Protein AF-A0A2A8CTQ7-F1 (afdb_monomer)

Solvent-accessible surface area (backbone atoms only — not comparable to full-atom values): 23193 Å² total; per-residue (Å²): 138,88,80,88,81,84,82,82,76,75,85,72,83,75,81,57,77,70,62,53,60,63,53,69,76,74,73,81,88,88,86,88,84,72,89,61,47,59,67,51,48,51,42,50,49,33,51,52,49,29,51,49,22,48,54,48,26,76,66,33,97,44,71,65,62,14,48,51,36,38,50,54,24,54,51,50,35,46,41,59,40,32,77,64,39,48,27,34,33,56,65,23,80,72,42,46,76,33,50,53,65,56,52,98,87,21,51,45,51,66,58,31,27,32,38,42,33,47,94,79,46,29,34,13,27,13,35,36,38,29,54,48,94,59,97,72,58,29,34,40,35,44,35,43,34,30,38,24,36,49,11,53,46,51,42,51,50,52,49,56,49,54,74,47,86,61,72,48,77,55,101,46,35,40,35,32,63,40,77,54,83,92,27,71,23,38,40,36,40,38,53,43,100,88,77,46,35,40,31,38,41,39,35,52,46,64,58,36,35,37,40,36,38,41,26,32,55,49,59,67,70,58,53,50,54,50,58,58,52,42,44,58,67,64,48,49,74,48,58,70,53,42,59,68,43,79,86,59,58,54,57,51,52,54,46,50,54,48,51,54,45,48,51,48,45,52,48,47,57,51,34,77,84,39,73,68,81,71,64,51,71,62,54,34,65,62,56,36,67,44,61,61,69,59,50,73,90,18,40,54,76,48,74,48,59,43,75,43,80,76,56,100,78,20,35,41,26,33,15,38,38,34,26,41,53,94,81,30,37,38,40,40,38,44,34,43,45,24,81,57,64,51,98,84,74,46,50,89,91,44,68,61,77,69,38,49,39,40,33,41,44,87,45,34,40,36,32,54,51,68,56,96,88,24,55,28,36,44,39,40,40,50,54,104,87,48,31,40,29,35,38,41,33,42,44,89,90,40,31,43,36,40,36,43,30,30,59,45,55,67,66,49,54,50,48,34,50,57,72,46,24,68,68,56,56,51,48,50,66,57,73,51,95

Radius of gyration: 26.2 Å; Cα contacts (8 Å, |Δi|>4): 814; chains: 1; bounding box: 66×73×67 Å

Mean predicted aligned error: 13.37 Å

Nearest PDB structures (foldseek):
  4esq-assembly1_A  TM=5.068E-01  e=3.727E-03  Mycobacterium tuberculosis H37Rv
  5o68-assembly3_I  TM=1.708E-01  e=9.742E-04  Pseudomonas sp. UK4
  5o68-assembly1_C  TM=1.647E-01  e=1.222E-02  Pseudomonas sp. UK4
  4umi-assembly1_A  TM=3.203E-01  e=7.205E-01  Snake adenovirus 1
  7yyh-assembly1_P  TM=2.433E-01  e=8.411E-01  Homo sapiens

Structure (mmCIF, N/CA/C/O backbone):
data_AF-A0A2A8CTQ7-F1
#
_entry.id   AF-A0A2A8CTQ7-F1
#
loop_
_atom_site.group_PDB
_atom_site.id
_atom_site.type_symbol
_atom_site.label_atom_id
_atom_site.label_alt_id
_atom_site.label_comp_id
_atom_site.label_asym_id
_atom_site.label_entity_id
_atom_site.label_seq_id
_atom_site.pdbx_PDB_ins_code
_atom_site.Cartn_x
_atom_site.Cartn_y
_atom_site.Cartn_z
_atom_site.occupancy
_atom_site.B_iso_or_equiv
_atom_site.auth_seq_id
_atom_site.auth_comp_id
_atom_site.auth_asym_id
_atom_site.auth_atom_id
_atom_site.pdbx_PDB_model_num
ATOM 1 N N . MET A 1 1 ? 5.975 54.576 31.955 1.00 38.78 1 MET A N 1
ATOM 2 C CA . MET A 1 1 ? 6.709 54.564 30.672 1.00 38.78 1 MET A CA 1
ATOM 3 C C . MET A 1 1 ? 6.311 53.311 29.920 1.00 38.78 1 MET A C 1
ATOM 5 O O . MET A 1 1 ? 6.665 52.214 30.320 1.00 38.78 1 MET A O 1
ATOM 9 N N . SER A 1 2 ? 5.471 53.515 28.910 1.00 38.94 2 SER A N 1
ATOM 10 C CA . SER A 1 2 ? 4.969 52.512 27.976 1.00 38.94 2 SER A CA 1
ATOM 11 C C . SER A 1 2 ? 6.065 52.127 26.983 1.00 38.94 2 SER A C 1
ATOM 13 O O . SER A 1 2 ? 6.722 53.022 26.452 1.00 38.94 2 SER A O 1
ATOM 15 N N . ARG A 1 3 ? 6.232 50.829 26.710 1.00 31.28 3 ARG A N 1
ATOM 16 C CA . ARG A 1 3 ? 6.741 50.327 25.426 1.00 31.28 3 ARG A CA 1
ATOM 17 C C . ARG A 1 3 ? 6.023 49.029 25.069 1.00 31.28 3 ARG A C 1
ATOM 19 O O . ARG A 1 3 ? 6.433 47.938 25.441 1.00 31.28 3 ARG A O 1
ATOM 26 N N . SER A 1 4 ? 4.925 49.203 24.349 1.00 37.47 4 SER A N 1
ATOM 27 C CA . SER A 1 4 ? 4.338 48.233 23.431 1.00 37.47 4 SER A CA 1
ATOM 28 C C . SER A 1 4 ? 5.336 47.854 22.332 1.00 37.47 4 SER A C 1
ATOM 30 O O . SER A 1 4 ? 5.948 48.746 21.744 1.00 37.47 4 SER A O 1
ATOM 32 N N . ASN A 1 5 ? 5.446 46.566 22.007 1.00 30.77 5 ASN A N 1
ATOM 33 C CA . ASN A 1 5 ? 6.030 46.103 20.748 1.00 30.77 5 ASN A CA 1
ATOM 34 C C . ASN A 1 5 ? 5.153 44.960 20.195 1.00 30.77 5 ASN A C 1
ATOM 36 O O . ASN A 1 5 ? 5.039 43.932 20.866 1.00 30.77 5 ASN A O 1
ATOM 40 N N . PRO A 1 6 ? 4.485 45.128 19.038 1.00 36.91 6 PRO A N 1
ATOM 41 C CA . PRO A 1 6 ? 3.628 44.105 18.458 1.00 36.91 6 PRO A CA 1
ATOM 42 C C . PRO A 1 6 ? 4.447 43.189 17.541 1.00 36.91 6 PRO A C 1
ATOM 44 O O . PRO A 1 6 ? 5.081 43.641 16.588 1.00 36.91 6 PRO A O 1
ATOM 47 N N . LEU A 1 7 ? 4.411 41.885 17.809 1.00 29.70 7 LEU A N 1
ATOM 48 C CA . LEU A 1 7 ? 4.819 40.875 16.838 1.00 29.70 7 LEU A CA 1
ATOM 49 C C . LEU A 1 7 ? 3.716 40.764 15.780 1.00 29.70 7 LEU A C 1
ATOM 51 O O . LEU A 1 7 ? 2.702 40.104 15.988 1.00 29.70 7 LEU A O 1
ATOM 55 N N . PHE A 1 8 ? 3.927 41.415 14.637 1.00 31.95 8 PHE A N 1
ATOM 56 C CA . PHE A 1 8 ? 3.279 41.032 13.388 1.00 31.95 8 PHE A CA 1
ATOM 57 C C . PHE A 1 8 ? 3.758 39.619 13.026 1.00 31.95 8 PHE A C 1
ATOM 59 O O . PHE A 1 8 ? 4.829 39.449 12.448 1.00 31.95 8 PHE A O 1
ATOM 66 N N . GLN A 1 9 ? 2.980 38.596 13.380 1.00 30.36 9 GLN A N 1
ATOM 67 C CA . GLN A 1 9 ? 3.040 37.326 12.665 1.00 30.36 9 GLN A CA 1
ATOM 68 C C . GLN A 1 9 ? 2.192 37.467 11.405 1.00 30.36 9 GLN A C 1
ATOM 70 O O . GLN A 1 9 ? 0.963 37.465 11.446 1.00 30.36 9 GLN A O 1
ATOM 75 N N . THR A 1 10 ? 2.859 37.623 10.270 1.00 31.03 10 THR A N 1
ATOM 76 C CA . THR A 1 10 ? 2.257 37.386 8.965 1.00 31.03 10 THR A CA 1
ATOM 77 C C . THR A 1 10 ? 1.855 35.912 8.883 1.00 31.03 10 THR A C 1
ATOM 79 O O . THR A 1 10 ? 2.679 35.017 9.072 1.00 31.03 10 THR A O 1
ATOM 82 N N . LYS A 1 11 ? 0.570 35.648 8.613 1.00 32.78 11 LYS A N 1
ATOM 83 C CA . LYS A 1 11 ? 0.087 34.334 8.175 1.00 32.78 11 LYS A CA 1
ATOM 84 C C . LYS A 1 11 ? 0.825 33.966 6.883 1.00 32.78 11 LYS A C 1
ATOM 86 O O . LYS A 1 11 ? 0.445 34.416 5.808 1.00 32.78 11 LYS A O 1
ATOM 91 N N . ALA A 1 12 ? 1.878 33.162 6.979 1.00 28.34 12 ALA A N 1
ATOM 92 C CA . ALA A 1 12 ? 2.352 32.389 5.844 1.00 28.34 12 ALA A CA 1
ATOM 93 C C . ALA A 1 12 ? 1.432 31.168 5.728 1.00 28.34 12 ALA A C 1
ATOM 95 O O . ALA A 1 12 ? 1.469 30.282 6.584 1.00 28.34 12 ALA A O 1
ATOM 96 N N . ALA A 1 13 ? 0.574 31.154 4.707 1.00 34.28 13 ALA A N 1
ATOM 97 C CA . ALA A 1 13 ? -0.158 29.963 4.302 1.00 34.28 13 ALA A CA 1
ATOM 98 C C . ALA A 1 13 ? 0.868 28.857 4.012 1.00 34.28 13 ALA A C 1
ATOM 100 O O . ALA A 1 13 ? 1.656 28.947 3.070 1.00 34.28 13 ALA A O 1
ATOM 101 N N . ARG A 1 14 ? 0.928 27.846 4.881 1.00 30.55 14 ARG A N 1
ATOM 102 C CA . ARG A 1 14 ? 1.716 26.643 4.627 1.00 30.55 14 ARG A CA 1
ATOM 103 C C . ARG A 1 14 ? 0.921 25.794 3.642 1.00 30.55 14 ARG A C 1
ATOM 105 O O . ARG A 1 14 ? -0.032 25.134 4.048 1.00 30.55 14 ARG A O 1
ATOM 112 N N . LEU A 1 15 ? 1.322 25.807 2.370 1.00 31.14 15 LEU A N 1
ATOM 113 C CA . LEU A 1 15 ? 0.948 24.746 1.435 1.00 31.14 15 LEU A CA 1
ATOM 114 C C . LEU A 1 15 ? 1.306 23.397 2.079 1.00 31.14 15 LEU A C 1
ATOM 116 O O . LEU A 1 15 ? 2.454 23.173 2.474 1.00 31.14 15 LEU A O 1
ATOM 120 N N . HIS A 1 16 ? 0.316 22.519 2.220 1.00 36.28 16 HIS A N 1
ATOM 121 C CA . HIS A 1 16 ? 0.525 21.154 2.690 1.00 36.28 16 HIS A CA 1
ATOM 122 C C . HIS A 1 16 ? 1.277 20.337 1.618 1.00 36.28 16 HIS A C 1
ATOM 124 O O . HIS A 1 16 ? 0.969 20.464 0.432 1.00 36.28 16 HIS A O 1
ATOM 130 N N . PRO A 1 17 ? 2.212 19.445 1.999 1.00 30.73 17 PRO A N 1
ATOM 131 C CA . PRO A 1 17 ? 3.078 18.717 1.059 1.00 30.73 17 PRO A CA 1
ATOM 132 C C . PRO A 1 17 ? 2.341 17.723 0.140 1.00 30.73 17 PRO A C 1
ATOM 134 O O . PRO A 1 17 ? 2.927 17.235 -0.822 1.00 30.73 17 PRO A O 1
ATOM 137 N N . VAL A 1 18 ? 1.062 17.435 0.405 1.00 31.28 18 VAL A N 1
ATOM 138 C CA . VAL A 1 18 ? 0.228 16.518 -0.391 1.00 31.28 18 VAL A CA 1
ATOM 139 C C . VAL A 1 18 ? -0.329 17.201 -1.650 1.00 31.28 18 VAL A C 1
ATOM 141 O O . VAL A 1 18 ? -0.407 16.573 -2.702 1.00 31.28 18 VAL A O 1
ATOM 144 N N . LEU A 1 19 ? -0.624 18.506 -1.588 1.00 26.48 19 LEU A N 1
ATOM 145 C CA . LEU A 1 19 ? -1.112 19.283 -2.737 1.00 26.48 19 LEU A CA 1
ATOM 146 C C . LEU A 1 19 ? 0.029 19.625 -3.711 1.00 26.48 19 LEU A C 1
ATOM 148 O O . LEU A 1 19 ? -0.157 19.650 -4.927 1.00 26.48 19 LEU A O 1
ATOM 152 N N . THR A 1 20 ? 1.249 19.788 -3.188 1.00 28.98 20 THR A N 1
ATOM 153 C CA . THR A 1 20 ? 2.454 20.010 -3.995 1.00 28.98 20 THR A CA 1
ATOM 154 C C . THR A 1 20 ? 2.798 18.798 -4.864 1.00 28.98 20 THR A C 1
ATOM 156 O O . THR A 1 20 ? 3.342 18.987 -5.947 1.00 28.98 20 THR A O 1
ATOM 159 N N . LEU A 1 21 ? 2.460 17.569 -4.451 1.00 27.62 21 LEU A N 1
ATOM 160 C CA . LEU A 1 21 ? 2.755 16.343 -5.209 1.00 27.62 21 LEU A CA 1
ATOM 161 C C . LEU A 1 21 ? 1.829 16.156 -6.429 1.00 27.62 21 LEU A C 1
ATOM 163 O O . LEU A 1 21 ? 2.268 15.633 -7.448 1.00 27.62 21 LEU A O 1
ATOM 167 N N . LEU A 1 22 ? 0.582 16.638 -6.358 1.00 27.83 22 LEU A N 1
ATOM 168 C CA . LEU A 1 22 ? -0.370 16.607 -7.479 1.00 27.83 22 LEU A CA 1
ATOM 169 C C . LEU A 1 22 ? -0.117 17.737 -8.492 1.00 27.83 22 LEU A C 1
ATOM 171 O O . LEU A 1 22 ? -0.205 17.504 -9.696 1.00 27.83 22 LEU A O 1
ATOM 175 N N . LEU A 1 23 ? 0.266 18.939 -8.036 1.00 28.23 23 LEU A N 1
ATOM 176 C CA . LEU A 1 23 ? 0.587 20.058 -8.938 1.00 28.23 23 LEU A CA 1
ATOM 177 C C . LEU A 1 23 ? 1.971 19.946 -9.601 1.00 28.23 23 LEU A C 1
ATOM 179 O O . LEU A 1 23 ? 2.153 20.441 -10.713 1.00 28.23 23 LEU A O 1
ATOM 183 N N . SER A 1 24 ? 2.953 19.300 -8.961 1.00 29.39 24 SER A N 1
ATOM 184 C CA . SER A 1 24 ? 4.321 19.217 -9.509 1.00 29.39 24 SER A CA 1
ATOM 185 C C . SER A 1 24 ? 4.479 18.238 -10.678 1.00 29.39 24 SER A C 1
ATOM 187 O O . SER A 1 24 ? 5.477 18.321 -11.388 1.00 29.39 24 SER A O 1
ATOM 189 N N . PHE A 1 25 ? 3.484 17.387 -10.950 1.00 31.75 25 PHE A N 1
ATOM 190 C CA . PHE A 1 25 ? 3.468 16.532 -12.145 1.00 31.75 25 PHE A CA 1
ATOM 191 C C . PHE A 1 25 ? 2.725 17.159 -13.341 1.00 31.75 25 PHE A C 1
ATOM 193 O O . PHE A 1 25 ? 2.866 16.684 -14.465 1.00 31.75 25 PHE A O 1
ATOM 200 N N . ALA A 1 26 ? 1.957 18.237 -13.128 1.00 29.03 26 ALA A N 1
ATOM 201 C CA . ALA A 1 26 ? 1.048 18.798 -14.134 1.00 29.03 26 ALA A CA 1
ATOM 202 C C . ALA A 1 26 ? 1.548 20.081 -14.833 1.00 29.03 26 ALA A C 1
ATOM 204 O O . ALA A 1 26 ? 0.881 20.559 -15.748 1.00 29.03 26 ALA A O 1
ATOM 205 N N . LEU A 1 27 ? 2.690 20.659 -14.433 1.00 30.48 27 LEU A N 1
ATOM 206 C CA . LEU A 1 27 ? 3.046 22.037 -14.825 1.00 30.48 27 LEU A CA 1
ATOM 207 C C . LEU A 1 27 ? 4.403 22.239 -15.514 1.00 30.48 27 LEU A C 1
ATOM 209 O O . LEU A 1 27 ? 4.864 23.377 -15.598 1.00 30.48 27 LEU A O 1
ATOM 213 N N . LEU A 1 28 ? 5.028 21.199 -16.074 1.00 31.23 28 LEU A N 1
ATOM 214 C CA . LEU A 1 28 ? 6.246 21.383 -16.872 1.00 31.23 28 LEU A CA 1
ATOM 215 C C . LEU A 1 28 ? 6.030 21.130 -18.375 1.00 31.23 28 LEU A C 1
ATOM 217 O O . LEU A 1 28 ? 5.775 20.011 -18.803 1.00 31.23 28 LEU A O 1
ATOM 221 N N . PHE A 1 29 ? 6.238 22.219 -19.127 1.00 38.00 29 PHE A N 1
ATOM 222 C CA . PHE A 1 29 ? 6.481 22.357 -20.571 1.00 38.00 29 PHE A CA 1
ATOM 223 C C . PHE A 1 29 ? 5.302 22.229 -21.548 1.00 38.00 29 PHE A C 1
ATOM 225 O O . PHE A 1 29 ? 4.935 21.147 -21.990 1.00 38.00 29 PHE A O 1
ATOM 232 N N . VAL A 1 30 ? 4.814 23.391 -22.014 1.00 36.03 30 VAL A N 1
ATOM 233 C CA . VAL A 1 30 ? 4.161 23.530 -23.329 1.00 36.03 30 VAL A CA 1
ATOM 234 C C . VAL A 1 30 ? 4.599 24.838 -23.998 1.00 36.03 30 VAL A C 1
ATOM 236 O O . VAL A 1 30 ? 4.172 25.917 -23.584 1.00 36.03 30 VAL A O 1
ATOM 239 N N . ALA A 1 31 ? 5.387 24.743 -25.071 1.00 36.56 31 ALA A N 1
ATOM 240 C CA . ALA A 1 31 ? 5.478 25.773 -26.107 1.00 36.56 31 ALA A CA 1
ATOM 241 C C . ALA A 1 31 ? 5.814 25.144 -27.476 1.00 36.56 31 ALA A C 1
ATOM 243 O O . ALA A 1 31 ? 6.827 24.468 -27.602 1.00 36.56 31 ALA A O 1
ATOM 244 N N . GLY A 1 32 ? 4.994 25.427 -28.501 1.00 31.86 32 GLY A N 1
ATOM 245 C CA . GLY A 1 32 ? 5.295 25.187 -29.928 1.00 31.86 32 GLY A CA 1
ATOM 246 C C . GLY A 1 32 ? 4.299 24.272 -30.658 1.00 31.86 32 GLY A C 1
ATOM 247 O O . GLY A 1 32 ? 3.992 23.192 -30.182 1.00 31.86 32 GLY A O 1
ATOM 248 N N . ALA A 1 33 ? 3.751 24.721 -31.794 1.00 37.56 33 ALA A N 1
ATOM 249 C CA . ALA A 1 33 ? 2.447 24.314 -32.339 1.00 37.56 33 ALA A CA 1
ATOM 250 C C . ALA A 1 33 ? 2.476 23.472 -33.637 1.00 37.56 33 ALA A C 1
ATOM 252 O O . ALA A 1 33 ? 3.418 23.549 -34.418 1.00 37.56 33 ALA A O 1
ATOM 253 N N . GLY A 1 34 ? 1.349 22.792 -33.920 1.00 34.19 34 GLY A N 1
ATOM 254 C CA . GLY A 1 34 ? 0.959 22.320 -35.262 1.00 34.19 34 GLY A CA 1
ATOM 255 C C . GLY A 1 34 ? -0.038 21.150 -35.262 1.00 34.19 34 GLY A C 1
ATOM 256 O O . GLY A 1 34 ? 0.351 20.005 -35.079 1.00 34.19 34 GLY A O 1
ATOM 257 N N . SER A 1 35 ? -1.333 21.434 -35.455 1.00 36.34 35 SER A N 1
ATOM 258 C CA . SER A 1 35 ? -2.474 20.497 -35.654 1.00 36.34 35 SER A CA 1
ATOM 259 C C . SER A 1 35 ? -2.845 19.518 -34.519 1.00 36.34 35 SER A C 1
ATOM 261 O O . SER A 1 35 ? -4.023 19.220 -34.351 1.00 36.34 35 SER A O 1
ATOM 263 N N . GLY A 1 36 ? -1.909 19.126 -33.647 1.00 40.00 36 GLY A N 1
ATOM 264 C CA . GLY A 1 36 ? -2.194 18.601 -32.295 1.00 40.00 36 GLY A CA 1
ATOM 265 C C . GLY A 1 36 ? -2.599 19.696 -31.292 1.00 40.00 36 GLY A C 1
ATOM 266 O O . GLY A 1 36 ? -2.997 19.415 -30.165 1.00 40.00 36 GLY A O 1
ATOM 267 N N . CYS A 1 37 ? -2.532 20.957 -31.730 1.00 42.62 37 CYS A N 1
ATOM 268 C CA . CYS A 1 37 ? -2.683 22.163 -30.921 1.00 42.62 37 CYS A CA 1
ATOM 269 C C . CYS A 1 37 ? -4.073 22.324 -30.287 1.00 42.62 37 CYS A C 1
ATOM 271 O O . CYS A 1 37 ? -4.172 22.967 -29.250 1.00 42.62 37 CYS A O 1
ATOM 273 N N . GLN A 1 38 ? -5.123 21.744 -30.881 1.00 45.09 38 GLN A N 1
ATOM 274 C CA . GLN A 1 38 ? -6.499 21.916 -30.404 1.00 45.09 38 GLN A CA 1
ATOM 275 C C . GLN A 1 38 ? -6.821 20.980 -29.230 1.00 45.09 38 GLN A C 1
ATOM 277 O O . GLN A 1 38 ? -7.255 21.435 -28.182 1.00 45.09 38 GLN A O 1
ATOM 282 N N . LYS A 1 39 ? -6.455 19.692 -29.325 1.00 49.00 39 LYS A N 1
ATOM 283 C CA . LYS A 1 39 ? -6.546 18.768 -28.179 1.00 49.00 39 LYS A CA 1
ATOM 284 C C . LYS A 1 39 ? -5.636 19.199 -27.026 1.00 49.00 39 LYS A C 1
ATOM 286 O O . LYS A 1 39 ? -6.029 19.096 -25.872 1.00 49.00 39 LYS A O 1
ATOM 291 N N . VAL A 1 40 ? -4.447 19.728 -27.329 1.00 47.84 40 VAL A N 1
ATOM 292 C CA . VAL A 1 40 ? -3.528 20.284 -26.319 1.00 47.84 40 VAL A CA 1
ATOM 293 C C . VAL A 1 40 ? -4.087 21.568 -25.696 1.00 47.84 40 VAL A C 1
ATOM 295 O O . VAL A 1 40 ? -3.973 21.740 -24.485 1.00 47.84 40 VAL A O 1
ATOM 298 N N . SER A 1 41 ? -4.727 22.455 -26.469 1.00 56.09 41 SER A N 1
ATOM 299 C CA . SER A 1 41 ? -5.376 23.650 -25.914 1.00 56.09 41 SER A CA 1
ATOM 300 C C . SER A 1 41 ? -6.585 23.307 -25.055 1.00 56.09 41 SER A C 1
ATOM 302 O O . SER A 1 41 ? -6.762 23.914 -24.003 1.00 56.09 41 SER A O 1
ATOM 304 N N . ASP A 1 42 ? -7.380 22.321 -25.468 1.00 61.97 42 ASP A N 1
ATOM 305 C CA . ASP A 1 42 ? -8.556 21.867 -24.727 1.00 61.97 42 ASP A CA 1
ATOM 306 C C . ASP A 1 42 ? -8.135 21.194 -23.416 1.00 61.97 42 ASP A C 1
ATOM 308 O O . ASP A 1 42 ? -8.690 21.497 -22.364 1.00 61.97 42 ASP A O 1
ATOM 312 N N . MET A 1 43 ? -7.074 20.381 -23.448 1.00 54.81 43 MET A N 1
ATOM 313 C CA . MET A 1 43 ? -6.484 19.755 -22.262 1.00 54.81 43 MET A CA 1
ATOM 314 C C . MET A 1 43 ? -5.844 20.776 -21.316 1.00 54.81 43 MET A C 1
ATOM 316 O O . MET A 1 43 ? -6.054 20.711 -20.109 1.00 54.81 43 MET A O 1
ATOM 320 N N . LYS A 1 44 ? -5.098 21.754 -21.851 1.00 57.50 44 LYS A N 1
ATOM 321 C CA . LYS A 1 44 ? -4.528 22.856 -21.063 1.00 57.50 44 LYS A CA 1
ATOM 322 C C . LYS A 1 44 ? -5.634 23.655 -20.382 1.00 57.50 44 LYS A C 1
ATOM 324 O O . LYS A 1 44 ? -5.535 23.952 -19.199 1.00 57.50 44 LYS A O 1
ATOM 329 N N . LYS A 1 45 ? -6.703 23.955 -21.115 1.00 66.00 45 LYS A N 1
ATOM 330 C CA . LYS A 1 45 ? -7.867 24.659 -20.585 1.00 66.00 45 LYS A CA 1
ATOM 331 C C . LYS A 1 45 ? -8.601 23.826 -19.533 1.00 66.00 45 LYS A C 1
ATOM 333 O O . LYS A 1 45 ? -8.961 24.371 -18.502 1.00 66.00 45 LYS A O 1
ATOM 338 N N . ALA A 1 46 ? -8.763 22.519 -19.738 1.00 61.75 46 ALA A N 1
ATOM 339 C CA . ALA A 1 46 ? -9.353 21.623 -18.745 1.00 61.75 46 ALA A CA 1
ATOM 340 C C . ALA A 1 46 ? -8.497 21.514 -17.473 1.00 61.75 46 ALA A C 1
ATOM 342 O O . ALA A 1 46 ? -9.045 21.531 -16.377 1.00 61.75 46 ALA A O 1
ATOM 343 N N . ALA A 1 47 ? -7.167 21.473 -17.597 1.00 56.91 47 ALA A N 1
ATOM 344 C CA . ALA A 1 47 ? -6.249 21.497 -16.460 1.00 56.91 47 ALA A CA 1
ATOM 345 C C . ALA A 1 47 ? -6.270 22.850 -15.721 1.00 56.91 47 ALA A C 1
ATOM 347 O O . ALA A 1 47 ? -6.298 22.878 -14.494 1.00 56.91 47 ALA A O 1
ATOM 348 N N . GLU A 1 48 ? -6.312 23.972 -16.447 1.00 63.03 48 GLU A N 1
ATOM 349 C CA . GLU A 1 48 ? -6.474 25.314 -15.868 1.00 63.03 48 GLU A CA 1
ATOM 350 C C . GLU A 1 48 ? -7.831 25.476 -15.170 1.00 63.03 48 GLU A C 1
ATOM 352 O O . GLU A 1 48 ? -7.901 26.054 -14.086 1.00 63.03 48 GLU A O 1
ATOM 357 N N . ASP A 1 49 ? -8.903 24.954 -15.763 1.00 66.12 49 ASP A N 1
ATOM 358 C CA . ASP A 1 49 ? -10.247 24.980 -15.190 1.00 66.12 49 ASP A CA 1
ATOM 359 C C . ASP A 1 49 ? -10.331 24.080 -13.948 1.00 66.12 49 ASP A C 1
ATOM 361 O O . ASP A 1 49 ? -10.896 24.495 -12.939 1.00 66.12 49 ASP A O 1
ATOM 365 N N . ALA A 1 50 ? -9.702 22.899 -13.969 1.00 57.94 50 ALA A N 1
ATOM 366 C CA . ALA A 1 50 ? -9.621 22.013 -12.811 1.00 57.94 50 ALA A CA 1
ATOM 367 C C . ALA A 1 50 ? -8.773 22.609 -11.679 1.00 57.94 50 ALA A C 1
ATOM 369 O O . ALA A 1 50 ? -9.163 22.541 -10.516 1.00 57.94 50 ALA A O 1
ATOM 370 N N . SER A 1 51 ? -7.654 23.259 -12.009 1.00 52.78 51 SER A N 1
ATOM 371 C CA . SER A 1 51 ? -6.830 23.981 -11.036 1.00 52.78 51 SER A CA 1
ATOM 372 C C . SER A 1 51 ? -7.597 25.139 -10.398 1.00 52.78 51 SER A C 1
ATOM 374 O O . SER A 1 51 ? -7.544 25.305 -9.182 1.00 52.78 51 SER A O 1
ATOM 376 N N . LYS A 1 52 ? -8.334 25.925 -11.191 1.00 63.78 52 LYS A N 1
ATOM 377 C CA . LYS A 1 52 ? -9.182 27.008 -10.671 1.00 63.78 52 LYS A CA 1
ATOM 378 C C . LYS A 1 52 ? -10.315 26.473 -9.813 1.00 63.78 52 LYS A C 1
ATOM 380 O O . LYS A 1 52 ? -10.632 27.078 -8.801 1.00 63.78 52 LYS A O 1
ATOM 385 N N . ALA A 1 53 ? -10.923 25.356 -10.193 1.00 60.28 53 ALA A N 1
ATOM 386 C CA . ALA A 1 53 ? -11.974 24.737 -9.403 1.00 60.28 53 ALA A CA 1
ATOM 387 C C . ALA A 1 53 ? -11.452 24.169 -8.079 1.00 60.28 53 ALA A C 1
ATOM 389 O O . ALA A 1 53 ? -12.131 24.311 -7.071 1.00 60.28 53 ALA A O 1
ATOM 390 N N . LEU A 1 54 ? -10.240 23.602 -8.052 1.00 50.56 54 LEU A N 1
ATOM 391 C CA . LEU A 1 54 ? -9.547 23.207 -6.820 1.00 50.56 54 LEU A CA 1
ATOM 392 C C . LEU A 1 54 ? -9.279 24.416 -5.915 1.00 50.56 54 LEU A C 1
ATOM 394 O O . LEU A 1 54 ? -9.617 24.379 -4.737 1.00 50.56 54 LEU A O 1
ATOM 398 N N . GLU A 1 55 ? -8.760 25.512 -6.471 1.00 54.25 55 GLU A N 1
ATOM 399 C CA . GLU A 1 55 ? -8.519 26.763 -5.735 1.00 54.25 55 GLU A CA 1
ATOM 400 C C . GLU A 1 55 ? -9.829 27.401 -5.232 1.00 54.25 55 GLU A C 1
ATOM 402 O O . GLU A 1 55 ? -9.909 27.923 -4.120 1.00 54.25 55 GLU A O 1
ATOM 407 N N . GLN A 1 56 ? -10.897 27.341 -6.026 1.00 60.09 56 GLN A N 1
ATOM 408 C CA . GLN A 1 56 ? -12.225 27.831 -5.651 1.00 60.09 56 GLN A CA 1
ATOM 409 C C . GLN A 1 56 ? -12.961 26.897 -4.688 1.00 60.09 56 GLN A C 1
ATOM 411 O O . GLN A 1 56 ? -13.859 27.361 -3.988 1.00 60.09 56 GLN A O 1
ATOM 416 N N . ALA A 1 57 ? -12.622 25.608 -4.668 1.00 53.34 57 ALA A N 1
ATOM 417 C CA . ALA A 1 57 ? -13.110 24.649 -3.689 1.00 53.34 57 ALA A CA 1
ATOM 418 C C . ALA A 1 57 ? -12.402 24.839 -2.344 1.00 53.34 57 ALA A C 1
ATOM 420 O O . ALA A 1 57 ? -13.055 24.830 -1.306 1.00 53.34 57 ALA A O 1
ATOM 421 N N . GLU A 1 58 ? -11.095 25.105 -2.366 1.00 43.00 58 GLU A N 1
ATOM 422 C CA . GLU A 1 58 ? -10.304 25.454 -1.181 1.00 43.00 58 GLU A CA 1
ATOM 423 C C . GLU A 1 58 ? -10.795 26.759 -0.529 1.00 43.00 58 GLU A C 1
ATOM 425 O O . GLU A 1 58 ? -10.820 26.877 0.692 1.00 43.00 58 GLU A O 1
ATOM 430 N N . ASN A 1 59 ? -11.257 27.716 -1.340 1.00 51.66 59 ASN A N 1
ATOM 431 C CA . ASN A 1 59 ? -11.785 29.004 -0.881 1.00 51.66 59 ASN A CA 1
ATOM 432 C C . ASN A 1 59 ? -13.323 29.074 -0.815 1.00 51.66 59 ASN A C 1
ATOM 434 O O . ASN A 1 59 ? -13.879 30.166 -0.661 1.00 51.66 59 ASN A O 1
ATOM 438 N N . ALA A 1 60 ? -14.030 27.954 -0.982 1.00 57.09 60 ALA A N 1
ATOM 439 C CA . ALA A 1 60 ? -15.489 27.962 -0.999 1.00 57.09 60 ALA A CA 1
ATOM 440 C C . ALA A 1 60 ? -16.056 28.353 0.373 1.00 57.09 60 ALA A C 1
ATOM 442 O O . ALA A 1 60 ? -15.542 27.952 1.417 1.00 57.09 60 ALA A O 1
ATOM 443 N N . ALA A 1 61 ? -17.158 29.110 0.377 1.00 44.69 61 ALA A N 1
ATOM 444 C CA . ALA A 1 61 ? -17.790 29.566 1.617 1.00 44.69 61 ALA A CA 1
ATOM 445 C C . ALA A 1 61 ? -18.405 28.406 2.417 1.00 44.69 61 ALA A C 1
ATOM 447 O O . ALA A 1 61 ? -18.637 28.522 3.621 1.00 44.69 61 ALA A O 1
ATOM 448 N N . ASN A 1 62 ? -18.687 27.292 1.743 1.00 46.00 62 ASN A N 1
ATOM 449 C CA . ASN A 1 62 ? -19.113 26.048 2.352 1.00 46.00 62 ASN A CA 1
ATOM 450 C C . ASN A 1 62 ? -18.651 24.842 1.521 1.00 46.00 62 ASN A C 1
ATOM 452 O O . ASN A 1 62 ? -18.291 24.936 0.348 1.00 46.00 62 ASN A O 1
ATOM 456 N N . SER A 1 63 ? -18.704 23.680 2.154 1.00 41.31 63 SER A N 1
ATOM 457 C CA . SER A 1 63 ? -18.256 22.408 1.598 1.00 41.31 63 SER A CA 1
ATOM 458 C C . SER A 1 63 ? -19.114 21.858 0.455 1.00 41.31 63 SER A C 1
ATOM 460 O O . SER A 1 63 ? -18.630 21.009 -0.290 1.00 41.31 63 SER A O 1
ATOM 462 N N . GLN A 1 64 ? -20.358 22.322 0.291 1.00 43.44 64 GLN A N 1
ATOM 463 C CA . GLN A 1 64 ? -21.212 21.937 -0.837 1.00 43.44 64 GLN A CA 1
ATOM 464 C C . GLN A 1 64 ? -20.738 22.622 -2.121 1.00 43.44 64 GLN A C 1
ATOM 466 O O . GLN A 1 64 ? -20.531 21.957 -3.127 1.00 43.44 64 GLN A O 1
ATOM 471 N N . GLU A 1 65 ? -20.482 23.927 -2.056 1.00 51.53 65 GLU A N 1
ATOM 472 C CA . GLU A 1 65 ? -19.912 24.695 -3.165 1.00 51.53 65 GLU A CA 1
ATOM 473 C C . GLU A 1 65 ? -18.508 24.179 -3.532 1.00 51.53 65 GLU A C 1
ATOM 475 O O . GLU A 1 65 ? -18.168 24.097 -4.711 1.00 51.53 65 GLU A O 1
ATOM 480 N N . ALA A 1 66 ? -17.712 23.754 -2.541 1.00 47.75 66 ALA A N 1
ATOM 481 C CA . ALA A 1 66 ? -16.431 23.089 -2.787 1.00 47.75 66 ALA A CA 1
ATOM 482 C C . ALA A 1 66 ? -16.586 21.748 -3.519 1.00 47.75 66 ALA A C 1
ATOM 484 O O . ALA A 1 66 ? -15.872 21.488 -4.486 1.00 47.75 66 ALA A O 1
ATOM 485 N N . GLY A 1 67 ? -17.516 20.904 -3.062 1.00 48.22 67 GLY A N 1
ATOM 486 C CA . GLY A 1 67 ? -17.773 19.584 -3.636 1.00 48.22 67 GLY A CA 1
ATOM 487 C C . GLY A 1 67 ? -18.347 19.645 -5.051 1.00 48.22 67 GLY A C 1
ATOM 488 O O . GLY A 1 67 ? -17.886 18.908 -5.914 1.00 48.22 67 GLY A O 1
ATOM 489 N N . GLU A 1 68 ? -19.290 20.554 -5.312 1.00 56.22 68 GLU A N 1
ATOM 490 C CA . GLU A 1 68 ? -19.868 20.781 -6.645 1.00 56.22 68 GLU A CA 1
ATOM 491 C C . GLU A 1 68 ? -18.796 21.263 -7.631 1.00 56.22 68 GLU A C 1
ATOM 493 O O . GLU A 1 68 ? -18.628 20.674 -8.697 1.00 56.22 68 GLU A O 1
ATOM 498 N N . ARG A 1 69 ? -17.982 22.253 -7.238 1.00 63.22 69 ARG A N 1
ATOM 499 C CA . ARG A 1 69 ? -16.868 22.747 -8.066 1.00 63.22 69 ARG A CA 1
ATOM 500 C C . ARG A 1 69 ? -15.840 21.668 -8.363 1.00 63.22 69 ARG A C 1
ATOM 502 O O . ARG A 1 69 ? -15.364 21.556 -9.490 1.00 63.22 69 ARG A O 1
ATOM 509 N N . MET A 1 70 ? -15.492 20.881 -7.350 1.00 54.31 70 MET A N 1
ATOM 510 C CA . MET A 1 70 ? -14.564 19.774 -7.505 1.00 54.31 70 MET A CA 1
ATOM 511 C C . MET A 1 70 ? -15.157 18.711 -8.440 1.00 54.31 70 MET A C 1
ATOM 513 O O . MET A 1 70 ? -14.506 18.338 -9.410 1.00 54.31 70 MET A O 1
ATOM 517 N N . GLY A 1 71 ? -16.406 18.290 -8.225 1.00 58.31 71 GLY A N 1
ATOM 518 C CA . GLY A 1 71 ? -17.107 17.317 -9.066 1.00 58.31 71 GLY A CA 1
ATOM 519 C C . GLY A 1 71 ? -17.194 17.738 -10.535 1.00 58.31 71 GLY A C 1
ATOM 520 O O . GLY A 1 71 ? -16.811 16.963 -11.411 1.00 58.31 71 GLY A O 1
ATOM 521 N N . GLU A 1 72 ? -17.597 18.981 -10.812 1.00 64.88 72 GLU A N 1
ATOM 522 C CA . GLU A 1 72 ? -17.650 19.536 -12.172 1.00 64.88 72 GLU A CA 1
ATOM 523 C C . GLU A 1 72 ? -16.266 19.570 -12.836 1.00 64.88 72 GLU A C 1
ATOM 525 O O . GLU A 1 72 ? -16.117 19.228 -14.011 1.00 64.88 72 GLU A O 1
ATOM 530 N N . ALA A 1 73 ? -15.224 19.933 -12.085 1.00 61.78 73 ALA A N 1
ATOM 531 C CA . ALA A 1 73 ? -13.854 19.929 -12.583 1.00 61.78 73 ALA A CA 1
ATOM 532 C C . ALA A 1 73 ? -13.323 18.530 -12.888 1.00 61.78 73 ALA A C 1
ATOM 534 O O . ALA A 1 73 ? -12.707 18.327 -13.935 1.00 61.78 73 ALA A O 1
ATOM 535 N N . PHE A 1 74 ? -13.579 17.561 -12.008 1.00 59.75 74 PHE A N 1
ATOM 536 C CA . PHE A 1 74 ? -13.214 16.164 -12.231 1.00 59.75 74 PHE A CA 1
ATOM 537 C C . PHE A 1 74 ? -13.960 15.583 -13.438 1.00 59.75 74 PHE A C 1
ATOM 539 O O . PHE A 1 74 ? -13.343 14.925 -14.278 1.00 59.75 74 PHE A O 1
ATOM 546 N N . GLN A 1 75 ? -15.254 15.881 -13.586 1.00 62.66 75 GLN A N 1
ATOM 547 C CA . GLN A 1 75 ? -16.052 15.459 -14.736 1.00 62.66 75 GLN A CA 1
ATOM 548 C C . GLN A 1 75 ? -15.511 16.048 -16.044 1.00 62.66 75 GLN A C 1
ATOM 550 O O . GLN A 1 75 ? -15.271 15.318 -17.006 1.00 62.66 75 GLN A O 1
ATOM 555 N N . LYS A 1 76 ? -15.214 17.349 -16.063 1.00 64.38 76 LYS A N 1
ATOM 556 C CA . LYS A 1 76 ? -14.649 18.029 -17.234 1.00 64.38 76 LYS A CA 1
ATOM 557 C C . LYS A 1 76 ? -13.253 17.516 -17.597 1.00 64.38 76 LYS A C 1
ATOM 559 O O . LYS A 1 76 ? -12.929 17.360 -18.778 1.00 64.38 76 LYS A O 1
ATOM 564 N N . LEU A 1 77 ? -12.425 17.216 -16.594 1.00 59.59 77 LEU A N 1
ATOM 565 C CA . LEU A 1 77 ? -11.116 16.600 -16.795 1.00 59.59 77 LEU A CA 1
ATOM 566 C C . LEU A 1 77 ? -11.258 15.195 -17.397 1.00 59.59 77 LEU A C 1
ATOM 568 O O . LEU A 1 77 ? -10.536 14.872 -18.336 1.00 59.59 77 LEU A O 1
ATOM 572 N N . ARG A 1 78 ? -12.220 14.390 -16.928 1.00 59.00 78 ARG A N 1
ATOM 573 C CA . ARG A 1 78 ? -12.530 13.046 -17.454 1.00 59.00 78 ARG A CA 1
ATOM 574 C C . ARG A 1 78 ? -12.981 13.092 -18.914 1.00 59.00 78 ARG A C 1
ATOM 576 O O . ARG A 1 78 ? -12.463 12.344 -19.743 1.00 59.00 78 ARG A O 1
ATOM 583 N N . GLU A 1 79 ? -13.900 13.999 -19.240 1.00 62.97 79 GLU A N 1
ATOM 584 C CA . GLU A 1 79 ? -14.381 14.219 -20.609 1.00 62.97 79 GLU A CA 1
ATOM 585 C C . GLU A 1 79 ? -13.232 14.582 -21.559 1.00 62.97 79 GLU A C 1
ATOM 587 O O . GLU A 1 79 ? -13.157 14.067 -22.677 1.00 62.97 79 GLU A O 1
ATOM 592 N N . THR A 1 80 ? -12.294 15.405 -21.086 1.00 61.44 80 THR A N 1
ATOM 593 C CA . THR A 1 80 ? -11.184 15.912 -21.902 1.00 61.44 80 THR A CA 1
ATOM 594 C C . THR A 1 80 ? -10.008 14.927 -21.999 1.00 61.44 80 THR A C 1
ATOM 596 O O . THR A 1 80 ? -9.442 14.762 -23.079 1.00 61.44 80 THR A O 1
ATOM 599 N N . ALA A 1 81 ? -9.654 14.230 -20.912 1.00 53.47 81 ALA A N 1
ATOM 600 C CA . ALA A 1 81 ? -8.508 13.314 -20.846 1.00 53.47 81 ALA A CA 1
ATOM 601 C C . ALA A 1 81 ? -8.776 11.942 -21.494 1.00 53.47 81 ALA A C 1
ATOM 603 O O . ALA A 1 81 ? -7.870 11.367 -22.095 1.00 53.47 81 ALA A O 1
ATOM 604 N N . GLY A 1 82 ? -10.015 11.438 -21.418 1.00 53.66 82 GLY A N 1
ATOM 605 C CA . GLY A 1 82 ? -10.423 10.143 -21.984 1.00 53.66 82 GLY A CA 1
ATOM 606 C C . GLY A 1 82 ? -11.203 10.231 -23.302 1.00 53.66 82 GLY A C 1
ATOM 607 O O . GLY A 1 82 ? -11.754 9.229 -23.757 1.00 53.66 82 GLY A O 1
ATOM 608 N N . GLY A 1 83 ? -11.344 11.425 -23.895 1.00 54.03 83 GLY A N 1
ATOM 609 C CA . GLY A 1 83 ? -12.233 11.639 -25.047 1.00 54.03 83 GLY A CA 1
ATOM 610 C C . GLY A 1 83 ? -13.687 11.230 -24.765 1.00 54.03 83 GLY A C 1
ATOM 611 O O . GLY A 1 83 ? -14.371 10.728 -25.657 1.00 54.03 83 GLY A O 1
ATOM 612 N N . GLY A 1 84 ? -14.124 11.369 -23.509 1.00 53.59 84 GLY A N 1
ATOM 613 C CA . GLY A 1 84 ? -15.434 10.936 -23.015 1.00 53.59 84 GLY A CA 1
ATOM 614 C C . GLY A 1 84 ? -15.555 9.452 -22.638 1.00 53.59 84 GLY A C 1
ATOM 615 O O . GLY A 1 84 ? -16.621 9.048 -22.182 1.00 53.59 84 GLY A O 1
ATOM 616 N N . LYS A 1 85 ? -14.508 8.626 -22.797 1.00 57.50 85 LYS A N 1
ATOM 617 C CA . LYS A 1 85 ? -14.519 7.213 -22.378 1.00 57.50 85 LYS A CA 1
ATOM 618 C C . LYS A 1 85 ? -13.705 7.007 -21.105 1.00 57.50 85 LYS A C 1
ATOM 620 O O . LYS A 1 85 ? -12.526 7.338 -21.038 1.00 57.50 85 LYS A O 1
ATOM 625 N N . VAL A 1 86 ? -14.347 6.406 -20.111 1.00 65.31 86 VAL A N 1
ATOM 626 C CA . VAL A 1 86 ? -13.715 5.914 -18.882 1.00 65.31 86 VAL A CA 1
ATOM 627 C C . VAL A 1 86 ? -12.815 4.749 -19.253 1.00 65.31 86 VAL A C 1
ATOM 629 O O . VAL A 1 86 ? -13.281 3.801 -19.877 1.00 65.31 86 VAL A O 1
ATOM 632 N N . VAL A 1 87 ? -11.543 4.800 -18.887 1.00 72.69 87 VAL A N 1
ATOM 633 C CA . VAL A 1 87 ? -10.651 3.643 -18.972 1.00 72.69 87 VAL A CA 1
ATOM 634 C C . VAL A 1 87 ? -10.282 3.244 -17.554 1.00 72.69 87 VAL A C 1
ATOM 636 O O . VAL A 1 87 ? -9.663 4.019 -16.822 1.00 72.69 87 VAL A O 1
ATOM 639 N N . GLN A 1 88 ? -10.701 2.050 -17.153 1.00 81.81 88 GLN A N 1
ATOM 640 C CA . GLN A 1 88 ? -10.291 1.453 -15.889 1.00 81.81 88 GLN A CA 1
ATOM 641 C C . GLN A 1 88 ? -8.923 0.808 -16.047 1.00 81.81 88 GLN A C 1
ATOM 643 O O . GLN A 1 88 ? -8.687 0.092 -17.021 1.00 81.81 88 GLN A O 1
ATOM 648 N N . ALA A 1 89 ? -8.042 1.035 -15.073 1.00 87.00 89 ALA A N 1
ATOM 649 C CA . ALA A 1 89 ? -6.770 0.341 -15.035 1.00 87.00 89 ALA A CA 1
ATOM 650 C C . ALA A 1 89 ? -7.001 -1.175 -14.926 1.00 87.00 89 ALA A C 1
ATOM 652 O O . ALA A 1 89 ? -7.830 -1.634 -14.129 1.00 87.00 89 ALA A O 1
ATOM 653 N N . ILE A 1 90 ? -6.268 -1.950 -15.723 1.00 92.38 90 ILE A N 1
ATOM 654 C CA . ILE A 1 90 ? -6.354 -3.409 -15.718 1.00 92.38 90 ILE A CA 1
ATOM 655 C C . ILE A 1 90 ? -5.859 -3.985 -14.393 1.00 92.38 90 ILE A C 1
ATOM 657 O O . ILE A 1 90 ? -5.094 -3.359 -13.661 1.00 92.38 90 ILE A O 1
ATOM 661 N N . ASP A 1 91 ? -6.264 -5.208 -14.068 1.00 92.06 91 ASP A N 1
ATOM 662 C CA . ASP A 1 91 ? -5.780 -5.876 -12.860 1.00 92.06 91 ASP A CA 1
ATOM 663 C C . ASP A 1 91 ? -4.257 -6.106 -12.934 1.00 92.06 91 ASP A C 1
ATOM 665 O O . ASP A 1 91 ? -3.752 -6.643 -13.922 1.00 92.06 91 ASP A O 1
ATOM 669 N N . PHE A 1 92 ? -3.509 -5.722 -11.892 1.00 94.62 92 PHE A N 1
ATOM 670 C CA . PHE A 1 92 ? -2.044 -5.844 -11.884 1.00 94.62 92 PHE A CA 1
ATOM 671 C C . PHE A 1 92 ? -1.575 -7.294 -12.027 1.00 94.62 92 PHE A C 1
ATOM 673 O O . PHE A 1 92 ? -0.445 -7.529 -12.449 1.00 94.62 92 PHE A O 1
ATOM 680 N N . ARG A 1 93 ? -2.417 -8.287 -11.711 1.00 95.62 93 ARG A N 1
ATOM 681 C CA . ARG A 1 93 ? -2.083 -9.706 -11.898 1.00 95.62 93 ARG A CA 1
ATOM 682 C C . ARG A 1 93 ? -1.957 -10.080 -13.372 1.00 95.62 93 ARG A C 1
ATOM 684 O O . ARG A 1 93 ? -1.284 -11.057 -13.671 1.00 95.62 93 ARG A O 1
ATOM 691 N N . LYS A 1 94 ? -2.531 -9.287 -14.286 1.00 95.81 94 LYS A N 1
ATOM 692 C CA . LYS A 1 94 ? -2.274 -9.379 -15.732 1.00 95.81 94 LYS A CA 1
ATOM 693 C C . LYS A 1 94 ? -0.984 -8.675 -16.158 1.00 95.81 94 LYS A C 1
ATOM 695 O O . LYS A 1 94 ? -0.406 -9.039 -17.173 1.00 95.81 94 LYS A O 1
ATOM 700 N N . LEU A 1 95 ? -0.515 -7.700 -15.375 1.00 96.81 95 LEU A N 1
ATOM 701 C CA . LEU A 1 95 ? 0.749 -6.998 -15.610 1.00 96.81 95 LEU A CA 1
ATOM 702 C C . LEU A 1 95 ? 1.962 -7.764 -15.064 1.00 96.81 95 LEU A C 1
ATOM 704 O O . LEU A 1 95 ? 3.035 -7.679 -15.646 1.00 96.81 95 LEU A O 1
ATOM 708 N N . LYS A 1 96 ? 1.828 -8.532 -13.974 1.00 96.19 96 LYS A N 1
ATOM 709 C CA . LYS A 1 96 ? 2.959 -9.306 -13.423 1.00 96.19 96 LYS A CA 1
ATOM 710 C C . LYS A 1 96 ? 3.630 -10.224 -14.465 1.00 96.19 96 LYS A C 1
ATOM 712 O O . LYS A 1 96 ? 4.854 -10.186 -14.538 1.00 96.19 96 LYS A O 1
ATOM 717 N N . PRO A 1 97 ? 2.890 -10.990 -15.295 1.00 96.50 97 PRO A N 1
ATOM 718 C CA . PRO A 1 97 ? 3.489 -11.883 -16.286 1.00 96.50 97 PRO A CA 1
ATOM 719 C C . PRO A 1 97 ? 4.229 -11.175 -17.425 1.00 96.50 97 PRO A C 1
ATOM 721 O O . PRO A 1 97 ? 4.997 -11.834 -18.115 1.00 96.50 97 PRO A O 1
ATOM 724 N N . VAL A 1 98 ? 4.015 -9.867 -17.637 1.00 97.44 98 VAL A N 1
ATOM 725 C CA . VAL A 1 98 ? 4.728 -9.121 -18.691 1.00 97.44 98 VAL A CA 1
ATOM 726 C C . VAL A 1 98 ? 6.152 -8.745 -18.284 1.00 97.44 98 VAL A C 1
ATOM 728 O O . VAL A 1 98 ? 6.949 -8.318 -19.120 1.00 97.44 98 VAL A O 1
ATOM 731 N N . LEU A 1 99 ? 6.466 -8.851 -16.989 1.00 97.44 99 LEU A N 1
ATOM 732 C CA . LEU A 1 99 ? 7.793 -8.586 -16.457 1.00 97.44 99 LEU A CA 1
ATOM 733 C C . LEU A 1 99 ? 8.688 -9.816 -16.667 1.00 97.44 99 LEU A C 1
ATOM 735 O O . LEU A 1 99 ? 8.240 -10.946 -16.463 1.00 97.44 99 LEU A O 1
ATOM 739 N N . PRO A 1 100 ? 9.961 -9.619 -17.041 1.00 95.19 100 PRO A N 1
ATOM 740 C CA . PRO A 1 100 ? 10.881 -10.723 -17.278 1.00 95.19 100 PRO A CA 1
ATOM 741 C C . PRO A 1 100 ? 11.173 -11.491 -15.983 1.00 95.19 100 PRO A C 1
ATOM 743 O O . PRO A 1 100 ? 11.350 -10.896 -14.921 1.00 95.19 100 PRO A O 1
ATOM 746 N N . ALA A 1 101 ? 11.299 -12.816 -16.083 1.00 93.25 101 ALA A N 1
ATOM 747 C CA . ALA A 1 101 ? 11.700 -13.657 -14.953 1.00 93.25 101 ALA A CA 1
ATOM 748 C C . ALA A 1 101 ? 13.187 -13.490 -14.588 1.00 93.25 101 ALA A C 1
ATOM 750 O O . ALA A 1 101 ? 13.558 -13.642 -13.430 1.00 93.25 101 ALA A O 1
ATOM 751 N N . SER A 1 102 ? 14.039 -13.145 -15.558 1.00 91.69 102 SER A N 1
ATOM 752 C CA . SER A 1 102 ? 15.462 -12.880 -15.338 1.00 91.69 102 SER A CA 1
ATOM 753 C C . SER A 1 102 ? 16.030 -11.911 -16.374 1.00 91.69 102 SER A C 1
ATOM 755 O O . SER A 1 102 ? 15.515 -11.781 -17.485 1.00 91.69 102 SER A O 1
ATOM 757 N N . ILE A 1 103 ? 17.100 -11.208 -16.000 1.00 89.88 103 ILE A N 1
ATOM 758 C CA . ILE A 1 103 ? 17.802 -10.231 -16.842 1.00 89.88 103 ILE A CA 1
ATOM 759 C C . ILE A 1 103 ? 19.301 -10.422 -16.645 1.00 89.88 103 ILE A C 1
ATOM 761 O O . ILE A 1 103 ? 19.799 -10.255 -15.535 1.00 89.88 103 ILE A O 1
ATOM 765 N N . ASP A 1 104 ? 20.037 -10.742 -17.712 1.00 84.25 104 ASP A N 1
ATOM 766 C CA . ASP A 1 104 ? 21.497 -10.936 -17.667 1.00 84.25 104 ASP A CA 1
ATOM 767 C C . ASP A 1 104 ? 21.960 -11.899 -16.546 1.00 84.25 104 ASP A C 1
ATOM 769 O O . ASP A 1 104 ? 23.008 -11.700 -15.930 1.00 84.25 104 ASP 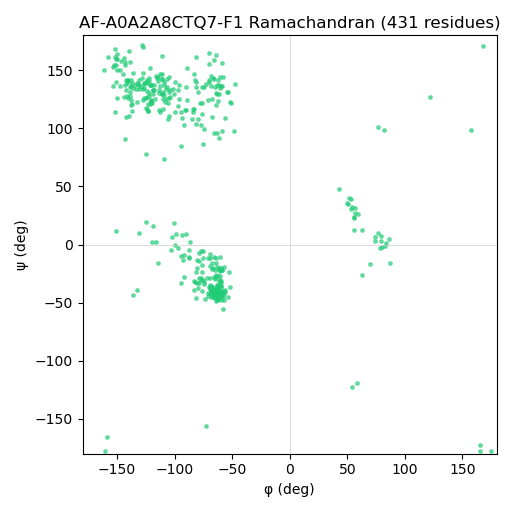A O 1
ATOM 773 N N . GLY A 1 105 ? 21.170 -12.939 -16.252 1.00 82.88 105 GLY A N 1
ATOM 774 C CA . GLY A 1 105 ? 21.447 -13.902 -15.177 1.00 82.88 105 GLY A CA 1
ATOM 775 C C . GLY A 1 105 ? 21.096 -13.423 -13.761 1.00 82.88 105 GLY A C 1
ATOM 776 O O . GLY A 1 105 ? 21.339 -14.154 -12.806 1.00 82.88 105 GLY A O 1
ATOM 777 N N . MET A 1 106 ? 20.523 -12.224 -13.605 1.00 86.19 106 MET A N 1
ATOM 778 C CA . MET A 1 106 ? 19.851 -11.807 -12.373 1.00 86.19 106 MET A CA 1
ATOM 779 C C . MET A 1 106 ? 18.418 -12.331 -12.402 1.00 86.19 106 MET A C 1
ATOM 781 O O . MET A 1 106 ? 17.634 -11.917 -13.254 1.00 86.19 106 MET A O 1
ATOM 785 N N . GLU A 1 107 ? 18.070 -13.210 -11.471 1.00 90.94 107 GLU A N 1
ATOM 786 C CA . GLU A 1 107 ? 16.682 -13.627 -11.273 1.00 90.94 107 GLU A CA 1
ATOM 787 C C . GLU A 1 107 ? 15.852 -12.461 -10.722 1.00 90.94 107 GLU A C 1
ATOM 789 O O . GLU A 1 107 ? 16.341 -11.628 -9.943 1.00 90.94 107 GLU A O 1
ATOM 794 N N . ALA A 1 108 ? 14.588 -12.392 -11.131 1.00 90.50 108 ALA A N 1
ATOM 795 C CA . ALA A 1 108 ? 13.619 -11.527 -10.489 1.00 90.50 108 ALA A CA 1
ATOM 796 C C . ALA A 1 108 ? 13.466 -11.963 -9.027 1.00 90.50 108 ALA A C 1
ATOM 798 O O . ALA A 1 108 ? 13.253 -13.136 -8.722 1.00 90.50 108 ALA A O 1
ATOM 799 N N . GLY A 1 109 ? 13.571 -11.005 -8.112 1.00 87.94 109 GLY A N 1
ATOM 800 C CA . GLY A 1 109 ? 13.050 -11.179 -6.766 1.00 87.94 109 GLY A CA 1
ATOM 801 C C . GLY A 1 109 ? 11.520 -11.131 -6.764 1.00 87.94 109 GLY A C 1
ATOM 802 O O . GLY A 1 109 ? 10.865 -11.330 -7.782 1.00 87.94 109 GLY A O 1
ATOM 803 N N . ASP A 1 110 ? 10.963 -10.783 -5.609 1.00 86.56 110 ASP A N 1
ATOM 804 C CA . ASP A 1 110 ? 9.523 -10.591 -5.422 1.00 86.56 110 ASP A CA 1
ATOM 805 C C . ASP A 1 110 ? 8.914 -9.650 -6.480 1.00 86.56 110 ASP A C 1
ATOM 807 O O . ASP A 1 110 ? 9.330 -8.488 -6.612 1.00 86.56 110 ASP A O 1
ATOM 811 N N . VAL A 1 111 ? 7.927 -10.167 -7.223 1.00 93.19 111 VAL A N 1
ATOM 812 C CA . VAL A 1 111 ? 7.167 -9.412 -8.224 1.00 93.19 111 VAL A CA 1
ATOM 813 C C . VAL A 1 111 ? 5.936 -8.816 -7.558 1.00 93.19 111 VAL A C 1
ATOM 815 O O . VAL A 1 111 ? 4.906 -9.465 -7.333 1.00 93.19 111 VAL A O 1
ATOM 818 N N . LYS A 1 112 ? 6.022 -7.521 -7.286 1.00 94.62 112 LYS A N 1
ATOM 819 C CA . LYS A 1 112 ? 4.976 -6.766 -6.611 1.00 94.62 112 LYS A CA 1
ATOM 820 C C . LYS A 1 112 ? 3.915 -6.321 -7.590 1.00 94.62 112 LYS A C 1
ATOM 822 O O . LYS A 1 112 ? 4.182 -6.000 -8.745 1.00 94.62 112 LYS A O 1
ATOM 827 N N . GLY A 1 113 ? 2.690 -6.277 -7.100 1.00 95.50 113 GLY A N 1
ATOM 828 C CA . GLY A 1 113 ? 1.553 -5.727 -7.808 1.00 95.50 113 GLY A CA 1
ATOM 829 C C . GLY A 1 113 ? 0.806 -4.761 -6.911 1.00 95.50 113 GLY A C 1
ATOM 830 O O . GLY A 1 113 ? 0.689 -4.988 -5.709 1.00 95.50 113 GLY A O 1
ATOM 831 N N . SER A 1 114 ? 0.315 -3.670 -7.475 1.00 92.00 114 SER A N 1
ATOM 832 C CA . SER A 1 114 ? -0.519 -2.732 -6.742 1.00 92.00 114 SER A CA 1
ATOM 833 C C . SER A 1 114 ? -1.546 -2.084 -7.645 1.00 92.00 114 SER A C 1
ATOM 835 O O . SER A 1 114 ? -1.205 -1.605 -8.722 1.00 92.00 114 SER A O 1
ATOM 837 N N . ARG A 1 115 ? -2.776 -1.986 -7.161 1.00 91.25 115 ARG A N 1
ATOM 838 C CA . ARG A 1 115 ? -3.805 -1.095 -7.665 1.00 91.25 115 ARG A CA 1
ATOM 839 C C . ARG A 1 115 ? -4.094 -0.040 -6.607 1.00 91.25 115 ARG A C 1
ATOM 841 O O . ARG A 1 115 ? -4.208 -0.348 -5.420 1.00 91.25 115 ARG A O 1
ATOM 848 N N . SER A 1 116 ? -4.212 1.197 -7.055 1.00 81.69 116 SER A N 1
ATOM 849 C CA . SER A 1 116 ? -4.710 2.301 -6.248 1.00 81.69 116 SER A CA 1
ATOM 850 C C . SER A 1 116 ? -5.803 3.024 -7.013 1.00 81.69 116 SER A C 1
ATOM 852 O O . SER A 1 116 ? -5.628 3.294 -8.202 1.00 81.69 116 SER A O 1
ATOM 854 N N . SER A 1 117 ? -6.906 3.350 -6.348 1.00 78.25 117 SER A N 1
ATOM 855 C CA . SER A 1 117 ? -7.930 4.241 -6.895 1.00 78.25 117 SER A CA 1
ATOM 856 C C . SER A 1 117 ? -8.064 5.475 -6.019 1.00 78.25 117 SER A C 1
ATOM 858 O O . SER A 1 117 ? -8.139 5.362 -4.794 1.00 78.25 117 SER A O 1
ATOM 860 N N . GLN A 1 118 ? -8.088 6.645 -6.648 1.00 67.56 118 GLN A N 1
ATOM 861 C CA . GLN A 1 118 ? -8.315 7.923 -5.990 1.00 67.56 118 GLN A CA 1
ATOM 862 C C . GLN A 1 118 ? -9.198 8.793 -6.882 1.00 67.56 118 GLN A C 1
ATOM 864 O O . GLN A 1 118 ? -8.861 9.035 -8.039 1.00 67.56 118 GLN A O 1
ATOM 869 N N . MET A 1 119 ? -10.308 9.301 -6.337 1.00 61.19 119 MET A N 1
ATOM 870 C CA . MET A 1 119 ? -11.169 10.285 -7.015 1.00 61.19 119 MET A CA 1
ATOM 871 C C . MET A 1 119 ? -11.583 9.864 -8.443 1.00 61.19 119 MET A C 1
ATOM 873 O O . MET A 1 119 ? -11.573 10.672 -9.368 1.00 61.19 119 MET A O 1
ATOM 877 N N . GLY A 1 120 ? -11.892 8.577 -8.640 1.00 63.19 120 GLY A N 1
ATOM 878 C CA . GLY A 1 120 ? -12.290 8.021 -9.941 1.00 63.19 120 GLY A CA 1
ATOM 879 C C . GLY A 1 120 ? -11.152 7.715 -10.915 1.00 63.19 120 GLY A C 1
ATOM 880 O O . GLY A 1 120 ? -11.398 7.164 -11.986 1.00 63.19 120 GLY A O 1
ATOM 881 N N . PHE A 1 121 ? -9.906 8.008 -10.547 1.00 71.19 121 PHE A N 1
ATOM 882 C CA . PHE A 1 121 ? -8.733 7.575 -11.290 1.00 71.19 121 PHE A CA 1
ATOM 883 C C . PHE A 1 121 ? -8.160 6.316 -10.659 1.00 71.19 121 PHE A C 1
ATOM 885 O O . PHE A 1 121 ? -7.732 6.323 -9.505 1.00 71.19 121 PHE A O 1
ATOM 892 N N . SER A 1 122 ? -8.125 5.235 -11.434 1.00 77.81 122 SER A N 1
ATOM 893 C CA . SER A 1 122 ? -7.439 4.011 -11.051 1.00 77.81 122 SER A CA 1
ATOM 894 C C . SER A 1 122 ? -6.076 3.928 -11.732 1.00 77.81 122 SER A C 1
ATOM 896 O O . SER A 1 122 ? -5.902 4.289 -12.894 1.00 77.81 122 SER A O 1
ATOM 898 N N . THR A 1 123 ? -5.083 3.467 -10.983 1.00 87.31 123 THR A N 1
ATOM 899 C CA . THR A 1 123 ? -3.750 3.132 -11.478 1.00 87.31 123 THR A CA 1
ATOM 900 C C . THR A 1 123 ? -3.430 1.716 -11.044 1.00 87.31 123 THR A C 1
ATOM 902 O O . THR A 1 123 ? -3.716 1.322 -9.912 1.00 87.31 123 THR A O 1
ATOM 905 N N . SER A 1 124 ? -2.841 0.946 -11.946 1.00 93.69 124 SER A N 1
ATOM 906 C CA . SER A 1 124 ? -2.410 -0.423 -11.708 1.00 93.69 124 SER A CA 1
ATOM 907 C C . SER A 1 124 ? -0.950 -0.559 -12.093 1.00 93.69 124 SER A C 1
ATOM 909 O O . SER A 1 124 ? -0.530 -0.055 -13.129 1.00 93.69 124 SER A O 1
ATOM 911 N N . LYS A 1 125 ? -0.154 -1.200 -11.247 1.00 95.81 125 LYS A N 1
ATOM 912 C CA . LYS A 1 125 ? 1.294 -1.295 -11.395 1.00 95.81 125 LYS A CA 1
ATOM 913 C C . LYS A 1 125 ? 1.757 -2.707 -11.078 1.00 95.81 125 LYS A C 1
ATOM 915 O O . LYS A 1 125 ? 1.349 -3.269 -10.064 1.00 95.81 125 LYS A O 1
ATOM 920 N N . ALA A 1 126 ? 2.651 -3.240 -11.901 1.00 97.56 126 ALA A N 1
ATOM 921 C CA . ALA A 1 126 ? 3.493 -4.379 -11.557 1.00 97.56 126 ALA A CA 1
ATOM 922 C C . ALA A 1 126 ? 4.958 -3.936 -11.518 1.00 97.56 126 ALA A C 1
ATOM 924 O O . ALA A 1 126 ? 5.369 -3.083 -12.304 1.00 97.56 126 ALA A O 1
ATOM 925 N N . GLU A 1 127 ? 5.741 -4.494 -10.599 1.00 97.19 127 GLU A N 1
ATOM 926 C CA . GLU A 1 127 ? 7.147 -4.149 -10.395 1.00 97.19 127 GLU A CA 1
ATOM 927 C C . GLU A 1 127 ? 7.972 -5.390 -10.048 1.00 97.19 127 GLU A C 1
ATOM 929 O O . GLU A 1 127 ? 7.593 -6.157 -9.167 1.00 97.19 127 GLU A O 1
ATOM 934 N N . ALA A 1 128 ? 9.115 -5.561 -10.709 1.00 96.06 128 ALA A N 1
ATOM 935 C CA . ALA A 1 128 ? 10.085 -6.612 -10.425 1.00 96.06 128 ALA A CA 1
ATOM 936 C C . ALA A 1 128 ? 11.445 -5.993 -10.087 1.00 96.06 128 ALA A C 1
ATOM 938 O O . ALA A 1 128 ? 11.902 -5.053 -10.747 1.00 96.06 128 ALA A O 1
ATOM 939 N N . HIS A 1 129 ? 12.101 -6.538 -9.062 1.00 94.38 129 HIS A N 1
ATOM 940 C CA . HIS A 1 129 ? 13.432 -6.114 -8.639 1.00 94.38 129 HIS A CA 1
ATOM 941 C C . HIS A 1 129 ? 14.466 -7.191 -8.954 1.00 94.38 129 HIS A C 1
ATOM 943 O O . HIS A 1 129 ? 14.315 -8.336 -8.548 1.00 94.38 129 HIS A O 1
ATOM 949 N N . PHE A 1 130 ? 15.566 -6.791 -9.576 1.00 93.81 130 PHE A N 1
ATOM 950 C CA . PHE A 1 130 ? 16.682 -7.648 -9.955 1.00 93.81 130 PHE A CA 1
ATOM 951 C C . PHE A 1 130 ? 17.920 -7.171 -9.209 1.00 93.81 130 PHE A C 1
ATOM 953 O O . PHE A 1 130 ? 18.205 -5.969 -9.157 1.00 93.81 130 PHE A O 1
ATOM 960 N N . LYS A 1 131 ? 18.660 -8.095 -8.603 1.00 90.81 131 LYS A N 1
ATOM 961 C CA . LYS A 1 131 ? 19.902 -7.786 -7.890 1.00 90.81 131 LYS A CA 1
ATOM 962 C C . LYS A 1 131 ? 20.984 -8.743 -8.352 1.00 90.81 131 LYS A C 1
ATOM 964 O O . LYS A 1 131 ? 20.747 -9.942 -8.424 1.00 90.81 131 LYS A O 1
ATOM 969 N N . ALA A 1 132 ? 22.162 -8.203 -8.642 1.00 85.69 132 ALA A N 1
ATOM 970 C CA . ALA A 1 132 ? 23.336 -9.015 -8.909 1.00 85.69 132 ALA A CA 1
ATOM 971 C C . ALA A 1 132 ? 24.099 -9.281 -7.611 1.00 85.69 132 ALA A C 1
ATOM 973 O O . ALA A 1 132 ? 24.377 -8.352 -6.841 1.00 85.69 132 ALA A O 1
ATOM 974 N N . ASP A 1 133 ? 24.515 -10.529 -7.427 1.00 71.44 133 ASP A N 1
ATOM 975 C CA . ASP A 1 133 ? 25.481 -10.895 -6.401 1.00 71.44 133 ASP A CA 1
ATOM 976 C C . ASP A 1 133 ? 26.884 -10.477 -6.864 1.00 71.44 133 ASP A C 1
ATOM 978 O O . ASP A 1 133 ? 27.422 -10.987 -7.847 1.00 71.44 133 ASP A O 1
ATOM 982 N N . GLY A 1 134 ? 27.480 -9.486 -6.193 1.00 71.19 134 GLY A N 1
ATOM 983 C CA . GLY A 1 134 ? 28.818 -8.998 -6.533 1.00 71.19 134 GLY A CA 1
ATOM 984 C C . GLY A 1 134 ? 29.205 -7.682 -5.855 1.00 71.19 134 GLY A C 1
ATOM 985 O O . GLY A 1 134 ? 28.381 -6.993 -5.251 1.00 71.19 134 GLY A O 1
ATOM 986 N N . GLU A 1 135 ? 30.481 -7.305 -5.981 1.00 68.19 135 GLU A N 1
ATOM 987 C CA . GLU A 1 135 ? 31.063 -6.126 -5.313 1.00 68.19 135 GLU A CA 1
ATOM 988 C C . GLU A 1 135 ? 30.402 -4.800 -5.724 1.00 68.19 135 GLU A C 1
ATOM 990 O O . GLU A 1 135 ? 30.277 -3.883 -4.914 1.00 68.19 135 GLU A O 1
ATOM 995 N N . GLN A 1 136 ? 29.918 -4.714 -6.967 1.00 71.12 136 GLN A N 1
ATOM 996 C CA . GLN A 1 136 ? 29.313 -3.503 -7.531 1.00 71.12 136 GLN A CA 1
ATOM 997 C C . GLN A 1 136 ? 27.859 -3.274 -7.079 1.00 71.12 136 GLN A C 1
ATOM 999 O O . GLN A 1 136 ? 27.297 -2.214 -7.366 1.00 71.12 136 GLN A O 1
ATOM 1004 N N . ARG A 1 137 ? 27.247 -4.239 -6.364 1.00 83.31 137 ARG A N 1
ATOM 1005 C CA . ARG A 1 137 ? 25.861 -4.188 -5.851 1.00 83.31 137 ARG A CA 1
ATOM 1006 C C . ARG A 1 137 ? 24.871 -3.629 -6.877 1.00 83.31 137 ARG A C 1
ATOM 1008 O O . ARG A 1 137 ? 24.108 -2.707 -6.577 1.00 83.31 137 ARG A O 1
ATOM 1015 N N . GLN A 1 138 ? 24.943 -4.147 -8.102 1.00 91.00 138 GLN A N 1
ATOM 1016 C CA . GLN A 1 138 ? 24.058 -3.717 -9.174 1.00 91.00 138 GLN A CA 1
ATOM 1017 C C . GLN A 1 138 ? 22.624 -4.100 -8.821 1.00 91.00 13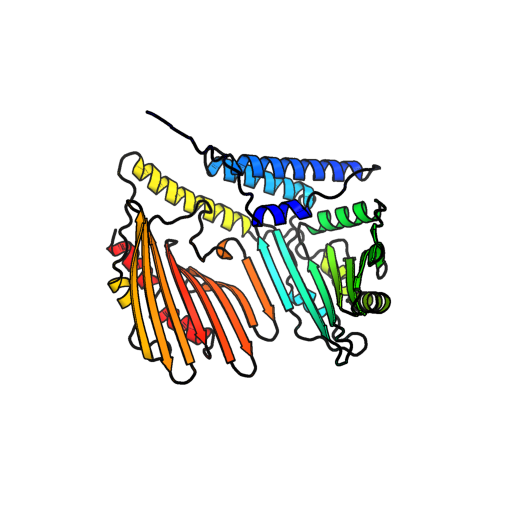8 GLN A C 1
ATOM 1019 O O . GLN A 1 138 ? 22.360 -5.215 -8.366 1.00 91.00 138 GLN A O 1
ATOM 1024 N N . SER A 1 139 ? 21.701 -3.173 -9.034 1.00 93.12 139 SER A N 1
ATOM 1025 C CA . SER A 1 139 ? 20.280 -3.453 -8.885 1.00 93.12 139 SER A CA 1
ATOM 1026 C C . SER A 1 139 ? 19.492 -2.761 -9.974 1.00 93.12 139 SER A C 1
ATOM 1028 O O . SER A 1 139 ? 19.773 -1.605 -10.298 1.00 93.12 139 SER A O 1
ATOM 1030 N N . LEU A 1 140 ? 18.481 -3.447 -10.479 1.00 94.94 140 LEU A N 1
ATOM 1031 C CA . LEU A 1 140 ? 17.576 -2.948 -11.495 1.00 94.94 140 LEU A CA 1
ATOM 1032 C C . LEU A 1 140 ? 16.138 -3.149 -11.020 1.00 94.94 140 LEU A C 1
ATOM 1034 O O . LEU A 1 140 ? 15.829 -4.116 -10.331 1.00 94.94 140 LEU A O 1
ATOM 1038 N N . THR A 1 141 ? 15.261 -2.208 -11.327 1.00 96.62 141 THR A N 1
ATOM 1039 C CA . THR A 1 141 ? 13.822 -2.321 -11.081 1.00 96.62 141 THR A CA 1
ATOM 1040 C C . THR A 1 141 ? 13.106 -2.043 -12.386 1.00 96.62 141 THR A C 1
ATOM 1042 O O . THR A 1 141 ? 13.365 -1.013 -13.001 1.00 96.62 141 THR A O 1
ATOM 1045 N N . ILE A 1 142 ? 12.237 -2.959 -12.814 1.00 97.75 142 ILE A N 1
ATOM 1046 C CA . ILE A 1 142 ? 11.333 -2.738 -13.946 1.00 97.75 142 ILE A CA 1
ATOM 1047 C C . ILE A 1 142 ? 9.927 -2.602 -13.397 1.00 97.75 142 ILE A C 1
ATOM 1049 O O . ILE A 1 142 ? 9.472 -3.469 -12.653 1.00 97.75 142 ILE A O 1
ATOM 1053 N N . ALA A 1 143 ? 9.238 -1.541 -13.793 1.00 97.75 143 ALA A N 1
ATOM 1054 C CA . ALA A 1 143 ? 7.836 -1.341 -13.490 1.00 97.75 143 ALA A CA 1
ATOM 1055 C C . ALA A 1 143 ? 7.022 -1.105 -14.762 1.00 97.75 143 ALA A C 1
ATOM 1057 O O . ALA A 1 143 ? 7.436 -0.355 -15.645 1.00 97.75 143 ALA A O 1
ATOM 1058 N N . VAL A 1 144 ? 5.829 -1.692 -14.805 1.00 97.88 144 VAL A N 1
ATOM 1059 C CA . VAL A 1 144 ? 4.804 -1.402 -15.810 1.00 97.88 144 VAL A CA 1
ATOM 1060 C C . VAL A 1 144 ? 3.591 -0.833 -15.096 1.00 97.88 144 VAL A C 1
ATOM 1062 O O . VAL A 1 144 ? 3.089 -1.440 -14.152 1.00 97.88 144 VAL A O 1
ATOM 1065 N N . THR A 1 145 ? 3.143 0.345 -15.525 1.00 95.06 145 THR A N 1
ATOM 1066 C CA . THR A 1 145 ? 2.021 1.070 -14.922 1.00 95.06 145 THR A CA 1
ATOM 1067 C C . THR A 1 145 ? 0.942 1.346 -15.966 1.00 95.06 145 THR A C 1
ATOM 1069 O O . THR A 1 145 ? 1.197 2.025 -16.958 1.00 95.06 145 THR A O 1
ATOM 1072 N N . ASP A 1 146 ? -0.268 0.846 -15.727 1.00 93.94 146 ASP A N 1
ATOM 1073 C CA . ASP A 1 146 ? -1.490 1.254 -16.416 1.00 93.94 146 ASP A CA 1
ATOM 1074 C C . ASP A 1 146 ? -2.142 2.399 -15.638 1.00 93.94 146 ASP A C 1
ATOM 1076 O O . ASP A 1 146 ? -2.553 2.233 -14.488 1.00 93.94 146 ASP A O 1
ATOM 1080 N N . MET A 1 147 ? -2.221 3.570 -16.263 1.00 81.38 147 MET A N 1
ATOM 1081 C CA . MET A 1 147 ? -2.788 4.775 -15.657 1.00 81.38 147 MET A CA 1
ATOM 1082 C C . MET A 1 147 ? -4.281 4.948 -15.987 1.00 81.38 147 MET A C 1
ATOM 1084 O O . MET A 1 147 ? -4.857 6.000 -15.697 1.00 81.38 147 MET A O 1
ATOM 1088 N N . GLY A 1 148 ? -4.909 3.947 -16.618 1.00 83.44 148 GLY A N 1
ATOM 1089 C CA . GLY A 1 148 ? -6.327 3.958 -16.961 1.00 83.44 148 GLY A CA 1
ATOM 1090 C C . GLY A 1 148 ? -6.702 5.208 -17.757 1.00 83.44 148 GLY A C 1
ATOM 1091 O O . GLY A 1 148 ? -6.125 5.512 -18.798 1.00 83.44 148 GLY A O 1
ATOM 1092 N N . SER A 1 149 ? -7.659 5.984 -17.250 1.00 73.81 149 SER A N 1
ATOM 1093 C CA . SER A 1 149 ? -8.170 7.189 -17.922 1.00 73.81 149 SER A CA 1
ATOM 1094 C C . SER A 1 149 ? -7.118 8.298 -18.085 1.00 73.81 149 SER A C 1
ATOM 1096 O O . SER A 1 149 ? -7.307 9.205 -18.892 1.00 73.81 149 SER A O 1
ATOM 1098 N N . MET A 1 150 ? -5.998 8.233 -17.357 1.00 72.19 150 MET A N 1
ATOM 1099 C CA . MET A 1 150 ? -4.888 9.184 -17.494 1.00 72.19 150 MET A CA 1
ATOM 1100 C C . MET A 1 150 ? -3.880 8.783 -18.578 1.00 72.19 150 MET A C 1
ATOM 1102 O O . MET A 1 150 ? -3.022 9.588 -18.944 1.00 72.19 150 MET A O 1
ATOM 1106 N N . SER A 1 151 ? -3.971 7.569 -19.118 1.00 71.38 151 SER A N 1
ATOM 1107 C CA . SER A 1 151 ? -3.026 7.049 -20.104 1.00 71.38 151 SER A CA 1
ATOM 1108 C C . SER A 1 151 ? -2.959 7.889 -21.383 1.00 71.38 151 SER A C 1
ATOM 1110 O O . SER A 1 151 ? -1.864 8.196 -21.851 1.00 71.38 151 SER A O 1
ATOM 1112 N N . GLY A 1 152 ? -4.102 8.367 -21.891 1.00 67.62 152 GLY A N 1
ATOM 1113 C CA . GLY A 1 152 ? -4.139 9.248 -23.066 1.00 67.62 152 GLY A CA 1
ATOM 1114 C C . GLY A 1 152 ? -3.441 10.595 -22.833 1.00 67.62 152 GLY A C 1
ATOM 1115 O O . GLY A 1 152 ? -2.755 11.106 -23.720 1.00 67.62 152 GLY A O 1
ATOM 1116 N N . LEU A 1 153 ? -3.548 11.147 -21.619 1.00 65.50 153 LEU A N 1
ATOM 1117 C CA . LEU A 1 153 ? -2.846 12.370 -21.224 1.00 65.50 153 LEU A CA 1
ATOM 1118 C C . LEU A 1 153 ? -1.341 12.130 -21.063 1.00 65.50 153 LEU A C 1
ATOM 1120 O O . LEU A 1 153 ? -0.539 12.927 -21.549 1.00 65.50 153 LEU A O 1
ATOM 1124 N N . SER A 1 154 ? -0.958 11.030 -20.413 1.00 65.69 154 SER A N 1
ATOM 1125 C CA . SER A 1 154 ? 0.447 10.655 -20.226 1.00 65.69 154 SER A CA 1
ATOM 1126 C C . SER A 1 154 ? 1.147 10.426 -21.571 1.00 65.69 154 SER A C 1
ATOM 1128 O O . SER A 1 154 ? 2.212 10.992 -21.812 1.00 65.69 154 SER A O 1
ATOM 1130 N N . SER A 1 155 ? 0.498 9.709 -22.497 1.00 65.19 155 SER A N 1
ATOM 1131 C CA . SER A 1 155 ? 0.991 9.478 -23.863 1.00 65.19 155 SER A CA 1
ATOM 1132 C C . SER A 1 155 ? 1.133 10.770 -24.673 1.00 65.19 155 SER A C 1
ATOM 1134 O O . SER A 1 155 ? 2.138 10.997 -25.350 1.00 65.19 155 SER A O 1
ATOM 1136 N N . LEU A 1 156 ? 0.169 11.687 -24.564 1.00 62.91 156 LEU A N 1
ATOM 1137 C CA . LEU A 1 156 ? 0.276 12.988 -25.220 1.00 62.91 156 LEU A CA 1
ATOM 1138 C C . LEU A 1 156 ? 1.404 13.847 -24.625 1.00 62.91 156 LEU A C 1
ATOM 1140 O O . LEU A 1 156 ? 2.126 14.504 -25.375 1.00 62.91 156 LEU A O 1
ATOM 1144 N N . SER A 1 157 ? 1.563 13.835 -23.300 1.00 62.50 157 SER A N 1
ATOM 1145 C CA . SER A 1 157 ? 2.619 14.564 -22.589 1.00 62.50 157 SER A CA 1
ATOM 1146 C C . SER A 1 157 ? 4.014 14.032 -22.924 1.00 62.50 157 SER A C 1
ATOM 1148 O O . SER A 1 157 ? 4.927 14.821 -23.189 1.00 62.50 157 SER A O 1
ATOM 1150 N N . SER A 1 158 ? 4.183 12.706 -22.978 1.00 63.12 158 SER A N 1
ATOM 1151 C CA . SER A 1 158 ? 5.454 12.077 -23.344 1.00 63.12 158 SER A CA 1
ATOM 1152 C C . SER A 1 158 ? 5.842 12.417 -24.781 1.00 63.12 158 SER A C 1
ATOM 1154 O O . SER A 1 158 ? 6.965 12.865 -25.004 1.00 63.12 158 SER A O 1
ATOM 1156 N N . ARG A 1 159 ? 4.897 12.336 -25.731 1.00 62.47 159 ARG A N 1
ATOM 1157 C CA . ARG A 1 159 ? 5.098 12.811 -27.105 1.00 62.47 159 ARG A CA 1
ATOM 1158 C C . ARG A 1 159 ? 5.468 14.285 -27.113 1.00 62.47 159 ARG A C 1
ATOM 1160 O O . ARG A 1 159 ? 6.512 14.644 -27.619 1.00 62.47 159 ARG A O 1
ATOM 1167 N N . MET A 1 160 ? 4.674 15.166 -26.520 1.00 62.22 160 MET A N 1
ATOM 1168 C CA . MET A 1 160 ? 4.961 16.603 -26.573 1.00 62.22 160 MET A CA 1
ATOM 1169 C C . MET A 1 160 ? 6.327 16.962 -25.964 1.00 62.22 160 MET A C 1
ATOM 1171 O O . MET A 1 160 ? 7.039 17.813 -26.494 1.00 62.22 160 MET A O 1
ATOM 1175 N N . SER A 1 161 ? 6.723 16.259 -24.904 1.00 58.47 161 SER A N 1
ATOM 1176 C CA . SER A 1 161 ? 8.059 16.372 -24.330 1.00 58.47 161 SER A CA 1
ATOM 1177 C C . SER A 1 161 ? 9.155 15.868 -25.267 1.00 58.47 161 SER A C 1
ATOM 1179 O O . SER A 1 161 ? 10.169 16.535 -25.410 1.00 58.47 161 SER A O 1
ATOM 1181 N N . ALA A 1 162 ? 8.964 14.718 -25.922 1.00 58.84 162 ALA A N 1
ATOM 1182 C CA . ALA A 1 162 ? 9.935 14.173 -26.869 1.00 58.84 162 ALA A CA 1
ATOM 1183 C C . ALA A 1 162 ? 10.199 15.133 -28.042 1.00 58.84 162 ALA A C 1
ATOM 1185 O O . ALA A 1 162 ? 11.325 15.229 -28.517 1.00 58.84 162 ALA A O 1
ATOM 1186 N N . TRP A 1 163 ? 9.175 15.884 -28.459 1.00 55.03 163 TRP A N 1
ATOM 1187 C CA . TRP A 1 163 ? 9.253 16.876 -29.537 1.00 55.03 163 TRP A CA 1
ATOM 1188 C C . TRP A 1 163 ? 9.850 18.215 -29.085 1.00 55.03 163 TRP A C 1
ATOM 1190 O O . TRP A 1 163 ? 10.310 18.998 -29.914 1.00 55.03 163 TRP A O 1
ATOM 1200 N N . THR A 1 164 ? 9.835 18.492 -27.782 1.00 55.38 164 THR A N 1
ATOM 1201 C CA . THR A 1 164 ? 10.461 19.676 -27.194 1.00 55.38 164 THR A CA 1
ATOM 1202 C C . THR A 1 164 ? 11.861 19.275 -26.742 1.00 55.38 164 THR A C 1
ATOM 1204 O O . THR A 1 164 ? 12.039 18.898 -25.589 1.00 55.38 164 THR A O 1
ATOM 1207 N N . GLU A 1 165 ? 12.846 19.306 -27.649 1.00 54.47 165 GLU A N 1
ATOM 1208 C CA . GLU A 1 165 ? 14.258 18.998 -27.357 1.00 54.47 165 GLU A CA 1
ATOM 1209 C C . GLU A 1 165 ? 14.729 19.754 -26.102 1.00 54.47 165 GLU A C 1
ATOM 1211 O O . GLU A 1 165 ? 15.039 20.943 -26.134 1.00 54.47 165 GLU A O 1
ATOM 1216 N N . SER A 1 166 ? 14.721 19.068 -24.963 1.00 54.56 166 SER A N 1
ATOM 1217 C CA . SER A 1 166 ? 15.208 19.574 -23.684 1.00 54.56 166 SER A CA 1
ATOM 1218 C C . SER A 1 166 ? 16.247 18.585 -23.192 1.00 54.56 166 SER A C 1
ATOM 1220 O O . SER A 1 166 ? 15.966 17.719 -22.367 1.00 54.56 166 SER A O 1
ATOM 1222 N N . GLU A 1 167 ? 17.443 18.679 -23.764 1.00 65.88 167 GLU A N 1
ATOM 1223 C CA . GLU A 1 167 ? 18.613 17.965 -23.269 1.00 65.88 167 GLU A CA 1
ATOM 1224 C C . GLU A 1 167 ? 19.211 18.779 -22.126 1.00 65.88 167 GLU A C 1
ATOM 1226 O O . GLU A 1 167 ? 19.630 19.925 -22.298 1.00 65.88 167 GLU A O 1
ATOM 1231 N N . THR A 1 168 ? 19.207 18.205 -20.927 1.00 71.69 168 THR A N 1
ATOM 1232 C CA . THR A 1 168 ? 19.932 18.784 -19.798 1.00 71.69 168 THR A CA 1
ATOM 1233 C C . THR A 1 168 ? 21.180 17.956 -19.579 1.00 71.69 168 THR A C 1
ATOM 1235 O O . THR A 1 168 ? 21.095 16.816 -19.129 1.00 71.69 168 THR A O 1
ATOM 1238 N N . GLU A 1 169 ? 22.337 18.537 -19.876 1.00 79.56 169 GLU A N 1
ATOM 1239 C CA . GLU A 1 169 ? 23.639 17.951 -19.573 1.00 79.56 169 GLU A CA 1
ATOM 1240 C C . GLU A 1 169 ? 24.287 18.692 -18.403 1.00 79.56 169 GLU A C 1
ATOM 1242 O O . GLU A 1 169 ? 24.297 19.923 -18.327 1.00 79.56 169 GLU A O 1
ATOM 1247 N N . SER A 1 170 ? 24.846 17.926 -17.476 1.00 78.19 170 SER A N 1
ATOM 1248 C CA . SER A 1 170 ? 25.696 18.415 -16.399 1.00 78.19 170 SER A CA 1
ATOM 1249 C C . SER A 1 170 ? 27.010 17.637 -16.400 1.00 78.19 170 SER A C 1
ATOM 1251 O O . SER A 1 170 ? 27.169 16.623 -17.074 1.00 78.19 170 SER A O 1
ATOM 1253 N N . THR A 1 171 ? 27.987 18.090 -15.616 1.00 78.31 171 THR A N 1
ATOM 1254 C CA . THR A 1 171 ? 29.288 17.406 -15.500 1.00 78.31 171 THR A CA 1
ATOM 1255 C C . THR A 1 171 ? 29.184 15.976 -14.959 1.00 78.31 171 THR A C 1
ATOM 1257 O O . THR A 1 171 ? 30.113 15.189 -15.109 1.00 78.31 171 THR A O 1
ATOM 1260 N N . ASP A 1 172 ? 28.082 15.656 -14.285 1.00 86.00 172 ASP A N 1
ATOM 1261 C CA . ASP A 1 172 ? 27.837 14.410 -13.566 1.00 86.00 172 ASP A CA 1
ATOM 1262 C C . ASP A 1 172 ? 26.680 13.586 -14.157 1.00 86.00 172 ASP A C 1
ATOM 1264 O O . ASP A 1 172 ? 26.364 12.522 -13.627 1.00 86.00 172 ASP A O 1
ATOM 1268 N N . GLY A 1 173 ? 26.044 14.021 -15.249 1.00 89.38 173 GLY A N 1
ATOM 1269 C CA . GLY A 1 173 ? 24.916 13.288 -15.813 1.00 89.38 173 GLY A CA 1
ATOM 1270 C C . GLY A 1 173 ? 24.210 13.968 -16.979 1.00 89.38 173 GLY A C 1
ATOM 1271 O O . GLY A 1 173 ? 24.596 15.041 -17.430 1.00 89.38 173 GLY A O 1
ATOM 1272 N N . TYR A 1 174 ? 23.151 13.317 -17.451 1.00 90.75 174 TYR A N 1
ATOM 1273 C CA . TYR A 1 174 ? 22.290 13.828 -18.510 1.00 90.75 174 TYR A CA 1
ATOM 1274 C C . TYR A 1 174 ? 20.834 13.400 -18.312 1.00 90.75 174 TYR A C 1
ATOM 1276 O O . TYR A 1 174 ? 20.539 12.399 -17.652 1.00 90.75 174 TYR A O 1
ATOM 1284 N N . GLU A 1 175 ? 19.929 14.154 -18.922 1.00 89.06 175 GLU A N 1
ATOM 1285 C CA . GLU A 1 175 ? 18.528 13.805 -19.137 1.00 89.06 175 GLU A CA 1
ATOM 1286 C C . GLU A 1 175 ? 18.148 14.227 -20.556 1.00 89.06 175 GLU A C 1
ATOM 1288 O O . GLU A 1 175 ? 18.347 15.386 -20.924 1.00 89.06 175 GLU A O 1
ATOM 1293 N N . ARG A 1 176 ? 17.652 13.284 -21.362 1.00 87.00 176 ARG A N 1
ATOM 1294 C CA . ARG A 1 176 ? 17.302 13.535 -22.764 1.00 87.00 176 ARG A CA 1
ATOM 1295 C C . ARG A 1 176 ? 16.170 12.644 -23.252 1.00 87.00 176 ARG A C 1
ATOM 1297 O O . ARG A 1 176 ? 15.908 11.575 -22.695 1.00 87.00 176 ARG A O 1
ATOM 1304 N N . SER A 1 177 ? 15.537 13.082 -24.330 1.00 85.50 177 SER A N 1
ATOM 1305 C CA . SER A 1 177 ? 14.650 12.246 -25.134 1.00 85.50 177 SER A CA 1
ATOM 1306 C C . SER A 1 177 ? 15.473 11.193 -25.880 1.00 85.50 177 SER A C 1
ATOM 1308 O O . SER A 1 177 ? 16.564 11.484 -26.369 1.00 85.50 177 SER A O 1
ATOM 1310 N N . ALA A 1 178 ? 14.976 9.964 -25.958 1.00 86.81 178 ALA A N 1
ATOM 1311 C CA . ALA A 1 178 ? 15.638 8.881 -26.674 1.00 86.81 178 ALA A CA 1
ATOM 1312 C C . ALA A 1 178 ? 14.629 7.841 -27.156 1.00 86.81 178 ALA A C 1
ATOM 1314 O O . ALA A 1 178 ? 13.599 7.617 -26.521 1.00 86.81 178 ALA A O 1
ATOM 1315 N N . GLU A 1 179 ? 14.974 7.150 -28.240 1.00 89.88 179 GLU A N 1
ATOM 1316 C CA . GLU A 1 179 ? 14.277 5.928 -28.629 1.00 89.88 179 GLU A CA 1
ATOM 1317 C C . GLU A 1 179 ? 14.733 4.772 -27.723 1.00 89.88 179 GLU A C 1
ATOM 1319 O O . GLU A 1 179 ? 15.924 4.439 -27.635 1.00 89.88 179 GLU A O 1
ATOM 1324 N N . ILE A 1 180 ? 13.781 4.156 -27.026 1.00 90.94 180 ILE A N 1
ATOM 1325 C CA . ILE A 1 180 ? 13.998 3.057 -26.087 1.00 90.94 180 ILE A CA 1
ATOM 1326 C C . ILE A 1 180 ? 13.140 1.887 -26.549 1.00 90.94 180 ILE A C 1
ATOM 1328 O O . ILE A 1 180 ? 11.917 1.957 -26.545 1.00 90.94 180 ILE A O 1
ATOM 1332 N N . ALA A 1 181 ? 13.793 0.798 -26.959 1.00 90.12 181 ALA A N 1
ATOM 1333 C CA . ALA A 1 181 ? 13.116 -0.414 -27.427 1.00 90.12 181 ALA A CA 1
ATOM 1334 C C . ALA A 1 181 ? 12.087 -0.179 -28.563 1.00 90.12 181 ALA A C 1
ATOM 1336 O O . ALA A 1 181 ? 11.104 -0.905 -28.650 1.00 90.12 181 ALA A O 1
ATOM 1337 N N . GLY A 1 182 ? 12.331 0.806 -29.438 1.00 89.44 182 GLY A N 1
ATOM 1338 C CA . GLY A 1 182 ? 11.431 1.168 -30.542 1.00 89.44 182 GLY A CA 1
ATOM 1339 C C . GLY A 1 182 ? 10.319 2.155 -30.167 1.00 89.44 182 GLY A C 1
ATOM 1340 O O . GLY A 1 182 ? 9.475 2.453 -31.007 1.00 89.44 182 GLY A O 1
ATOM 1341 N N . TYR A 1 183 ? 10.317 2.669 -28.933 1.00 90.25 183 TYR A N 1
ATOM 1342 C CA . TYR A 1 183 ? 9.357 3.657 -28.444 1.00 90.25 183 TYR A CA 1
ATOM 1343 C C . TYR A 1 183 ? 10.048 4.979 -28.118 1.00 90.25 183 TYR A C 1
ATOM 1345 O O . TYR A 1 183 ? 11.147 4.994 -27.558 1.00 90.25 183 TYR A O 1
ATOM 1353 N N . ASP A 1 184 ? 9.373 6.091 -28.400 1.00 86.56 184 ASP A N 1
ATOM 1354 C CA . ASP A 1 184 ? 9.799 7.402 -27.919 1.00 86.56 184 ASP A CA 1
ATOM 1355 C C . ASP A 1 184 ? 9.722 7.444 -26.388 1.00 86.56 184 ASP A C 1
ATOM 1357 O O . ASP A 1 184 ? 8.703 7.101 -25.776 1.00 86.56 184 ASP A O 1
ATOM 1361 N N . GLY A 1 185 ? 10.800 7.890 -25.753 1.00 88.06 185 GLY A N 1
ATOM 1362 C CA . GLY A 1 185 ? 10.875 7.972 -24.306 1.00 88.06 185 GLY A CA 1
ATOM 1363 C C . GLY A 1 185 ? 11.936 8.940 -23.813 1.00 88.06 185 GLY A C 1
ATOM 1364 O O . GLY A 1 185 ? 12.455 9.779 -24.550 1.00 88.06 185 GLY A O 1
ATOM 1365 N N . ARG A 1 186 ? 12.244 8.826 -22.524 1.00 87.94 186 ARG A N 1
ATOM 1366 C CA . ARG A 1 186 ? 13.284 9.591 -21.845 1.00 87.94 186 ARG A CA 1
ATOM 1367 C C . ARG A 1 186 ? 14.276 8.670 -21.173 1.00 87.94 186 ARG A C 1
ATOM 1369 O O . ARG A 1 186 ? 13.908 7.664 -20.567 1.00 87.94 186 ARG A O 1
ATOM 1376 N N . GLU A 1 187 ? 15.534 9.071 -21.239 1.00 92.06 187 GLU A N 1
ATOM 1377 C CA . GLU A 1 187 ? 16.607 8.463 -20.477 1.00 92.06 187 GLU A CA 1
ATOM 1378 C C . GLU A 1 187 ? 17.305 9.503 -19.610 1.00 92.06 187 GLU A C 1
ATOM 1380 O O . GLU A 1 187 ? 17.543 10.644 -20.013 1.00 92.06 187 GLU A O 1
ATOM 1385 N N . LYS A 1 188 ? 17.642 9.083 -18.398 1.00 93.56 188 LYS A N 1
ATOM 1386 C CA . LYS A 1 188 ? 18.360 9.879 -17.417 1.00 93.56 188 LYS A CA 1
ATOM 1387 C C . LYS A 1 188 ? 19.496 9.056 -16.854 1.00 93.56 188 LYS A C 1
ATOM 1389 O O . LYS A 1 188 ? 19.316 7.883 -16.535 1.00 93.56 188 LYS A O 1
ATOM 1394 N N . PHE A 1 189 ? 20.656 9.670 -16.689 1.00 94.50 189 PHE A N 1
ATOM 1395 C CA . PHE A 1 189 ? 21.808 9.024 -16.081 1.00 94.50 189 PHE A CA 1
ATOM 1396 C C . PHE A 1 189 ? 22.565 10.003 -15.199 1.00 94.50 189 PHE A C 1
ATOM 1398 O O . PHE A 1 189 ? 22.734 11.169 -15.549 1.00 94.50 189 PHE A O 1
ATOM 1405 N N . ARG A 1 190 ? 23.047 9.521 -14.057 1.00 93.12 190 ARG A N 1
ATOM 1406 C CA . ARG A 1 190 ? 23.906 10.278 -13.153 1.00 93.12 190 ARG A CA 1
ATOM 1407 C C . ARG A 1 190 ? 25.018 9.393 -12.618 1.00 93.12 190 ARG A C 1
ATOM 1409 O O . ARG A 1 190 ? 24.769 8.300 -12.117 1.00 93.12 190 ARG A O 1
ATOM 1416 N N . SER A 1 191 ? 26.240 9.896 -12.686 1.00 90.44 191 SER A N 1
ATOM 1417 C CA . SER A 1 191 ? 27.420 9.315 -12.059 1.00 90.44 191 SER A CA 1
ATOM 1418 C C . SER A 1 191 ? 27.801 10.134 -10.831 1.00 90.44 191 SER A C 1
ATOM 1420 O O . SER A 1 191 ? 27.660 11.353 -10.811 1.00 90.44 191 SER A O 1
ATOM 1422 N N . TYR A 1 192 ? 28.288 9.472 -9.792 1.00 87.94 192 TYR A N 1
ATOM 1423 C CA . TYR A 1 192 ? 28.709 10.110 -8.553 1.00 87.94 192 TYR A CA 1
ATOM 1424 C C . TYR A 1 192 ? 30.224 9.979 -8.395 1.00 87.94 192 TYR A C 1
ATOM 1426 O O . TYR A 1 192 ? 30.820 8.964 -8.752 1.00 87.94 192 TYR A O 1
ATOM 1434 N N . GLY A 1 193 ? 30.863 10.981 -7.784 1.00 81.94 193 GLY A N 1
ATOM 1435 C CA . GLY A 1 193 ? 32.323 11.006 -7.599 1.00 81.94 193 GLY A CA 1
ATOM 1436 C C . GLY A 1 193 ? 32.901 9.849 -6.766 1.00 81.94 193 GLY A C 1
ATOM 1437 O O . GLY A 1 193 ? 34.111 9.659 -6.748 1.00 81.94 193 GLY A O 1
ATOM 1438 N N . ASN A 1 194 ? 32.058 9.057 -6.097 1.00 83.50 194 ASN A N 1
ATOM 1439 C CA . ASN A 1 194 ? 32.446 7.844 -5.371 1.00 83.50 194 ASN A CA 1
ATOM 1440 C C . ASN A 1 194 ? 32.399 6.562 -6.230 1.00 83.50 194 ASN A C 1
ATOM 1442 O O . ASN A 1 194 ? 32.494 5.467 -5.679 1.00 83.50 194 ASN A O 1
ATOM 1446 N N . GLY A 1 195 ? 32.213 6.685 -7.548 1.00 81.50 195 GLY A N 1
ATOM 1447 C CA . GLY A 1 195 ? 32.145 5.561 -8.486 1.00 81.50 195 GLY A CA 1
ATOM 1448 C C . GLY A 1 195 ? 30.769 4.899 -8.602 1.00 81.50 195 GLY A C 1
ATOM 1449 O O . GLY A 1 195 ? 30.629 3.941 -9.356 1.00 81.50 195 GLY A O 1
ATOM 1450 N N . GLY A 1 196 ? 29.751 5.384 -7.884 1.00 89.31 196 GLY A N 1
ATOM 1451 C CA . GLY A 1 196 ? 28.375 4.917 -8.053 1.00 89.31 196 GLY A CA 1
ATOM 1452 C C . GLY A 1 196 ? 27.674 5.573 -9.243 1.00 89.31 196 GLY A C 1
ATOM 1453 O O . GLY A 1 196 ? 28.051 6.661 -9.672 1.00 89.31 196 GLY A O 1
ATOM 1454 N N . SER A 1 197 ? 26.592 4.965 -9.723 1.00 93.81 197 SER A N 1
ATOM 1455 C CA . SER A 1 197 ? 25.713 5.580 -10.721 1.00 93.81 197 SER A CA 1
ATOM 1456 C C . SER A 1 197 ? 24.240 5.248 -10.501 1.00 93.81 197 SER A C 1
ATOM 1458 O O . SER A 1 197 ? 23.888 4.247 -9.870 1.00 93.81 197 SER A O 1
ATOM 1460 N N . THR A 1 198 ? 23.368 6.103 -11.026 1.00 95.50 198 THR A N 1
ATOM 1461 C CA . THR A 1 198 ? 21.941 5.835 -11.198 1.00 95.50 198 THR A CA 1
ATOM 1462 C C . THR A 1 198 ? 21.537 6.105 -12.638 1.00 95.50 198 THR A C 1
ATOM 1464 O O . THR A 1 198 ? 22.091 6.979 -13.303 1.00 95.50 198 THR A O 1
ATOM 1467 N N . GLY A 1 199 ? 20.571 5.343 -13.127 1.00 96.19 199 GLY A N 1
ATOM 1468 C CA . GLY A 1 199 ? 19.955 5.559 -14.424 1.00 96.19 199 GLY A CA 1
ATOM 1469 C C . GLY A 1 199 ? 18.454 5.341 -14.343 1.00 96.19 199 GLY A C 1
ATOM 1470 O O . GLY A 1 199 ? 17.978 4.628 -13.458 1.00 96.19 199 GLY A O 1
ATOM 1471 N N . GLN A 1 200 ? 17.729 5.934 -15.281 1.00 96.56 200 GLN A N 1
ATOM 1472 C CA . GLN A 1 200 ? 16.301 5.736 -15.470 1.00 96.56 200 GLN A CA 1
ATOM 1473 C C . GLN A 1 200 ? 15.976 5.738 -16.965 1.00 96.56 200 GLN A C 1
ATOM 1475 O O . GLN A 1 200 ? 16.486 6.571 -17.713 1.00 96.56 200 GLN A O 1
ATOM 1480 N N . LEU A 1 201 ? 15.115 4.817 -17.382 1.00 95.94 201 LEU A N 1
ATOM 1481 C CA . LEU A 1 201 ? 14.446 4.802 -18.679 1.00 95.94 201 LEU A CA 1
ATOM 1482 C C . LEU A 1 201 ? 12.942 4.897 -18.440 1.00 95.94 201 LEU A C 1
ATOM 1484 O O . LEU A 1 201 ? 12.429 4.213 -17.556 1.00 95.94 201 LEU A O 1
ATOM 1488 N N . GLN A 1 202 ? 12.240 5.698 -19.232 1.00 93.38 202 GLN A N 1
ATOM 1489 C CA . GLN A 1 202 ? 10.784 5.802 -19.188 1.00 93.38 202 GLN A CA 1
ATOM 1490 C C . GLN A 1 202 ? 10.229 5.941 -20.605 1.00 93.38 202 GLN A C 1
ATOM 1492 O O . GLN A 1 202 ? 10.659 6.816 -21.352 1.00 93.38 202 GLN A O 1
ATOM 1497 N N . PHE A 1 203 ? 9.266 5.102 -20.974 1.00 92.25 203 PHE A N 1
ATOM 1498 C CA . PHE A 1 203 ? 8.592 5.141 -22.276 1.00 92.25 203 PHE A CA 1
ATOM 1499 C C . PHE A 1 203 ? 7.170 4.583 -22.155 1.00 92.25 203 PHE A C 1
ATOM 1501 O O . PHE A 1 203 ? 6.805 4.021 -21.120 1.00 92.25 203 PHE A O 1
ATOM 1508 N N . ILE A 1 204 ? 6.346 4.776 -23.185 1.00 90.25 204 ILE A N 1
ATOM 1509 C CA . ILE A 1 204 ? 4.946 4.332 -23.191 1.00 90.25 204 ILE A CA 1
ATOM 1510 C C . ILE A 1 204 ? 4.728 3.331 -24.322 1.00 90.25 204 ILE A C 1
ATOM 1512 O O . ILE A 1 204 ? 5.065 3.602 -25.471 1.00 90.25 204 ILE A O 1
ATOM 1516 N N . VAL A 1 205 ? 4.126 2.194 -23.978 1.00 93.06 205 VAL A N 1
ATOM 1517 C CA . VAL A 1 205 ? 3.758 1.099 -24.882 1.00 93.06 205 VAL A CA 1
ATOM 1518 C C . VAL A 1 205 ? 2.244 1.100 -25.084 1.00 93.06 205 VAL A C 1
ATOM 1520 O O . VAL A 1 205 ? 1.488 1.381 -24.148 1.00 93.06 205 VAL A O 1
ATOM 1523 N N . ALA A 1 206 ? 1.798 0.805 -26.307 1.00 91.06 206 ALA A N 1
ATOM 1524 C CA . ALA A 1 206 ? 0.383 0.746 -26.683 1.00 91.06 206 ALA A CA 1
ATOM 1525 C C . ALA A 1 206 ? -0.423 2.016 -26.331 1.00 91.06 206 ALA A C 1
ATOM 1527 O O . ALA A 1 206 ? -1.597 1.939 -25.976 1.00 91.06 206 ALA A O 1
ATOM 1528 N N . GLU A 1 207 ? 0.239 3.183 -26.338 1.00 85.06 207 GLU A N 1
ATOM 1529 C CA . GLU A 1 207 ? -0.305 4.486 -25.911 1.00 85.06 207 GLU A CA 1
ATOM 1530 C C . GLU A 1 207 ? -0.868 4.514 -24.476 1.00 85.06 207 GLU A C 1
ATOM 1532 O O . GLU A 1 207 ? -1.528 5.483 -24.088 1.00 85.06 207 GLU A O 1
ATOM 1537 N N . ARG A 1 208 ? -0.599 3.473 -23.674 1.00 89.19 208 ARG A N 1
ATOM 1538 C CA . ARG A 1 208 ? -1.307 3.243 -22.415 1.00 89.19 208 ARG A CA 1
ATOM 1539 C C . ARG A 1 208 ? -0.438 2.857 -21.238 1.00 89.19 208 ARG A C 1
ATOM 1541 O O . ARG A 1 208 ? -0.663 3.364 -20.136 1.00 89.19 208 ARG A O 1
ATOM 1548 N N . PHE A 1 209 ? 0.514 1.967 -21.462 1.00 93.44 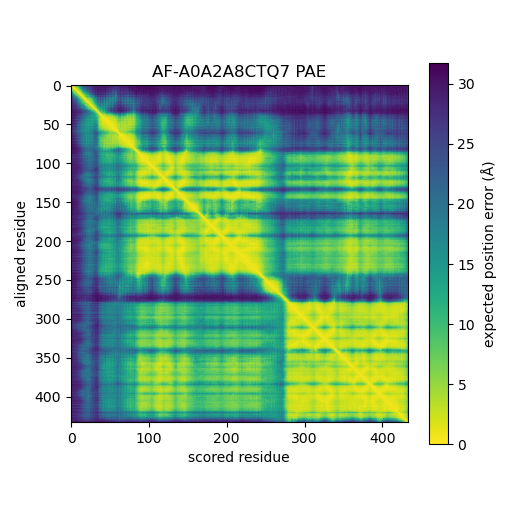209 PHE A N 1
ATOM 1549 C CA . PHE A 1 209 ? 1.296 1.353 -20.403 1.00 93.44 209 PHE A CA 1
ATOM 1550 C C . PHE A 1 209 ? 2.638 2.058 -20.300 1.00 93.44 209 PHE A C 1
ATOM 1552 O O . PHE A 1 209 ? 3.459 1.991 -21.212 1.00 93.44 209 PHE A O 1
ATOM 1559 N N . GLN A 1 210 ? 2.872 2.744 -19.186 1.00 94.00 210 GLN A N 1
ATOM 1560 C CA . GLN A 1 210 ? 4.172 3.334 -18.911 1.00 94.00 210 GLN A CA 1
ATOM 1561 C C . GLN A 1 210 ? 5.123 2.242 -18.428 1.00 94.00 210 GLN A C 1
ATOM 1563 O O . GLN A 1 210 ? 4.876 1.610 -17.400 1.00 94.00 210 GLN A O 1
ATOM 1568 N N . VAL A 1 211 ? 6.231 2.065 -19.139 1.00 96.50 211 VAL A N 1
ATOM 1569 C CA . VAL A 1 211 ? 7.338 1.205 -18.730 1.00 96.50 211 VAL A CA 1
ATOM 1570 C C . VAL A 1 211 ? 8.434 2.085 -18.146 1.00 96.50 211 VAL A C 1
ATOM 1572 O O . VAL A 1 211 ? 8.838 3.079 -18.752 1.00 96.50 211 VAL A O 1
ATOM 1575 N N . GLN A 1 212 ? 8.912 1.724 -16.959 1.00 97.00 212 GLN A N 1
ATOM 1576 C CA . GLN A 1 212 ? 10.016 2.394 -16.287 1.00 97.00 212 GLN A CA 1
ATOM 1577 C C . GLN A 1 212 ? 11.080 1.376 -15.887 1.00 97.00 212 GLN A C 1
ATOM 1579 O O . GLN A 1 212 ? 10.761 0.330 -15.324 1.00 97.00 212 GLN A O 1
ATOM 1584 N N . VAL A 1 213 ? 12.344 1.694 -16.161 1.00 97.88 213 VAL A N 1
ATOM 1585 C CA . VAL A 1 213 ? 13.499 0.905 -15.724 1.00 97.88 213 VAL A CA 1
ATOM 1586 C C . VAL A 1 213 ? 14.422 1.800 -14.917 1.00 97.88 213 VAL A C 1
ATOM 1588 O O . VAL A 1 213 ? 15.008 2.725 -15.470 1.00 97.88 213 VAL A O 1
ATOM 1591 N N . ASP A 1 214 ? 14.583 1.511 -13.631 1.00 97.19 214 ASP A N 1
ATOM 1592 C CA . ASP A 1 214 ? 15.526 2.197 -12.750 1.00 97.19 214 ASP A CA 1
ATOM 1593 C C . ASP A 1 214 ? 16.738 1.304 -12.490 1.00 97.19 214 ASP A C 1
ATOM 1595 O O . ASP A 1 214 ? 16.604 0.131 -12.142 1.00 97.19 214 ASP A O 1
ATOM 1599 N N . GLY A 1 215 ? 17.936 1.859 -12.643 1.00 95.75 215 GLY A N 1
ATOM 1600 C CA . GLY A 1 215 ? 19.193 1.147 -12.455 1.00 95.75 215 GLY A CA 1
ATOM 1601 C C . GLY A 1 215 ? 20.074 1.835 -11.425 1.00 95.75 215 GLY A C 1
ATOM 1602 O O . GLY A 1 215 ? 20.215 3.056 -11.424 1.00 95.75 215 GLY A O 1
ATOM 1603 N N . ARG A 1 216 ? 20.724 1.048 -10.568 1.00 95.00 216 ARG A N 1
ATOM 1604 C CA . ARG A 1 216 ? 21.798 1.505 -9.681 1.00 95.00 216 ARG A CA 1
ATOM 1605 C C . ARG A 1 216 ? 23.064 0.727 -9.984 1.00 95.00 216 ARG A C 1
ATOM 1607 O O . ARG A 1 216 ? 23.065 -0.499 -9.905 1.00 95.00 216 ARG A O 1
ATOM 1614 N N . ASN A 1 217 ? 24.134 1.448 -10.306 1.00 93.81 217 ASN A N 1
ATOM 1615 C CA . ASN A 1 217 ? 25.407 0.896 -10.767 1.00 93.81 217 ASN A CA 1
ATOM 1616 C C . ASN A 1 217 ? 25.257 0.000 -12.015 1.00 93.81 217 ASN A C 1
ATOM 1618 O O . ASN A 1 217 ? 26.089 -0.871 -12.259 1.00 93.81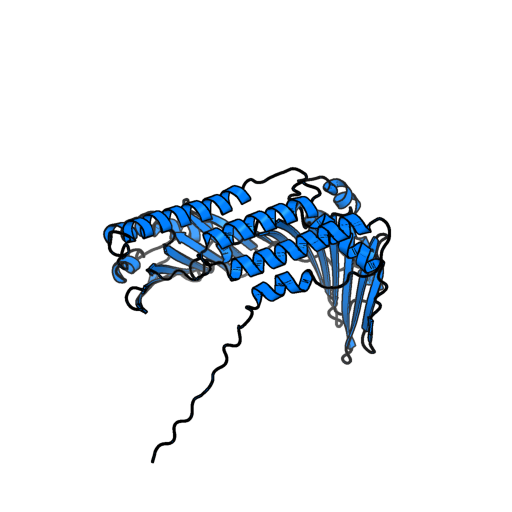 217 ASN A O 1
ATOM 1622 N N . VAL A 1 218 ? 24.195 0.197 -12.806 1.00 92.50 218 VAL A N 1
ATOM 1623 C CA . VAL A 1 218 ? 23.925 -0.547 -14.045 1.00 92.50 218 VAL A CA 1
ATOM 1624 C C . VAL A 1 218 ? 24.256 0.351 -15.243 1.00 92.50 218 VAL A C 1
ATOM 1626 O O . VAL A 1 218 ? 23.753 1.474 -15.305 1.00 92.50 218 VAL A O 1
ATOM 1629 N N . PRO A 1 219 ? 25.092 -0.100 -16.198 1.00 91.88 219 PRO A N 1
ATOM 1630 C CA . PRO A 1 219 ? 25.331 0.631 -17.441 1.00 91.88 219 PRO A CA 1
ATOM 1631 C C . PRO A 1 219 ? 24.048 0.813 -18.261 1.00 91.88 219 PRO A C 1
ATOM 1633 O O . PRO A 1 219 ? 23.226 -0.101 -18.337 1.00 91.88 219 PRO A O 1
ATOM 1636 N N . MET A 1 220 ? 23.911 1.957 -18.936 1.00 94.00 220 MET A N 1
ATOM 1637 C CA . MET A 1 220 ? 22.703 2.301 -19.698 1.00 94.00 220 MET A CA 1
ATOM 1638 C C . MET A 1 220 ? 22.339 1.252 -20.762 1.00 94.00 220 MET A C 1
ATOM 1640 O O . MET A 1 220 ? 21.172 0.898 -20.902 1.00 94.00 220 MET A O 1
ATOM 1644 N N . ASP A 1 221 ? 23.322 0.680 -21.459 1.00 93.56 221 ASP A N 1
ATOM 1645 C CA . ASP A 1 221 ? 23.066 -0.350 -22.477 1.00 93.56 221 ASP A CA 1
ATOM 1646 C C . ASP A 1 221 ? 22.412 -1.607 -21.890 1.00 93.56 221 ASP A C 1
ATOM 1648 O O . ASP A 1 221 ? 21.508 -2.181 -22.499 1.00 93.56 221 ASP A O 1
ATOM 1652 N N . LYS A 1 222 ? 22.800 -1.993 -20.667 1.00 92.94 222 LYS A N 1
ATOM 1653 C CA . LYS A 1 222 ? 22.155 -3.095 -19.944 1.00 92.94 222 LYS A CA 1
ATOM 1654 C C . LYS A 1 222 ? 20.740 -2.734 -19.514 1.00 92.94 222 LYS A C 1
ATOM 1656 O O . LYS A 1 222 ? 19.852 -3.572 -19.594 1.00 92.94 222 LYS A O 1
ATOM 1661 N N . MET A 1 223 ? 20.502 -1.485 -19.112 1.00 95.62 223 MET A N 1
ATOM 1662 C CA . MET A 1 223 ? 19.145 -1.017 -18.816 1.00 95.62 223 MET A CA 1
ATOM 1663 C C . MET A 1 223 ? 18.250 -1.036 -20.062 1.00 95.62 223 MET A C 1
ATOM 1665 O O . MET A 1 223 ? 17.091 -1.427 -19.975 1.00 95.62 223 MET A O 1
ATOM 1669 N N . LYS A 1 224 ? 18.779 -0.671 -21.236 1.00 95.62 224 LYS A N 1
ATOM 1670 C CA . LYS A 1 224 ? 18.045 -0.755 -22.510 1.00 95.62 224 LYS A CA 1
ATOM 1671 C C . LYS A 1 224 ? 17.785 -2.200 -22.930 1.00 95.62 224 LYS A C 1
ATOM 1673 O O . LYS A 1 224 ? 16.714 -2.493 -23.455 1.00 95.62 224 LYS A O 1
ATOM 1678 N N . ALA A 1 225 ? 18.731 -3.107 -22.689 1.00 93.88 225 ALA A N 1
ATOM 1679 C CA . ALA A 1 225 ? 18.521 -4.539 -22.894 1.00 93.88 225 ALA A CA 1
ATOM 1680 C C . ALA A 1 225 ? 17.431 -5.087 -21.956 1.00 93.88 225 ALA A C 1
ATOM 1682 O O . ALA A 1 225 ? 16.519 -5.766 -22.416 1.00 93.88 225 ALA A O 1
ATOM 1683 N N . ALA A 1 226 ? 17.468 -4.704 -20.677 1.00 94.62 226 ALA A N 1
ATOM 1684 C CA . ALA A 1 226 ? 16.438 -5.016 -19.692 1.00 94.62 226 ALA A CA 1
ATOM 1685 C C . ALA A 1 226 ? 15.055 -4.497 -20.119 1.00 94.62 226 ALA A C 1
ATOM 1687 O O . ALA A 1 226 ? 14.083 -5.245 -20.087 1.00 94.62 226 ALA A O 1
ATOM 1688 N N . ALA A 1 227 ? 14.961 -3.256 -20.606 1.00 96.31 227 ALA A N 1
ATOM 1689 C CA . ALA A 1 227 ? 13.709 -2.701 -21.119 1.00 96.31 227 ALA A CA 1
ATOM 1690 C C . ALA A 1 227 ? 13.101 -3.568 -22.237 1.00 96.31 227 ALA A C 1
ATOM 1692 O O . ALA A 1 227 ? 11.900 -3.805 -22.228 1.00 96.31 227 ALA A O 1
ATOM 1693 N N . ARG A 1 228 ? 13.925 -4.097 -23.153 1.00 96.00 228 ARG A N 1
ATOM 1694 C CA . ARG A 1 228 ? 13.487 -4.971 -24.262 1.00 96.00 228 ARG A CA 1
ATOM 1695 C C . ARG A 1 228 ? 13.008 -6.359 -23.830 1.00 96.00 228 ARG A C 1
ATOM 1697 O O . ARG A 1 228 ? 12.483 -7.082 -24.665 1.00 96.00 228 ARG A O 1
ATOM 1704 N N . SER A 1 229 ? 13.234 -6.752 -22.577 1.00 95.94 229 SER A N 1
ATOM 1705 C CA . SER A 1 229 ? 12.791 -8.053 -22.055 1.00 95.94 229 SER A CA 1
ATOM 1706 C C . SER A 1 229 ? 11.365 -8.040 -21.493 1.00 95.94 229 SER A C 1
ATOM 1708 O O . SER A 1 229 ? 10.853 -9.089 -21.118 1.00 95.94 229 SER A O 1
ATOM 1710 N N . VAL A 1 230 ? 10.720 -6.870 -21.449 1.00 97.62 230 VAL A N 1
ATOM 1711 C CA . VAL A 1 230 ? 9.290 -6.741 -21.138 1.00 97.62 230 VAL A CA 1
ATOM 1712 C C . VAL A 1 230 ? 8.458 -7.246 -22.321 1.00 97.62 230 VAL A C 1
ATOM 1714 O O . VAL A 1 230 ? 8.772 -6.946 -23.473 1.00 97.62 230 VAL A O 1
ATOM 1717 N N . ASP A 1 231 ? 7.383 -7.984 -22.042 1.00 97.75 231 ASP A N 1
ATOM 1718 C CA . ASP A 1 231 ? 6.470 -8.512 -23.063 1.00 97.75 231 ASP A CA 1
ATOM 1719 C C . ASP A 1 231 ? 5.550 -7.407 -23.612 1.00 97.75 231 ASP A C 1
ATOM 1721 O O . ASP A 1 231 ? 4.446 -7.160 -23.119 1.00 97.75 231 ASP A O 1
ATOM 1725 N N . PHE A 1 232 ? 6.037 -6.689 -24.626 1.00 97.44 232 PHE A N 1
ATOM 1726 C CA . PHE A 1 232 ? 5.282 -5.611 -25.266 1.00 97.44 232 PHE A CA 1
ATOM 1727 C C . PHE A 1 232 ? 4.079 -6.112 -26.065 1.00 97.44 232 PHE A C 1
ATOM 1729 O O . PHE A 1 232 ? 3.090 -5.388 -26.158 1.00 97.44 232 PHE A O 1
ATOM 1736 N N . ASP A 1 233 ? 4.132 -7.333 -26.601 1.00 97.31 233 ASP A N 1
ATOM 1737 C CA . ASP A 1 233 ? 3.030 -7.910 -27.372 1.00 97.31 233 ASP A CA 1
ATOM 1738 C C . ASP A 1 233 ? 1.832 -8.199 -26.457 1.00 97.31 233 ASP A C 1
ATOM 1740 O O . ASP A 1 233 ? 0.686 -7.902 -26.807 1.00 97.31 233 ASP A O 1
ATOM 1744 N N . ALA A 1 234 ? 2.088 -8.696 -25.242 1.00 97.38 234 ALA A N 1
ATOM 1745 C CA . ALA A 1 234 ? 1.059 -8.845 -24.220 1.00 97.38 234 ALA A CA 1
ATOM 1746 C C . ALA A 1 234 ? 0.446 -7.493 -23.820 1.00 97.38 234 ALA A C 1
ATOM 1748 O O . ALA A 1 234 ? -0.776 -7.390 -23.688 1.00 97.38 234 ALA A O 1
ATOM 1749 N N . LEU A 1 235 ? 1.264 -6.444 -23.658 1.00 96.44 235 LEU A N 1
ATOM 1750 C CA . LEU A 1 235 ? 0.767 -5.093 -23.368 1.00 96.44 235 LEU A CA 1
ATOM 1751 C C . LEU A 1 235 ? -0.100 -4.550 -24.508 1.00 96.44 235 LEU A C 1
ATOM 1753 O O . LEU A 1 235 ? -1.198 -4.055 -24.259 1.00 96.44 235 LEU A O 1
ATOM 1757 N N . GLU A 1 236 ? 0.338 -4.699 -25.756 1.00 94.94 236 GLU A N 1
ATOM 1758 C CA . GLU A 1 236 ? -0.433 -4.297 -26.936 1.00 94.94 236 GLU A CA 1
ATOM 1759 C C . GLU A 1 236 ? -1.783 -5.030 -27.003 1.00 94.94 236 GLU A C 1
ATOM 1761 O O . GLU A 1 236 ? -2.814 -4.413 -27.280 1.00 94.94 236 GLU A O 1
ATOM 1766 N N . GLY A 1 237 ? -1.809 -6.322 -26.662 1.00 95.88 237 GLY A N 1
ATOM 1767 C CA . GLY A 1 237 ? -3.032 -7.123 -26.587 1.00 95.88 237 GLY A CA 1
ATOM 1768 C C . GLY A 1 237 ? -4.027 -6.679 -25.505 1.00 95.88 237 GLY A C 1
ATOM 1769 O O . GLY A 1 237 ? -5.217 -6.966 -25.626 1.00 95.88 237 GLY A O 1
ATOM 1770 N N . MET A 1 238 ? -3.575 -5.958 -24.473 1.00 95.19 238 MET A N 1
ATOM 1771 C CA . MET A 1 238 ? -4.409 -5.496 -23.352 1.00 95.19 238 MET A CA 1
ATOM 1772 C C . MET A 1 238 ? -4.860 -4.032 -23.469 1.00 95.19 238 MET A C 1
ATOM 1774 O O . MET A 1 238 ? -5.581 -3.538 -22.598 1.00 95.19 238 MET A O 1
ATOM 1778 N N . LYS A 1 239 ? -4.473 -3.310 -24.527 1.00 89.31 239 LYS A N 1
ATOM 1779 C CA . LYS A 1 239 ? -4.681 -1.853 -24.633 1.00 89.31 239 LYS A CA 1
ATOM 1780 C C . LYS A 1 239 ? -6.140 -1.395 -24.587 1.00 89.31 239 LYS A C 1
ATOM 1782 O O . LYS A 1 239 ? -6.404 -0.290 -24.117 1.00 89.31 239 LYS A O 1
ATOM 1787 N N . ASP A 1 240 ? -7.075 -2.245 -25.005 1.00 87.38 240 ASP A N 1
ATOM 1788 C CA . ASP A 1 240 ? -8.511 -1.942 -25.039 1.00 87.38 240 ASP A CA 1
ATOM 1789 C C . ASP A 1 240 ? -9.272 -2.465 -23.803 1.00 87.38 240 ASP A C 1
ATOM 1791 O O . ASP A 1 240 ? -10.470 -2.222 -23.646 1.00 87.38 240 ASP A O 1
ATOM 1795 N N . GLU A 1 241 ? -8.604 -3.171 -22.886 1.00 87.88 241 GLU A N 1
ATOM 1796 C CA . GLU A 1 241 ? -9.259 -3.718 -21.697 1.00 87.88 241 GLU A CA 1
ATOM 1797 C C . GLU A 1 241 ? -9.705 -2.622 -20.718 1.00 87.88 241 GLU A C 1
ATOM 1799 O O . GLU A 1 241 ? -8.965 -1.691 -20.417 1.00 87.88 241 GLU A O 1
ATOM 1804 N N . GLY A 1 242 ? -10.912 -2.726 -20.163 1.00 78.25 242 GLY A N 1
ATOM 1805 C CA . GLY A 1 242 ? -11.419 -1.725 -19.214 1.00 78.25 242 GLY A CA 1
ATOM 1806 C C . GLY A 1 242 ? -11.839 -0.396 -19.857 1.00 78.25 242 GLY A C 1
ATOM 1807 O O . GLY A 1 242 ? -12.264 0.509 -19.140 1.00 78.25 242 GLY A O 1
ATOM 1808 N N . VAL A 1 243 ? -11.774 -0.269 -21.189 1.00 79.25 243 VAL A N 1
ATOM 1809 C CA . VAL A 1 243 ? -12.321 0.878 -21.926 1.00 79.25 243 VAL A CA 1
ATOM 1810 C C . VAL A 1 243 ? -13.851 0.820 -21.901 1.00 79.25 243 VAL A C 1
ATOM 1812 O O . VAL A 1 243 ? -14.460 -0.162 -22.316 1.00 79.25 243 VAL A O 1
ATOM 1815 N N . GLY A 1 244 ? -14.485 1.893 -21.432 1.00 67.00 244 GLY A N 1
ATOM 1816 C CA . GLY A 1 244 ? -15.937 2.008 -21.283 1.00 67.00 244 GLY A CA 1
ATOM 1817 C C . GLY A 1 244 ? -16.510 1.325 -20.038 1.00 67.00 244 GLY A C 1
ATOM 1818 O O . GLY A 1 244 ? -17.729 1.261 -19.909 1.00 67.00 244 GLY A O 1
ATOM 1819 N N . VAL A 1 245 ? -15.666 0.820 -19.133 1.00 65.75 245 VAL A N 1
ATOM 1820 C CA . VAL A 1 245 ? -16.106 0.237 -17.860 1.00 65.75 245 VAL A CA 1
ATOM 1821 C C . VAL A 1 245 ? -16.157 1.345 -16.810 1.00 65.75 245 VAL A C 1
ATOM 1823 O O . VAL A 1 245 ? -15.124 1.913 -16.464 1.00 65.75 245 VAL A O 1
ATOM 1826 N N . ASP A 1 246 ? -17.347 1.655 -16.299 1.00 61.44 246 ASP A N 1
ATOM 1827 C CA . ASP A 1 246 ? -17.500 2.433 -15.067 1.00 61.44 246 ASP A CA 1
ATOM 1828 C C . ASP A 1 246 ? -17.690 1.455 -13.905 1.00 61.44 246 ASP A C 1
ATOM 1830 O O . ASP A 1 246 ? -18.538 0.567 -13.983 1.00 61.44 246 ASP A O 1
ATOM 1834 N N . ASP A 1 247 ? -16.867 1.554 -12.862 1.00 59.44 247 ASP A N 1
ATOM 1835 C CA . ASP A 1 247 ? -16.939 0.652 -11.710 1.00 59.44 247 ASP A CA 1
ATOM 1836 C C . ASP A 1 247 ? -17.943 1.123 -10.652 1.00 59.44 247 ASP A C 1
ATOM 1838 O O . ASP A 1 247 ? -18.072 0.469 -9.621 1.00 59.44 247 ASP A O 1
ATOM 1842 N N . GLY A 1 248 ? -18.651 2.237 -10.885 1.00 55.72 248 GLY A N 1
ATOM 1843 C CA . GLY A 1 248 ? -19.724 2.751 -10.019 1.00 55.72 248 GLY A CA 1
ATOM 1844 C C . GLY A 1 248 ? -19.245 3.299 -8.670 1.00 55.72 248 GLY A C 1
ATOM 1845 O O . GLY A 1 248 ? -19.928 4.107 -8.050 1.00 55.72 248 GLY A O 1
ATOM 1846 N N . LYS A 1 249 ? -18.019 2.962 -8.254 1.00 53.94 249 LYS A N 1
ATOM 1847 C CA . LYS A 1 249 ? -17.384 3.399 -7.001 1.00 53.94 249 LYS A CA 1
ATOM 1848 C C . LYS A 1 249 ? -17.259 4.918 -6.877 1.00 53.94 249 LYS A C 1
ATOM 1850 O O . LYS A 1 249 ? -17.117 5.449 -5.784 1.00 53.94 249 LYS A O 1
ATOM 1855 N N . GLN A 1 250 ? -17.288 5.629 -8.001 1.00 48.25 250 GLN A N 1
ATOM 1856 C CA . GLN A 1 250 ? -17.279 7.093 -8.046 1.00 48.25 250 GLN A CA 1
ATOM 1857 C C . GLN A 1 250 ? -18.602 7.686 -7.558 1.00 48.25 250 GLN A C 1
ATOM 1859 O O . GLN A 1 250 ? -18.594 8.661 -6.810 1.00 48.25 250 GLN A O 1
ATOM 1864 N N . GLU A 1 251 ? -19.714 7.076 -7.967 1.00 50.56 251 GLU A N 1
ATOM 1865 C CA . GLU A 1 251 ? -21.059 7.424 -7.512 1.00 50.56 251 GLU A CA 1
ATOM 1866 C C . GLU A 1 251 ? -21.209 7.036 -6.039 1.00 50.56 251 GLU A C 1
ATOM 1868 O O . GLU A 1 251 ? -21.669 7.841 -5.251 1.00 50.56 251 GLU A O 1
ATOM 1873 N N . GLU A 1 252 ? -20.650 5.894 -5.633 1.00 50.72 252 GLU A N 1
ATOM 1874 C CA . GLU A 1 252 ? -20.651 5.412 -4.246 1.00 50.72 252 GLU A CA 1
ATOM 1875 C C . GLU A 1 252 ? -19.847 6.311 -3.286 1.00 50.72 252 GLU A C 1
ATOM 1877 O O . GLU A 1 252 ? -20.298 6.597 -2.181 1.00 50.72 252 GLU A O 1
ATOM 1882 N N . VAL A 1 253 ? -18.682 6.831 -3.698 1.00 41.44 253 VAL A N 1
ATOM 1883 C CA . VAL A 1 253 ? -17.926 7.817 -2.902 1.00 41.44 253 VAL A CA 1
ATOM 1884 C C . VAL A 1 253 ? -18.655 9.162 -2.863 1.00 41.44 253 VAL A C 1
ATOM 1886 O O . VAL A 1 253 ? -18.727 9.781 -1.801 1.00 41.44 253 VAL A O 1
ATOM 1889 N N . ALA A 1 254 ? -19.211 9.624 -3.988 1.00 43.72 254 ALA A N 1
ATOM 1890 C CA . ALA A 1 254 ? -19.993 10.860 -4.034 1.00 43.72 254 ALA A CA 1
ATOM 1891 C C . ALA A 1 254 ? -21.263 10.762 -3.172 1.00 43.72 254 ALA A C 1
ATOM 1893 O O . ALA A 1 254 ? -21.569 11.696 -2.429 1.00 43.72 254 ALA A O 1
ATOM 1894 N N . ASP A 1 255 ? -21.944 9.619 -3.208 1.00 49.47 255 ASP A N 1
ATOM 1895 C CA . ASP A 1 255 ? -23.107 9.295 -2.392 1.00 49.47 255 ASP A CA 1
ATOM 1896 C C . ASP A 1 255 ? -22.720 9.139 -0.926 1.00 49.47 255 ASP A C 1
ATOM 1898 O O . ASP A 1 255 ? -23.389 9.711 -0.083 1.00 49.47 255 ASP A O 1
ATOM 1902 N N . MET A 1 256 ? -21.592 8.508 -0.594 1.00 46.25 256 MET A N 1
ATOM 1903 C CA . MET A 1 256 ? -21.077 8.458 0.778 1.00 46.25 256 MET A CA 1
ATOM 1904 C C . MET A 1 256 ? -20.801 9.866 1.325 1.00 46.25 256 MET A C 1
ATOM 1906 O O . MET A 1 256 ? -21.192 10.181 2.449 1.00 46.25 256 MET A O 1
ATOM 1910 N N . TYR A 1 257 ? -20.169 10.749 0.540 1.00 44.22 257 TYR A N 1
ATOM 1911 C CA . TYR A 1 257 ? -19.980 12.152 0.927 1.00 44.22 257 TYR A CA 1
ATOM 1912 C C . TYR A 1 257 ? -21.316 12.880 1.078 1.00 44.22 257 TYR A C 1
ATOM 1914 O O . TYR A 1 257 ? -21.492 13.668 2.009 1.00 44.22 257 TYR A O 1
ATOM 1922 N N . LYS A 1 258 ? -22.266 12.620 0.182 1.00 47.25 258 LYS A N 1
ATOM 1923 C CA . LYS A 1 258 ? -23.597 13.221 0.200 1.00 47.25 258 LYS A CA 1
ATOM 1924 C C . LYS A 1 258 ? -24.423 12.737 1.389 1.00 47.25 258 LYS A C 1
ATOM 1926 O O . LYS A 1 258 ? -24.989 13.574 2.075 1.00 47.25 258 LYS A O 1
ATOM 1931 N N . GLU A 1 259 ? -24.432 11.446 1.694 1.00 50.28 259 GLU A N 1
ATOM 1932 C CA . GLU A 1 259 ? -25.098 10.831 2.844 1.00 50.28 259 GLU A CA 1
ATOM 1933 C C . GLU A 1 259 ? -24.468 11.278 4.161 1.00 50.28 259 GLU A C 1
ATOM 1935 O O . GLU A 1 259 ? -25.188 11.680 5.074 1.00 50.28 259 GLU A O 1
ATOM 1940 N N . PHE A 1 260 ? -23.134 11.300 4.254 1.00 45.25 260 PHE A N 1
ATOM 1941 C CA . PHE A 1 260 ? -22.427 11.857 5.408 1.00 45.25 260 PHE A CA 1
ATOM 1942 C C . PHE A 1 260 ? -22.821 13.322 5.633 1.00 45.25 260 PHE A C 1
ATOM 1944 O O . PHE A 1 260 ? -23.107 13.732 6.758 1.00 45.25 260 PHE A O 1
ATOM 1951 N N . ARG A 1 261 ? -22.918 14.115 4.560 1.00 52.22 261 ARG A N 1
ATOM 1952 C CA . ARG A 1 261 ? -23.337 15.521 4.632 1.00 52.22 261 ARG A CA 1
ATOM 1953 C C . ARG A 1 261 ? -24.826 15.703 4.861 1.00 52.22 261 ARG A C 1
ATOM 1955 O O . ARG A 1 261 ? -25.203 16.680 5.490 1.00 52.22 261 ARG A O 1
ATOM 1962 N N . GLU A 1 262 ? -25.685 14.822 4.376 1.00 51.97 262 GLU A N 1
ATOM 1963 C CA . GLU A 1 262 ? -27.109 14.825 4.700 1.00 51.97 262 GLU A CA 1
ATOM 1964 C C . GLU A 1 262 ? -27.326 14.443 6.161 1.00 51.97 262 GLU A C 1
ATOM 1966 O O . GLU A 1 262 ? -28.187 15.026 6.815 1.00 51.97 262 GLU A O 1
ATOM 1971 N N . ALA A 1 263 ? -26.514 13.535 6.702 1.00 48.75 263 ALA A N 1
ATOM 1972 C CA . ALA A 1 263 ? -26.466 13.246 8.125 1.00 48.75 263 ALA A CA 1
ATOM 1973 C C . ALA A 1 263 ? -25.965 14.467 8.913 1.00 48.75 263 ALA A C 1
ATOM 1975 O O . ALA A 1 263 ? -26.615 14.867 9.874 1.00 48.75 263 ALA A O 1
ATOM 1976 N N . GLU A 1 264 ? -24.894 15.139 8.477 1.00 43.72 264 GLU A N 1
ATOM 1977 C CA . GLU A 1 264 ? -24.453 16.404 9.080 1.00 43.72 264 GLU A CA 1
ATOM 1978 C C . GLU A 1 264 ? -25.492 17.519 8.947 1.00 43.72 264 GLU A C 1
ATOM 1980 O O . GLU A 1 264 ? -25.698 18.252 9.902 1.00 43.72 264 GLU A O 1
ATOM 1985 N N . LYS A 1 265 ? -26.180 17.653 7.809 1.00 48.09 265 LYS A N 1
ATOM 1986 C CA . LYS A 1 265 ? -27.244 18.642 7.585 1.00 48.09 265 LYS A CA 1
ATOM 1987 C C . LYS A 1 265 ? -28.480 18.322 8.404 1.00 48.09 265 LYS A C 1
ATOM 1989 O O . LYS A 1 265 ? -29.085 19.250 8.910 1.00 48.09 265 LYS A O 1
ATOM 1994 N N . LYS A 1 266 ? -28.858 17.055 8.580 1.00 50.53 266 LYS A N 1
ATOM 1995 C CA . LYS A 1 266 ? -29.915 16.658 9.523 1.00 50.53 266 LYS A CA 1
ATOM 1996 C C . LYS A 1 266 ? -29.501 16.986 10.956 1.00 50.53 266 LYS A C 1
ATOM 1998 O O . LYS A 1 266 ? -30.313 17.527 11.698 1.00 50.53 266 LYS A O 1
ATOM 2003 N N . ASN A 1 267 ? -28.234 16.775 11.308 1.00 44.81 267 ASN A N 1
ATOM 2004 C CA . ASN A 1 267 ? -27.686 17.152 12.611 1.00 44.81 267 ASN A CA 1
ATOM 2005 C C . ASN A 1 267 ? -27.581 18.681 12.791 1.00 44.81 267 ASN A C 1
ATOM 2007 O O . ASN A 1 267 ? -27.832 19.177 13.881 1.00 44.81 267 ASN A O 1
ATOM 2011 N N . ALA A 1 268 ? -27.276 19.442 11.736 1.00 40.62 268 ALA A N 1
ATOM 2012 C CA . ALA A 1 268 ? -27.157 20.902 11.744 1.00 40.62 268 ALA A CA 1
ATOM 2013 C C . ALA A 1 268 ? -28.517 21.613 11.622 1.00 40.62 268 ALA A C 1
ATOM 2015 O O . ALA A 1 268 ? -28.714 22.662 12.221 1.00 40.62 268 ALA A O 1
ATOM 2016 N N . ALA A 1 269 ? -29.482 21.033 10.905 1.00 40.38 269 ALA A N 1
ATOM 2017 C CA . ALA A 1 269 ? -30.868 21.500 10.825 1.00 40.38 269 ALA A CA 1
ATOM 2018 C C . ALA A 1 269 ? -31.638 21.173 12.112 1.00 40.38 269 ALA A C 1
ATOM 2020 O O . ALA A 1 269 ? -32.414 22.001 12.574 1.00 40.38 269 ALA A O 1
ATOM 2021 N N . SER A 1 270 ? -31.335 20.040 12.762 1.00 39.66 270 SER A N 1
ATOM 2022 C CA . SER A 1 270 ? -31.674 19.799 14.173 1.00 39.66 270 SER A CA 1
ATOM 2023 C C . SER A 1 270 ? -31.030 20.829 15.108 1.00 39.66 270 SER A C 1
ATOM 2025 O O . SER A 1 270 ? -31.506 21.002 16.227 1.00 39.66 270 SER A O 1
ATOM 2027 N N . SER A 1 271 ? -29.969 21.510 14.657 1.00 39.44 271 SER A N 1
ATOM 2028 C CA . SER A 1 271 ? -29.243 22.510 15.433 1.00 39.44 271 SER A CA 1
ATOM 2029 C C . SER A 1 271 ? -29.704 23.961 15.198 1.00 39.44 271 SER A C 1
ATOM 2031 O O . SER A 1 271 ? -29.312 24.866 15.929 1.00 39.44 271 SER A O 1
ATOM 2033 N N . ALA A 1 272 ? -30.550 24.204 14.188 1.00 41.41 272 ALA A N 1
ATOM 2034 C CA . ALA A 1 272 ? -31.142 25.522 13.935 1.00 41.41 272 ALA A CA 1
ATOM 2035 C C . ALA A 1 272 ? -32.347 25.818 14.854 1.00 41.41 272 ALA A C 1
ATOM 2037 O O . ALA A 1 272 ? -32.752 26.972 14.970 1.00 41.41 272 ALA A O 1
ATOM 2038 N N . GLU A 1 273 ? -32.874 24.799 15.548 1.00 42.31 273 GLU A N 1
ATOM 2039 C CA . GLU A 1 273 ? -33.902 24.930 16.597 1.00 42.31 273 GLU A CA 1
ATOM 2040 C C . GLU A 1 273 ? -33.559 24.162 17.902 1.00 42.31 273 GLU A C 1
ATOM 2042 O O . GLU A 1 273 ? -34.384 24.084 18.810 1.00 42.31 273 GLU A O 1
ATOM 2047 N N . GLY A 1 274 ? -32.334 23.640 18.051 1.00 33.59 274 GLY A N 1
ATOM 2048 C CA . GLY A 1 274 ? -31.871 22.891 19.230 1.00 33.59 274 GLY A CA 1
ATOM 2049 C C . GLY A 1 274 ? -30.343 22.897 19.338 1.00 33.59 274 GLY A C 1
ATOM 2050 O O . GLY A 1 274 ? -29.657 23.217 18.380 1.00 33.59 274 GLY A O 1
ATOM 2051 N N . GLU A 1 275 ? -29.765 22.610 20.498 1.00 37.38 275 GLU A N 1
ATOM 2052 C CA . GLU A 1 275 ? -28.301 22.529 20.647 1.00 37.38 275 GLU A CA 1
ATOM 2053 C C .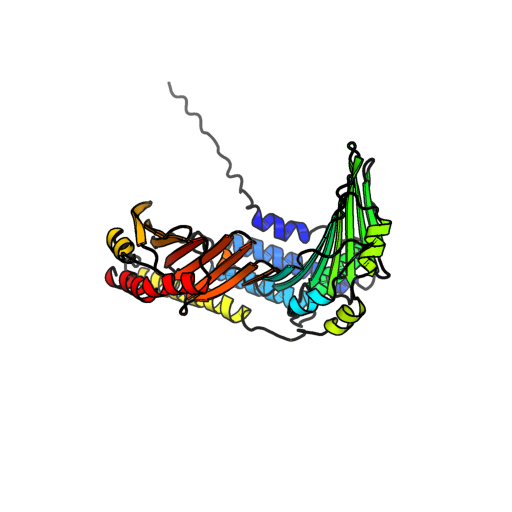 GLU A 1 275 ? -27.673 21.468 19.713 1.00 37.38 275 GLU A C 1
ATOM 2055 O O . GLU A 1 275 ? -28.379 20.538 19.306 1.00 37.38 275 GLU A O 1
ATOM 2060 N N . PRO A 1 276 ? -26.371 21.572 19.348 1.00 41.22 276 PRO A N 1
ATOM 2061 C CA . PRO A 1 276 ? -25.677 20.503 18.627 1.00 41.22 276 PRO A CA 1
ATOM 2062 C C . PRO A 1 276 ? -25.955 19.174 19.325 1.00 41.22 276 PRO A C 1
ATOM 2064 O O . PRO A 1 276 ? -25.942 19.130 20.554 1.00 41.22 276 PRO A O 1
ATOM 2067 N N . VAL A 1 277 ? -26.210 18.100 18.565 1.00 44.97 277 VAL A N 1
ATOM 2068 C CA . VAL A 1 277 ? -26.381 16.759 19.143 1.00 44.97 277 VAL A CA 1
ATOM 2069 C C . VAL A 1 277 ? -25.069 16.402 19.836 1.00 44.97 277 VAL A C 1
ATOM 2071 O O . VAL A 1 277 ? -24.123 15.919 19.211 1.00 44.97 277 VAL A O 1
ATOM 2074 N N . SER A 1 278 ? -24.987 16.731 21.122 1.00 51.22 278 SER A N 1
ATOM 2075 C CA . SER A 1 278 ? -23.850 16.463 21.976 1.00 51.22 278 SER A CA 1
ATOM 2076 C C . SER A 1 278 ? -23.775 14.957 22.100 1.00 51.22 278 SER A C 1
ATOM 2078 O O . SER A 1 278 ? -24.501 14.334 22.870 1.00 51.22 278 SER A O 1
ATOM 2080 N N . ARG A 1 279 ? -22.944 14.340 21.260 1.00 66.19 279 ARG A N 1
ATOM 2081 C CA . ARG A 1 279 ? -22.606 12.936 21.434 1.00 66.19 279 ARG A CA 1
ATOM 2082 C C . ARG A 1 279 ? -21.787 12.871 22.704 1.00 66.19 279 ARG A C 1
ATOM 2084 O O . ARG A 1 279 ? -20.665 13.373 22.731 1.00 66.19 279 ARG A O 1
ATOM 2091 N N . THR A 1 280 ? -22.353 12.296 23.754 1.00 78.06 280 THR A N 1
ATOM 2092 C CA . THR A 1 280 ? -21.591 12.086 24.976 1.00 78.06 280 THR A CA 1
ATOM 2093 C C . THR A 1 280 ? -20.430 11.135 24.663 1.00 78.06 280 THR A C 1
ATOM 2095 O O . THR A 1 280 ? -20.591 10.173 23.894 1.00 78.06 280 THR A O 1
ATOM 2098 N N . PRO A 1 281 ? -19.228 11.416 25.183 1.00 85.75 281 PRO A N 1
ATOM 2099 C CA . PRO A 1 281 ? -18.137 10.461 25.114 1.00 85.75 281 PRO A CA 1
ATOM 2100 C C . PRO A 1 281 ? -18.524 9.167 25.815 1.00 85.75 281 PRO A C 1
ATOM 2102 O O . PRO A 1 281 ? -19.082 9.212 26.911 1.00 85.75 281 PRO A O 1
ATOM 2105 N N . VAL A 1 282 ? -18.210 8.027 25.195 1.00 90.25 282 VAL A N 1
ATOM 2106 C CA . VAL A 1 282 ? -18.355 6.736 25.876 1.00 90.25 282 VAL A CA 1
ATOM 2107 C C . VAL A 1 282 ? -17.417 6.721 27.083 1.00 90.25 282 VAL A C 1
ATOM 2109 O O . VAL A 1 282 ? -16.296 7.231 27.009 1.00 90.25 282 VAL A O 1
ATOM 2112 N N . ASP A 1 283 ? -17.850 6.145 28.205 1.00 90.81 283 ASP A N 1
ATOM 2113 C CA . ASP A 1 283 ? -16.981 6.038 29.374 1.00 90.81 283 ASP A CA 1
ATOM 2114 C C . ASP A 1 283 ? -15.736 5.195 29.049 1.00 90.81 283 ASP A C 1
ATOM 2116 O O . ASP A 1 283 ? -15.797 4.143 28.405 1.00 90.81 283 ASP A O 1
ATOM 2120 N N . ALA A 1 284 ? -14.572 5.645 29.517 1.00 92.75 284 ALA A N 1
ATOM 2121 C CA . ALA A 1 284 ? -13.307 4.974 29.235 1.00 92.75 284 ALA A CA 1
ATOM 2122 C C . ALA A 1 284 ? -13.276 3.528 29.764 1.00 92.75 284 ALA A C 1
ATOM 2124 O O . ALA A 1 284 ? -12.608 2.671 29.180 1.00 92.75 284 ALA A O 1
ATOM 2125 N N . ASN A 1 285 ? -13.976 3.229 30.861 1.00 93.06 285 ASN A N 1
ATOM 2126 C CA . ASN A 1 285 ? -14.064 1.876 31.403 1.00 93.06 285 ASN A CA 1
ATOM 2127 C C . ASN A 1 285 ? -15.058 1.011 30.629 1.00 93.06 285 ASN A C 1
ATOM 2129 O O . ASN A 1 285 ? -14.841 -0.194 30.543 1.00 93.06 285 ASN A O 1
ATOM 2133 N N . GLU A 1 286 ? -16.097 1.595 30.029 1.00 93.94 286 GLU A N 1
ATOM 2134 C CA . GLU A 1 286 ? -17.001 0.865 29.133 1.00 93.94 286 GLU A CA 1
ATOM 2135 C C . GLU A 1 286 ? -16.280 0.417 27.860 1.00 93.94 286 GLU A C 1
ATOM 2137 O O . GLU A 1 286 ? -16.383 -0.752 27.485 1.00 93.94 286 GLU A O 1
ATOM 2142 N N . LEU A 1 287 ? -15.464 1.291 27.252 1.00 93.38 287 LEU A N 1
ATOM 2143 C CA . LEU A 1 287 ? -14.596 0.889 26.139 1.00 93.38 287 LEU A CA 1
ATOM 2144 C C . LEU A 1 287 ? -13.593 -0.185 26.568 1.00 93.38 287 LEU A C 1
ATOM 2146 O O . LEU A 1 287 ? -13.392 -1.164 25.857 1.00 93.38 287 LEU A O 1
ATOM 2150 N N . LYS A 1 288 ? -12.991 -0.046 27.754 1.00 95.12 288 LYS A N 1
ATOM 2151 C CA . LYS A 1 288 ? -12.067 -1.053 28.294 1.00 95.12 288 LYS A CA 1
ATOM 2152 C C . LYS A 1 288 ? -12.750 -2.403 28.536 1.00 95.12 288 LYS A C 1
ATOM 2154 O O . LYS A 1 288 ? -12.140 -3.442 28.305 1.00 95.12 288 LYS A O 1
ATOM 2159 N N . ALA A 1 289 ? -14.009 -2.402 28.969 1.00 94.69 289 ALA A N 1
ATOM 2160 C CA . ALA A 1 289 ? -14.798 -3.609 29.219 1.00 94.69 289 ALA A CA 1
ATOM 2161 C C . ALA A 1 289 ? -15.172 -4.375 27.935 1.00 94.69 289 ALA A C 1
ATOM 2163 O O . ALA A 1 289 ? -15.682 -5.498 28.003 1.00 94.69 289 ALA A O 1
ATOM 2164 N N . LEU A 1 290 ? -14.909 -3.806 26.755 1.00 94.06 290 LEU A N 1
ATOM 2165 C CA . LEU A 1 290 ? -15.027 -4.530 25.494 1.00 94.06 290 LEU A CA 1
ATOM 2166 C C . LEU A 1 290 ? -14.010 -5.671 25.379 1.00 94.06 290 LEU A C 1
ATOM 2168 O O . LEU A 1 290 ? -14.314 -6.668 24.724 1.00 94.06 290 LEU A O 1
ATOM 2172 N N . PHE A 1 291 ? -12.855 -5.538 26.039 1.00 96.19 291 PHE A N 1
ATOM 2173 C CA . PHE A 1 291 ? -11.723 -6.454 25.955 1.00 96.19 291 PHE A CA 1
ATOM 2174 C C . PHE A 1 291 ? -11.871 -7.647 26.918 1.00 96.19 291 PHE A C 1
ATOM 2176 O O . PHE A 1 291 ? -11.722 -7.474 28.132 1.00 96.19 291 PHE A O 1
ATOM 2183 N N . PRO A 1 292 ? -12.143 -8.869 26.419 1.00 95.25 292 PRO A N 1
ATOM 2184 C CA . PRO A 1 292 ? -12.272 -10.053 27.268 1.00 95.25 292 PRO A CA 1
ATOM 2185 C C . PRO A 1 292 ? -10.921 -10.491 27.853 1.00 95.25 292 PRO A C 1
ATOM 2187 O O . PRO A 1 292 ? -9.863 -10.102 27.360 1.00 95.25 292 PRO A O 1
ATOM 2190 N N . ALA A 1 293 ? -10.949 -11.352 28.877 1.00 96.12 293 ALA A N 1
ATOM 2191 C CA . ALA A 1 293 ? -9.739 -11.910 29.497 1.00 96.12 293 ALA A CA 1
ATOM 2192 C C . ALA A 1 293 ? -8.913 -12.784 28.536 1.00 96.12 293 ALA A C 1
ATOM 2194 O O . ALA A 1 293 ? -7.695 -12.888 28.679 1.00 96.12 293 ALA A O 1
ATOM 2195 N N . THR A 1 294 ? -9.579 -13.396 27.556 1.00 95.25 294 THR A N 1
ATOM 2196 C CA . THR A 1 294 ? -8.957 -14.204 26.507 1.00 95.25 294 THR A CA 1
ATOM 2197 C C . THR A 1 294 ? -9.469 -13.775 25.146 1.00 95.25 294 THR A C 1
ATOM 2199 O O . THR A 1 294 ? -10.676 -13.583 24.993 1.00 95.25 294 THR A O 1
ATOM 2202 N N . LEU A 1 295 ? -8.580 -13.675 24.162 1.00 93.94 295 LEU A N 1
ATOM 2203 C CA . LEU A 1 295 ? -8.921 -13.261 22.805 1.00 93.94 295 LEU A CA 1
ATOM 2204 C C . LEU A 1 295 ? -8.078 -14.037 21.794 1.00 93.94 295 LEU A C 1
ATOM 2206 O O . LEU A 1 295 ? -6.861 -14.081 21.940 1.00 93.94 295 LEU A O 1
ATOM 2210 N N . ALA A 1 296 ? -8.706 -14.680 20.803 1.00 91.56 296 ALA A N 1
ATOM 2211 C CA . ALA A 1 296 ? -8.012 -15.548 19.836 1.00 91.56 296 ALA A CA 1
ATOM 2212 C C . ALA A 1 296 ? -7.070 -16.593 20.488 1.00 91.56 296 ALA A C 1
ATOM 2214 O O . ALA A 1 296 ? -5.994 -16.892 19.976 1.00 91.56 296 ALA A O 1
ATOM 2215 N N . GLY A 1 297 ? -7.453 -17.125 21.656 1.00 91.75 297 GLY A N 1
ATOM 2216 C CA . GLY A 1 297 ? -6.639 -18.072 22.431 1.00 91.75 297 GLY A CA 1
ATOM 2217 C C . GLY A 1 297 ? -5.491 -17.447 23.238 1.00 91.75 297 GLY A C 1
ATOM 2218 O O . GLY A 1 297 ? -4.833 -18.159 23.985 1.00 91.75 297 GLY A O 1
ATOM 2219 N N . LEU A 1 298 ? -5.274 -16.135 23.143 1.00 97.00 298 LEU A N 1
ATOM 2220 C CA . LEU A 1 298 ? -4.268 -15.398 23.905 1.00 97.00 298 LEU A CA 1
ATOM 2221 C C . LEU A 1 298 ? -4.835 -14.907 25.239 1.00 97.00 298 LEU A C 1
ATOM 2223 O O . LEU A 1 298 ? -6.028 -14.614 25.340 1.00 97.00 298 LEU A O 1
ATOM 2227 N N . THR A 1 299 ? -3.977 -14.747 26.247 1.00 98.06 299 THR A N 1
ATOM 2228 C CA . THR A 1 299 ? -4.366 -14.199 27.557 1.00 98.06 299 THR A CA 1
ATOM 2229 C C . THR A 1 299 ? -4.072 -12.704 27.617 1.00 98.06 299 THR A C 1
ATOM 2231 O O . THR A 1 299 ? -3.005 -12.272 27.184 1.00 98.06 299 THR A O 1
ATOM 2234 N N . GLN A 1 300 ? -4.996 -11.910 28.164 1.00 98.06 300 GLN A N 1
ATOM 2235 C CA . GLN A 1 300 ? -4.783 -10.475 28.358 1.00 98.06 300 GLN A CA 1
ATOM 2236 C C . GLN A 1 300 ? -3.635 -10.237 29.353 1.00 98.06 300 GLN A C 1
ATOM 2238 O O . GLN A 1 300 ? -3.711 -10.659 30.508 1.00 98.06 300 GLN A O 1
ATOM 2243 N N . SER A 1 301 ? -2.583 -9.545 28.917 1.00 96.75 301 SER A N 1
ATOM 2244 C CA . SER A 1 301 ? -1.422 -9.178 29.738 1.00 96.75 301 SER A CA 1
ATOM 2245 C C . SER A 1 301 ? -1.552 -7.778 30.336 1.00 96.75 301 SER A C 1
ATOM 2247 O O . SER A 1 301 ? -1.086 -7.532 31.449 1.00 96.75 301 SER A O 1
ATOM 2249 N N . ALA A 1 302 ? -2.198 -6.862 29.615 1.00 96.75 302 ALA A N 1
ATOM 2250 C CA . ALA A 1 302 ? -2.421 -5.493 30.052 1.00 96.75 302 ALA A CA 1
ATOM 2251 C C . ALA A 1 302 ? -3.713 -4.935 29.452 1.00 96.75 302 ALA A C 1
ATOM 2253 O O . ALA A 1 302 ? -4.119 -5.305 28.352 1.00 96.75 302 ALA A O 1
ATOM 2254 N N . SER A 1 303 ? -4.356 -4.015 30.169 1.00 96.50 303 SER A N 1
ATOM 2255 C CA . SER A 1 303 ? -5.435 -3.204 29.611 1.00 96.50 303 SER A CA 1
ATOM 2256 C C . SER A 1 303 ? -5.509 -1.841 30.288 1.00 96.50 303 SER A C 1
ATOM 2258 O O . SER A 1 303 ? -5.367 -1.702 31.509 1.00 96.50 303 SER A O 1
ATOM 2260 N N . SER A 1 304 ? -5.756 -0.816 29.487 1.00 97.12 304 SER A N 1
ATOM 2261 C CA . SER A 1 304 ? -5.679 0.589 29.873 1.00 97.12 304 SER A CA 1
ATOM 2262 C C . SER A 1 304 ? -6.793 1.371 29.178 1.00 97.12 304 SER A C 1
ATOM 2264 O O . SER A 1 304 ? -7.319 0.953 28.146 1.00 97.12 304 SER A O 1
ATOM 2266 N N . SER A 1 305 ? -7.210 2.482 29.775 1.00 96.62 305 SER A N 1
ATOM 2267 C CA . SER A 1 305 ? -8.100 3.425 29.112 1.00 96.62 305 SER A CA 1
ATOM 2268 C C . SER A 1 305 ? -7.879 4.844 29.612 1.00 96.62 305 SER A C 1
ATOM 2270 O O . SER A 1 305 ? -7.366 5.071 30.711 1.00 96.62 305 SER A O 1
ATOM 2272 N N . LYS A 1 306 ? -8.209 5.816 28.764 1.00 95.25 306 LYS A N 1
ATOM 2273 C CA . LYS A 1 306 ? -7.966 7.233 29.011 1.00 95.25 306 LYS A CA 1
ATOM 2274 C C . LYS A 1 306 ? -8.961 8.097 28.250 1.00 95.25 306 LYS A C 1
ATOM 2276 O O . LYS A 1 306 ? -9.157 7.907 27.054 1.00 95.25 306 LYS A O 1
ATOM 2281 N N . THR A 1 307 ? -9.481 9.114 28.928 1.00 94.56 307 THR A N 1
ATOM 2282 C CA . THR A 1 307 ? -10.214 10.223 28.307 1.00 94.56 307 THR A CA 1
ATOM 2283 C C . THR A 1 307 ? -9.304 11.438 28.198 1.00 94.56 307 THR A C 1
ATOM 2285 O O . THR A 1 307 ? -8.623 11.811 29.155 1.00 94.56 307 THR A O 1
ATOM 2288 N N . GLN A 1 308 ? -9.297 12.073 27.032 1.00 92.94 308 GLN A N 1
ATOM 2289 C CA . GLN A 1 308 ? -8.595 13.322 26.780 1.00 92.94 308 GLN A CA 1
ATOM 2290 C C . GLN A 1 308 ? -9.573 14.362 26.236 1.00 92.94 308 GLN A C 1
ATOM 2292 O O . GLN A 1 308 ? -10.114 14.194 25.148 1.00 92.94 308 GLN A O 1
ATOM 2297 N N . ALA A 1 309 ? -9.769 15.456 26.972 1.00 90.81 309 ALA A N 1
ATOM 2298 C CA . ALA A 1 309 ? -10.501 16.616 26.472 1.00 90.81 309 ALA A CA 1
ATOM 2299 C C . ALA A 1 309 ? -9.625 17.418 25.495 1.00 90.81 309 ALA A C 1
ATOM 2301 O O . ALA A 1 309 ? -8.445 17.653 25.766 1.00 90.81 309 ALA A O 1
ATOM 2302 N N . LEU A 1 310 ? -10.207 17.835 24.370 1.00 85.69 310 LEU A N 1
ATOM 2303 C CA . LEU A 1 310 ? -9.560 18.621 23.313 1.00 85.69 310 LEU A CA 1
ATOM 2304 C C . LEU A 1 310 ? -10.229 19.990 23.082 1.00 85.69 310 LEU A C 1
ATOM 2306 O O . LEU A 1 310 ? -9.805 20.735 22.204 1.00 85.69 310 LEU A O 1
ATOM 2310 N N . GLY A 1 311 ? -11.252 20.341 23.863 1.00 81.00 311 GLY A N 1
ATOM 2311 C CA . GLY A 1 311 ? -11.971 21.613 23.772 1.00 81.00 311 GLY A CA 1
ATOM 2312 C C . GLY A 1 311 ? -13.290 21.566 24.539 1.00 81.00 311 GLY A C 1
ATOM 2313 O O . GLY A 1 311 ? -13.570 20.576 25.212 1.00 81.00 311 GLY A O 1
ATOM 2314 N N . GLU A 1 312 ? -14.108 22.614 24.412 1.00 70.25 312 GLU A N 1
ATOM 2315 C CA . GLU A 1 312 ? -15.342 22.775 25.202 1.00 70.25 312 GLU A CA 1
ATOM 2316 C C . GLU A 1 312 ? -16.417 21.710 24.954 1.00 70.25 312 GLU A C 1
ATOM 2318 O O . GLU A 1 312 ? -17.315 21.610 25.771 1.00 70.25 312 GLU A O 1
ATOM 2323 N N . ASN A 1 313 ? -16.309 20.874 23.916 1.00 73.19 313 ASN A N 1
ATOM 2324 C CA . ASN A 1 313 ? -17.191 19.717 23.683 1.00 73.19 313 ASN A CA 1
ATOM 2325 C C . ASN A 1 313 ? -16.495 18.577 22.911 1.00 73.19 313 ASN A C 1
ATOM 2327 O O . ASN A 1 313 ? -17.139 17.646 22.432 1.00 73.19 313 ASN A O 1
ATOM 2331 N N . ALA A 1 314 ? -15.169 18.653 22.772 1.00 82.00 314 ALA A N 1
ATOM 2332 C CA . ALA A 1 314 ? -14.389 17.699 21.995 1.00 82.00 314 ALA A CA 1
ATOM 2333 C C . ALA A 1 314 ? -13.581 16.803 22.924 1.00 82.00 314 ALA A C 1
ATOM 2335 O O . ALA A 1 314 ? -12.910 17.283 23.844 1.00 82.00 314 ALA A O 1
ATOM 2336 N N . SER A 1 315 ? -13.599 15.500 22.669 1.00 88.44 315 SER A N 1
ATOM 2337 C CA . SER A 1 315 ? -12.767 14.564 23.416 1.00 88.44 315 SER A CA 1
ATOM 2338 C C . SER A 1 315 ? -12.367 13.357 22.584 1.00 88.44 315 SER A C 1
ATOM 2340 O O . SER A 1 315 ? -12.988 13.029 21.574 1.00 88.44 315 SER A O 1
ATOM 2342 N N . VAL A 1 316 ? -11.300 12.708 23.032 1.00 91.81 316 VAL A N 1
ATOM 2343 C CA . VAL A 1 316 ? -10.857 11.409 22.543 1.00 91.81 316 VAL A CA 1
ATOM 2344 C C . VAL A 1 316 ? -10.849 10.463 23.727 1.00 91.81 316 VAL A C 1
ATOM 2346 O O . VAL A 1 316 ? -10.147 10.710 24.713 1.00 91.81 316 VAL A O 1
ATOM 2349 N N . VAL A 1 317 ? -11.615 9.383 23.633 1.00 94.69 317 VAL A N 1
ATOM 2350 C CA . VAL A 1 317 ? -11.583 8.302 24.620 1.00 94.69 317 VAL A CA 1
ATOM 2351 C C . VAL A 1 317 ? -10.890 7.117 23.979 1.00 94.69 317 VAL A C 1
ATOM 2353 O O . VAL A 1 317 ? -11.263 6.690 22.894 1.00 94.69 317 VAL A O 1
ATOM 2356 N N . ARG A 1 318 ? -9.849 6.596 24.617 1.00 95.62 318 ARG A N 1
ATOM 2357 C CA . ARG A 1 318 ? -9.106 5.433 24.134 1.00 95.62 318 ARG A CA 1
ATOM 2358 C C . ARG A 1 318 ? -9.177 4.332 25.169 1.00 95.62 318 ARG A C 1
ATOM 2360 O O . ARG A 1 318 ? -8.966 4.594 26.350 1.00 95.62 318 ARG A O 1
ATOM 2367 N N . ALA A 1 319 ? -9.386 3.111 24.712 1.00 97.38 319 ALA A N 1
ATOM 2368 C CA . ALA A 1 319 ? -9.073 1.916 25.467 1.00 97.38 319 ALA A CA 1
ATOM 2369 C C . ALA A 1 319 ? -8.104 1.053 24.657 1.00 97.38 319 ALA A C 1
ATOM 2371 O O . ALA A 1 319 ? -8.185 0.999 23.430 1.00 97.38 319 ALA A O 1
ATOM 2372 N N . GLU A 1 320 ? -7.176 0.406 25.345 1.00 97.94 320 GLU A N 1
ATOM 2373 C CA . GLU A 1 320 ? -6.205 -0.502 24.748 1.00 97.94 320 GLU A CA 1
ATOM 2374 C C . GLU A 1 320 ? -6.069 -1.774 25.583 1.00 97.94 320 GLU A C 1
ATOM 2376 O O . GLU A 1 320 ? -6.205 -1.742 26.812 1.00 97.94 320 GLU A O 1
ATOM 2381 N N . ALA A 1 321 ? -5.807 -2.890 24.915 1.00 98.25 321 ALA A N 1
ATOM 2382 C CA . ALA A 1 321 ? -5.509 -4.159 25.553 1.00 98.25 321 ALA A CA 1
ATOM 2383 C C . ALA A 1 321 ? -4.418 -4.905 24.790 1.00 98.25 321 ALA A C 1
ATOM 2385 O O . ALA A 1 321 ? -4.426 -4.965 23.562 1.00 98.25 321 ALA A O 1
ATOM 2386 N N . GLU A 1 322 ? -3.508 -5.501 25.551 1.00 98.56 322 GLU A N 1
ATOM 2387 C CA . GLU A 1 322 ? -2.445 -6.363 25.058 1.00 98.56 322 GLU A CA 1
ATOM 2388 C C . GLU A 1 322 ? -2.741 -7.806 25.458 1.00 98.56 322 GLU A C 1
ATOM 2390 O O . GLU A 1 322 ? -3.195 -8.086 26.573 1.00 98.56 322 GLU A O 1
ATOM 2395 N N . TYR A 1 323 ? -2.467 -8.719 24.537 1.00 98.44 323 TYR A N 1
ATOM 2396 C CA . TYR A 1 323 ? -2.679 -10.146 24.674 1.00 98.44 323 TYR A CA 1
ATOM 2397 C C . TYR A 1 323 ? -1.433 -10.895 24.226 1.00 98.44 323 TYR A C 1
ATOM 2399 O O . TYR A 1 323 ? -0.840 -10.559 23.198 1.00 98.44 323 TYR A O 1
ATOM 2407 N N . ALA A 1 324 ? -1.058 -11.935 24.963 1.00 97.69 324 ALA A N 1
ATOM 2408 C CA . ALA A 1 324 ? 0.083 -12.763 24.608 1.00 97.69 324 ALA A CA 1
ATOM 2409 C C . ALA A 1 324 ? -0.109 -14.226 25.016 1.00 97.69 324 ALA A C 1
ATOM 2411 O O . ALA A 1 324 ? -0.774 -14.536 26.007 1.00 97.69 324 ALA A O 1
ATOM 2412 N N . ASP A 1 325 ? 0.515 -15.112 24.246 1.00 96.94 325 ASP A N 1
ATOM 2413 C CA . ASP A 1 325 ? 0.793 -16.500 24.609 1.00 96.94 325 ASP A CA 1
ATOM 2414 C C . ASP A 1 325 ? 2.054 -16.955 23.860 1.00 96.94 325 ASP A C 1
ATOM 2416 O O . ASP A 1 325 ? 2.080 -17.003 22.628 1.00 96.94 325 ASP A O 1
ATOM 2420 N N . GLY A 1 326 ? 3.132 -17.224 24.597 1.00 95.12 326 GLY A N 1
ATOM 2421 C CA . GLY A 1 326 ? 4.440 -17.515 24.009 1.00 95.12 326 GLY A CA 1
ATOM 2422 C C . GLY A 1 326 ? 4.959 -16.376 23.122 1.00 95.12 326 GLY A C 1
ATOM 2423 O O . GLY A 1 326 ? 5.212 -15.268 23.595 1.00 95.12 326 GLY A O 1
ATOM 2424 N N . ASP A 1 327 ? 5.167 -16.670 21.840 1.00 95.06 327 ASP A N 1
ATOM 2425 C CA . ASP A 1 327 ? 5.631 -15.726 20.821 1.00 95.06 327 ASP A CA 1
ATOM 2426 C C . ASP A 1 327 ? 4.490 -15.015 20.073 1.00 95.06 327 ASP A C 1
ATOM 2428 O O . ASP A 1 327 ? 4.748 -14.067 19.326 1.00 95.06 327 ASP A O 1
ATOM 2432 N N . LYS A 1 328 ? 3.236 -15.438 20.281 1.00 97.69 328 LYS A N 1
ATOM 2433 C CA . LYS A 1 328 ? 2.059 -14.768 19.729 1.00 97.69 328 LYS A CA 1
ATOM 2434 C C . LYS A 1 328 ? 1.711 -13.548 20.566 1.00 97.69 328 LYS A C 1
ATOM 2436 O O . LYS A 1 328 ? 1.597 -13.633 21.789 1.00 97.69 328 LYS A O 1
ATOM 2441 N N . GLN A 1 329 ? 1.503 -12.419 19.897 1.00 98.06 329 GLN A N 1
ATOM 2442 C CA . GLN A 1 329 ? 1.141 -11.156 20.540 1.00 98.06 329 GLN A CA 1
ATOM 2443 C C . GLN A 1 329 ? 0.058 -10.445 19.737 1.00 98.06 329 GLN A C 1
ATOM 2445 O O . GLN A 1 329 ? 0.106 -10.432 18.508 1.00 98.06 329 GLN A O 1
ATOM 2450 N N . LEU A 1 330 ? -0.891 -9.820 20.426 1.00 98.50 330 LEU A N 1
ATOM 2451 C CA . LEU A 1 330 ? -1.937 -8.998 19.829 1.00 98.50 330 LEU A CA 1
ATOM 2452 C C . LEU A 1 330 ? -2.152 -7.753 20.689 1.00 98.50 330 LEU A C 1
ATOM 2454 O O . LEU A 1 330 ? -2.375 -7.864 21.890 1.00 98.50 330 LEU A O 1
ATOM 2458 N N . SER A 1 331 ? -2.111 -6.575 20.073 1.00 98.44 331 SER A N 1
ATOM 2459 C CA . SER A 1 331 ? -2.533 -5.318 20.693 1.00 98.44 331 SER A CA 1
ATOM 2460 C C . SER A 1 331 ? -3.774 -4.803 19.983 1.00 98.44 331 SER A C 1
ATOM 2462 O O . SER A 1 331 ? -3.819 -4.772 18.752 1.00 98.44 331 SER A O 1
ATOM 2464 N N . MET A 1 332 ? -4.778 -4.397 20.752 1.00 98.06 332 MET A N 1
ATOM 2465 C CA . MET A 1 332 ? -6.004 -3.804 20.239 1.00 98.06 332 MET A CA 1
ATOM 2466 C C . MET A 1 332 ? -6.240 -2.439 20.868 1.00 98.06 332 MET A C 1
ATOM 2468 O O . MET A 1 332 ? -6.215 -2.300 22.088 1.00 98.06 332 MET A O 1
ATOM 2472 N N . HIS A 1 333 ? -6.548 -1.457 20.030 1.00 97.56 333 HIS A N 1
ATOM 2473 C CA . HIS A 1 333 ? -6.947 -0.114 20.415 1.00 97.56 333 HIS A CA 1
ATOM 2474 C C . HIS A 1 333 ? -8.362 0.162 19.906 1.00 97.56 333 HIS A C 1
ATOM 2476 O O . HIS A 1 333 ? -8.667 -0.077 18.740 1.00 97.56 333 HIS A O 1
ATOM 2482 N N . VAL A 1 334 ? -9.215 0.707 20.771 1.00 96.75 334 VAL A N 1
ATOM 2483 C CA . VAL A 1 334 ? -10.523 1.265 20.409 1.00 96.75 334 VAL A CA 1
ATOM 2484 C C . VAL A 1 334 ? -10.516 2.732 20.808 1.00 96.75 334 VAL A C 1
ATOM 2486 O O . VAL A 1 334 ? -10.270 3.068 21.968 1.00 96.75 334 VAL A O 1
ATOM 2489 N N . ILE A 1 335 ? -10.748 3.611 19.839 1.00 94.69 335 ILE A N 1
ATOM 2490 C CA . ILE A 1 335 ? -10.727 5.060 20.018 1.00 94.69 335 ILE A CA 1
ATOM 2491 C C . ILE A 1 335 ? -12.093 5.622 19.640 1.00 94.69 335 ILE A C 1
ATOM 2493 O O . ILE A 1 335 ? -12.539 5.441 18.515 1.00 94.69 335 ILE A O 1
ATOM 2497 N N . ASP A 1 336 ? -12.729 6.328 20.564 1.00 93.25 336 ASP A N 1
ATOM 2498 C CA . ASP A 1 336 ? -13.928 7.130 20.346 1.00 93.25 336 ASP A CA 1
ATOM 2499 C C . ASP A 1 336 ? -13.532 8.589 20.063 1.00 93.25 336 ASP A C 1
ATOM 2501 O O . ASP A 1 336 ? -12.984 9.271 20.938 1.00 93.25 336 ASP A O 1
ATOM 2505 N N . TYR A 1 337 ? -13.794 9.062 18.840 1.00 87.25 337 TYR A N 1
ATOM 2506 C CA . TYR A 1 337 ? -13.620 10.462 18.453 1.00 87.25 337 TYR A CA 1
ATOM 2507 C C . TYR A 1 337 ? -14.928 11.237 18.626 1.00 87.25 337 TYR A C 1
ATOM 2509 O O . TYR A 1 337 ? -15.867 11.105 17.841 1.00 87.25 337 TYR A O 1
ATOM 2517 N N . VAL A 1 338 ? -14.976 12.122 19.620 1.00 85.25 338 VAL A N 1
ATOM 2518 C CA . VAL A 1 338 ? -16.174 12.905 19.939 1.00 85.25 338 VAL A CA 1
ATOM 2519 C C . VAL A 1 338 ? -15.984 14.336 19.489 1.00 85.25 338 VAL A C 1
ATOM 2521 O O . VAL A 1 338 ? -15.211 15.075 20.095 1.00 85.25 338 VAL A O 1
ATOM 2524 N N . GLN A 1 339 ? -16.691 14.724 18.426 1.00 74.00 339 GLN A N 1
ATOM 2525 C CA . GLN A 1 339 ? -16.585 16.064 17.830 1.00 74.00 339 GLN A CA 1
ATOM 2526 C C . GLN A 1 339 ? -15.140 16.406 17.406 1.00 74.00 339 GLN A C 1
ATOM 2528 O O . GLN A 1 339 ? -14.744 17.566 17.339 1.00 74.00 339 GLN A O 1
ATOM 2533 N N . VAL A 1 340 ? -14.350 15.370 17.098 1.00 68.75 340 VAL A N 1
ATOM 2534 C CA . VAL A 1 340 ? -12.994 15.455 16.545 1.00 68.75 340 VAL A CA 1
ATOM 2535 C C . VAL A 1 340 ? -13.062 14.986 15.094 1.00 68.75 340 VAL A C 1
ATOM 2537 O O . VAL A 1 340 ? -12.661 13.872 14.767 1.00 68.75 340 VAL A O 1
ATOM 2540 N N . VAL A 1 341 ? -13.622 15.822 14.221 1.00 60.75 341 VAL A N 1
ATOM 2541 C CA . VAL A 1 341 ? -13.562 15.602 12.772 1.00 60.75 341 VAL A CA 1
ATOM 2542 C C . VAL A 1 341 ? -12.684 16.708 12.188 1.00 60.75 341 VAL A C 1
ATOM 2544 O O . VAL A 1 341 ? -13.039 17.881 12.312 1.00 60.75 341 VAL A O 1
ATOM 2547 N N . PRO A 1 342 ? -11.504 16.387 11.629 1.00 58.47 342 PRO A N 1
ATOM 2548 C CA . PRO A 1 342 ? -10.672 17.385 10.963 1.00 58.47 342 PRO A CA 1
ATOM 2549 C C . PRO A 1 342 ? -11.388 17.957 9.731 1.00 58.47 342 PRO A C 1
ATOM 2551 O O . PRO A 1 342 ? -12.316 17.344 9.208 1.00 58.47 342 PRO A O 1
ATOM 2554 N N . GLU A 1 343 ? -10.926 19.103 9.220 1.00 48.06 343 GLU A N 1
ATOM 2555 C CA . GLU A 1 343 ? -11.489 19.760 8.020 1.00 48.06 343 GLU A CA 1
ATOM 2556 C C . GLU A 1 343 ? -11.591 18.822 6.801 1.00 48.06 343 GLU A C 1
ATOM 2558 O O . GLU A 1 343 ? -12.434 19.011 5.928 1.00 48.06 343 GLU A O 1
ATOM 2563 N N . THR A 1 344 ? -10.771 17.768 6.770 1.00 50.91 344 THR A N 1
ATOM 2564 C CA . THR A 1 344 ? -10.768 16.722 5.741 1.00 50.91 344 THR A CA 1
ATOM 2565 C C . THR A 1 344 ? -11.980 15.782 5.783 1.00 50.91 344 THR A C 1
ATOM 2567 O O . THR A 1 344 ? -12.159 14.999 4.853 1.00 50.91 344 THR A O 1
ATOM 2570 N N . GLY A 1 345 ? -12.794 15.813 6.844 1.00 61.81 345 GLY A N 1
ATOM 2571 C CA . GLY A 1 345 ? -13.974 14.957 7.007 1.00 61.81 345 GLY A CA 1
ATOM 2572 C C . GLY A 1 345 ? -13.673 13.491 7.347 1.00 61.81 345 GLY A C 1
ATOM 2573 O O . GLY A 1 345 ? -14.592 12.682 7.378 1.00 61.81 345 GLY A O 1
ATOM 2574 N N . VAL A 1 346 ? -12.410 13.129 7.601 1.00 67.50 346 VAL A N 1
ATOM 2575 C CA . VAL A 1 346 ? -11.981 11.742 7.864 1.00 67.50 346 VAL A CA 1
ATOM 2576 C C . VAL A 1 346 ? -11.331 11.635 9.237 1.00 67.50 346 VAL A C 1
ATOM 2578 O O . VAL A 1 346 ? -10.527 12.488 9.609 1.00 67.50 346 VAL A O 1
ATOM 2581 N N . LEU A 1 347 ? -11.650 10.579 9.991 1.00 79.38 347 LEU A N 1
ATOM 2582 C CA . LEU A 1 347 ? -11.092 10.371 11.328 1.00 79.38 347 LEU A CA 1
ATOM 2583 C C . LEU A 1 347 ? -9.552 10.301 11.299 1.00 79.38 347 LEU A C 1
ATOM 2585 O O . LEU A 1 347 ? -8.971 9.738 10.362 1.00 79.38 347 LEU A O 1
ATOM 2589 N N . PRO A 1 348 ? -8.858 10.820 12.329 1.00 80.06 348 PRO A N 1
ATOM 2590 C CA . PRO A 1 348 ? -7.422 10.603 12.467 1.00 80.06 348 PRO A CA 1
ATOM 2591 C C . PRO A 1 348 ? -7.092 9.100 12.427 1.00 80.06 348 PRO A C 1
ATOM 2593 O O . PRO A 1 348 ? -7.739 8.306 13.101 1.00 80.06 348 PRO A O 1
ATOM 2596 N N . GLY A 1 349 ? -6.106 8.705 11.616 1.00 83.00 349 GLY A N 1
ATOM 2597 C CA . GLY A 1 349 ? -5.747 7.294 11.389 1.00 83.00 349 GLY A CA 1
ATOM 2598 C C . GLY A 1 349 ? -6.530 6.595 10.266 1.00 83.00 349 GLY A C 1
ATOM 2599 O O . GLY A 1 349 ? -6.063 5.591 9.736 1.00 83.00 349 GLY A O 1
ATOM 2600 N N . ALA A 1 350 ? -7.654 7.160 9.815 1.00 84.31 350 ALA A N 1
ATOM 2601 C CA . ALA A 1 350 ? -8.503 6.586 8.768 1.00 84.31 350 ALA A CA 1
ATOM 2602 C C . ALA A 1 350 ? -8.293 7.212 7.377 1.00 84.31 350 ALA A C 1
ATOM 2604 O O . ALA A 1 350 ? -9.139 7.072 6.499 1.00 84.31 350 ALA A O 1
ATOM 2605 N N . THR A 1 351 ? -7.167 7.895 7.130 1.00 79.94 351 THR A N 1
ATOM 2606 C CA . THR A 1 351 ? -6.884 8.546 5.829 1.00 79.94 351 THR A CA 1
ATOM 2607 C C . THR A 1 351 ? -6.878 7.572 4.654 1.00 79.94 351 THR A C 1
ATOM 2609 O O . THR A 1 351 ? -7.104 7.982 3.520 1.00 79.94 351 THR A O 1
ATOM 2612 N N . TRP A 1 352 ? -6.668 6.280 4.916 1.00 82.62 352 TRP A N 1
ATOM 2613 C CA . TRP A 1 352 ? -6.794 5.225 3.919 1.00 82.62 352 TRP A CA 1
ATOM 2614 C C . TRP A 1 352 ? -8.203 5.121 3.323 1.00 82.62 352 TRP A C 1
ATOM 2616 O O . TRP A 1 352 ? -8.310 4.660 2.199 1.00 82.62 352 TRP A O 1
ATOM 2626 N N . MET A 1 353 ? -9.260 5.593 3.998 1.00 80.06 353 MET A N 1
ATOM 2627 C CA . MET A 1 353 ? -10.631 5.594 3.459 1.00 80.06 353 MET A CA 1
ATOM 2628 C C . MET A 1 353 ? -10.785 6.463 2.206 1.00 80.06 353 MET A C 1
ATOM 2630 O O . MET A 1 353 ? -11.732 6.292 1.448 1.00 80.06 353 MET A O 1
ATOM 2634 N N . MET A 1 354 ? -9.856 7.393 1.973 1.00 70.81 354 MET A N 1
ATOM 2635 C CA . MET A 1 354 ? -9.838 8.214 0.760 1.00 70.81 354 MET A CA 1
ATOM 2636 C C . MET A 1 354 ? -9.299 7.460 -0.468 1.00 70.81 354 MET A C 1
ATOM 2638 O O . MET A 1 354 ? -9.292 8.013 -1.568 1.00 70.81 354 MET A O 1
ATOM 2642 N N . PHE A 1 355 ? -8.812 6.229 -0.289 1.00 76.38 355 PHE A N 1
ATOM 2643 C CA . PHE A 1 355 ? -8.128 5.459 -1.320 1.00 76.38 355 PHE A CA 1
ATOM 2644 C C . PHE A 1 355 ? -8.653 4.024 -1.352 1.00 76.38 355 PHE A C 1
ATOM 2646 O O . PHE A 1 355 ? -8.775 3.381 -0.315 1.00 76.38 355 PHE A O 1
ATOM 2653 N N . ASP A 1 356 ? -8.872 3.478 -2.546 1.00 80.38 356 ASP A N 1
ATOM 2654 C CA . ASP A 1 356 ? -8.942 2.022 -2.702 1.00 80.38 356 ASP A CA 1
ATOM 2655 C C . ASP A 1 356 ? -7.508 1.519 -2.853 1.00 80.38 356 ASP A C 1
ATOM 2657 O O . ASP A 1 356 ? -6.818 1.886 -3.810 1.00 80.38 356 ASP A O 1
ATOM 2661 N N . VAL A 1 357 ? -7.030 0.743 -1.886 1.00 82.94 357 VAL A N 1
ATOM 2662 C CA . VAL A 1 357 ? -5.683 0.180 -1.889 1.00 82.94 357 VAL A CA 1
ATOM 2663 C C . VAL A 1 357 ? -5.799 -1.316 -2.093 1.00 82.94 357 VAL A C 1
ATOM 2665 O O . VAL A 1 357 ? -6.502 -1.998 -1.357 1.00 82.94 357 VAL A O 1
ATOM 2668 N N . ASN A 1 358 ? -5.046 -1.846 -3.047 1.00 91.44 358 ASN A N 1
ATOM 2669 C CA . ASN A 1 358 ? -4.821 -3.275 -3.165 1.00 91.44 358 ASN A CA 1
ATOM 2670 C C . ASN A 1 358 ? -3.376 -3.506 -3.596 1.00 91.44 358 ASN A C 1
ATOM 2672 O O . ASN A 1 358 ? -3.008 -3.182 -4.719 1.00 91.44 358 ASN A O 1
ATOM 2676 N N . LYS A 1 359 ? -2.542 -4.026 -2.703 1.00 91.94 359 LYS A N 1
ATOM 2677 C CA . LYS A 1 359 ? -1.137 -4.338 -2.962 1.00 91.94 359 LYS A CA 1
ATOM 2678 C C . LYS A 1 359 ? -0.864 -5.782 -2.595 1.00 91.94 359 LYS A C 1
ATOM 2680 O O . LYS A 1 359 ? -1.290 -6.232 -1.536 1.00 91.94 359 LYS A O 1
ATOM 2685 N N . GLU A 1 360 ? -0.085 -6.456 -3.426 1.00 92.62 360 GLU A N 1
ATOM 2686 C CA . GLU A 1 360 ? 0.315 -7.848 -3.250 1.00 92.62 360 GLU A CA 1
ATOM 2687 C C . GLU A 1 360 ? 1.806 -8.022 -3.546 1.00 92.62 360 GLU A C 1
ATOM 2689 O O . GLU A 1 360 ? 2.312 -7.564 -4.576 1.00 92.62 360 GLU A O 1
ATOM 2694 N N . SER A 1 361 ? 2.479 -8.751 -2.667 1.00 91.81 361 SER A N 1
ATOM 2695 C CA . SER A 1 361 ? 3.822 -9.305 -2.834 1.00 91.81 361 SER A CA 1
ATOM 2696 C C . SER A 1 361 ? 3.802 -10.802 -2.524 1.00 91.81 361 SER A C 1
ATOM 2698 O O . SER A 1 361 ? 2.820 -11.323 -1.993 1.00 91.81 361 SER A O 1
ATOM 2700 N N . ASP A 1 362 ? 4.903 -11.495 -2.788 1.00 88.25 362 ASP A N 1
ATOM 2701 C CA . ASP A 1 362 ? 5.079 -12.910 -2.442 1.00 88.25 362 ASP A CA 1
ATOM 2702 C C . ASP A 1 362 ? 5.004 -13.159 -0.928 1.00 88.25 362 ASP A C 1
ATOM 2704 O O . ASP A 1 362 ? 4.721 -14.264 -0.468 1.00 88.25 362 ASP A O 1
ATOM 2708 N N . ASN A 1 363 ? 5.251 -12.117 -0.133 1.00 91.75 363 ASN A N 1
ATOM 2709 C CA . ASN A 1 363 ? 5.346 -12.190 1.317 1.00 91.75 363 ASN A CA 1
ATOM 2710 C C . ASN A 1 363 ? 4.308 -11.332 2.050 1.00 91.75 363 ASN A C 1
ATOM 2712 O O . ASN A 1 363 ? 4.474 -11.055 3.239 1.00 91.75 363 ASN A O 1
ATOM 2716 N N . GLY A 1 364 ? 3.252 -10.873 1.382 1.00 95.00 364 GLY A N 1
ATOM 2717 C CA . GLY A 1 364 ? 2.247 -10.068 2.059 1.00 95.00 364 GLY A CA 1
ATOM 2718 C C . GLY A 1 364 ? 1.291 -9.319 1.152 1.00 95.00 364 GLY A C 1
ATOM 2719 O O . GLY A 1 364 ? 1.327 -9.408 -0.073 1.00 95.00 364 GLY A O 1
ATOM 2720 N N . TYR A 1 365 ? 0.417 -8.554 1.792 1.00 96.06 365 TYR A N 1
ATOM 2721 C CA . TYR A 1 365 ? -0.537 -7.696 1.118 1.00 96.06 365 TYR A CA 1
ATOM 2722 C C . TYR A 1 365 ? -0.912 -6.483 1.973 1.00 96.06 365 TYR A C 1
ATOM 2724 O O . TYR A 1 365 ? -0.727 -6.456 3.191 1.00 96.06 365 TYR A O 1
ATOM 2732 N N . GLU A 1 366 ? -1.462 -5.471 1.317 1.00 96.00 366 GLU A N 1
ATOM 2733 C CA . GLU A 1 366 ? -2.108 -4.317 1.940 1.00 96.00 366 GLU A CA 1
ATOM 2734 C C . GLU A 1 366 ? -3.381 -4.038 1.148 1.00 96.00 366 GLU A C 1
ATOM 2736 O O . GLU A 1 366 ? -3.300 -3.808 -0.059 1.00 96.00 366 GLU A O 1
ATOM 2741 N N . LYS A 1 367 ? -4.552 -4.077 1.786 1.00 93.44 367 LYS A N 1
ATOM 2742 C CA . LYS A 1 367 ? -5.812 -3.834 1.084 1.00 93.44 367 LYS A CA 1
ATOM 2743 C C . LYS A 1 367 ? -6.854 -3.106 1.913 1.00 93.44 367 LYS A C 1
ATOM 2745 O O . LYS A 1 367 ? -6.969 -3.343 3.111 1.00 93.44 367 LYS A O 1
ATOM 2750 N N . THR A 1 368 ? -7.655 -2.285 1.254 1.00 91.44 368 THR A N 1
ATOM 2751 C CA . THR A 1 368 ? -8.941 -1.820 1.776 1.00 91.44 368 THR A CA 1
ATOM 2752 C C . THR A 1 368 ? -10.014 -2.876 1.527 1.00 91.44 368 THR A C 1
ATOM 2754 O O . THR A 1 368 ? -9.996 -3.579 0.518 1.00 91.44 368 THR A O 1
ATOM 2757 N N . THR A 1 369 ? -10.913 -3.052 2.487 1.00 92.94 369 THR A N 1
ATOM 2758 C CA . THR A 1 369 ? -11.931 -4.108 2.514 1.00 92.94 369 THR A CA 1
ATOM 2759 C C . THR A 1 369 ? -13.048 -3.717 3.479 1.00 92.94 369 THR A C 1
ATOM 2761 O O . THR A 1 369 ? -12.994 -2.673 4.121 1.00 92.94 369 THR A O 1
ATOM 2764 N N . GLU A 1 370 ? -14.029 -4.594 3.646 1.00 90.81 370 GLU A N 1
ATOM 2765 C CA . GLU A 1 370 ? -14.955 -4.548 4.770 1.00 90.81 370 GLU A CA 1
ATOM 2766 C C . GLU A 1 370 ? -14.722 -5.729 5.714 1.00 90.81 370 GLU A C 1
ATOM 2768 O O . GLU A 1 370 ? -14.433 -6.848 5.277 1.00 90.81 370 GLU A O 1
ATOM 2773 N N . ILE A 1 371 ? -14.858 -5.485 7.016 1.00 92.06 371 ILE A N 1
ATOM 2774 C CA . ILE A 1 371 ? -14.877 -6.518 8.054 1.00 92.06 371 ILE A CA 1
ATOM 2775 C C . ILE A 1 371 ? -16.180 -6.346 8.825 1.00 92.06 371 ILE A C 1
ATOM 2777 O O . ILE A 1 371 ? -16.416 -5.310 9.436 1.00 92.06 371 ILE A O 1
ATOM 2781 N N . GLN A 1 372 ? -17.048 -7.359 8.764 1.00 89.88 372 GLN A N 1
ATOM 2782 C CA . GLN A 1 372 ? -18.373 -7.333 9.399 1.00 89.88 372 GLN A CA 1
ATOM 2783 C C . GLN A 1 372 ? -19.223 -6.103 9.011 1.00 89.88 372 GLN A C 1
ATOM 2785 O O . GLN A 1 372 ? -19.922 -5.541 9.847 1.00 89.88 372 GLN A O 1
ATOM 2790 N N . GLY A 1 373 ? -19.155 -5.688 7.740 1.00 86.94 373 GLY A N 1
ATOM 2791 C CA . GLY A 1 373 ? -19.903 -4.538 7.211 1.00 86.94 373 GLY A CA 1
ATOM 2792 C C . GLY A 1 373 ? -19.325 -3.171 7.587 1.00 86.94 373 GLY A C 1
ATOM 2793 O O . GLY A 1 373 ? -19.974 -2.154 7.368 1.00 86.94 373 GLY A O 1
ATOM 2794 N N . HIS A 1 374 ? -18.123 -3.132 8.168 1.00 87.88 374 HIS A N 1
ATOM 2795 C CA . HIS A 1 374 ? -17.424 -1.896 8.498 1.00 87.88 374 HIS A CA 1
ATOM 2796 C C . HIS A 1 374 ? -16.214 -1.689 7.584 1.00 87.88 374 HIS A C 1
ATOM 2798 O O . HIS A 1 374 ? -15.456 -2.646 7.380 1.00 87.88 374 HIS A O 1
ATOM 2804 N N . PRO A 1 375 ? -15.984 -0.459 7.078 1.00 88.69 375 PRO A N 1
ATOM 2805 C CA . PRO A 1 375 ? -14.788 -0.136 6.317 1.00 88.69 375 PRO A CA 1
ATOM 2806 C C . PRO A 1 375 ? -13.534 -0.485 7.113 1.00 88.69 375 PRO A C 1
ATOM 2808 O O . PRO A 1 375 ? -13.383 -0.084 8.272 1.00 88.69 375 PRO A O 1
ATOM 2811 N N . ALA A 1 376 ? -12.613 -1.193 6.470 1.00 95.25 376 ALA A N 1
ATOM 2812 C CA . ALA A 1 376 ? -11.364 -1.614 7.070 1.00 95.25 376 ALA A CA 1
ATOM 2813 C C . ALA A 1 376 ? -10.197 -1.589 6.078 1.00 95.25 376 ALA A C 1
ATOM 2815 O O . ALA A 1 376 ? -10.354 -1.660 4.860 1.00 95.25 376 ALA A O 1
ATOM 2816 N N . LYS A 1 377 ? -8.992 -1.558 6.632 1.00 96.00 377 LYS A N 1
ATOM 2817 C CA . LYS A 1 377 ? -7.738 -1.780 5.936 1.00 96.00 377 LYS A CA 1
ATOM 2818 C C . LYS A 1 377 ? -6.986 -2.908 6.622 1.00 96.00 377 LYS A C 1
ATOM 2820 O O . LYS A 1 377 ? -6.739 -2.857 7.822 1.00 96.00 377 LYS A O 1
ATOM 2825 N N . GLU A 1 378 ? -6.595 -3.902 5.839 1.00 97.88 378 GLU A N 1
ATOM 2826 C CA . GLU A 1 378 ? -5.743 -5.004 6.263 1.00 97.88 378 GLU A CA 1
ATOM 2827 C C . GLU A 1 378 ? -4.327 -4.796 5.736 1.00 97.88 378 GLU A C 1
ATOM 2829 O O . GLU A 1 378 ? -4.130 -4.558 4.544 1.00 97.88 378 GLU A O 1
ATOM 2834 N N . THR A 1 379 ? -3.334 -4.973 6.599 1.00 97.94 379 THR A N 1
ATOM 2835 C CA . THR A 1 379 ? -1.941 -5.157 6.196 1.00 97.94 379 THR A CA 1
ATOM 2836 C C . THR A 1 379 ? -1.462 -6.483 6.757 1.00 97.94 379 THR A C 1
ATOM 2838 O O . THR A 1 379 ? -1.590 -6.744 7.949 1.00 97.94 379 THR A O 1
ATOM 2841 N N . PHE A 1 380 ? -0.898 -7.335 5.912 1.00 97.69 380 PHE A N 1
ATOM 2842 C CA . PHE A 1 380 ? -0.323 -8.598 6.346 1.00 97.69 380 PHE A CA 1
ATOM 2843 C C . PHE A 1 380 ? 1.043 -8.784 5.712 1.00 97.69 380 PHE A C 1
ATOM 2845 O O . PHE A 1 380 ? 1.220 -8.564 4.516 1.00 97.69 380 PHE A O 1
ATOM 2852 N N . ARG A 1 381 ? 2.025 -9.183 6.514 1.00 95.94 381 ARG A N 1
ATOM 2853 C CA . ARG A 1 381 ? 3.370 -9.506 6.046 1.00 95.94 381 ARG A CA 1
ATOM 2854 C C . ARG A 1 381 ? 3.859 -10.769 6.721 1.00 95.94 381 ARG A C 1
ATOM 2856 O O . ARG A 1 381 ? 3.702 -10.940 7.926 1.00 95.94 381 ARG A O 1
ATOM 2863 N N . THR A 1 382 ? 4.509 -11.614 5.944 1.00 94.62 382 THR A N 1
ATOM 2864 C CA . THR A 1 382 ? 5.170 -12.819 6.411 1.00 94.62 382 THR A CA 1
ATOM 2865 C C . THR A 1 382 ? 6.651 -12.773 6.062 1.00 94.62 382 THR A C 1
ATOM 2867 O O . THR A 1 382 ? 7.094 -12.109 5.128 1.00 94.62 382 THR A O 1
ATOM 2870 N N . THR A 1 383 ? 7.432 -13.457 6.873 1.00 91.38 383 THR A N 1
ATOM 2871 C CA . THR A 1 383 ? 8.850 -13.737 6.686 1.00 91.38 383 THR A CA 1
ATOM 2872 C C . THR A 1 383 ? 9.074 -15.171 7.137 1.00 91.38 383 THR A C 1
ATOM 2874 O O . THR A 1 383 ? 8.251 -15.711 7.876 1.00 91.38 383 THR A O 1
ATOM 2877 N N . ASP A 1 384 ? 10.222 -15.753 6.806 1.00 87.81 384 ASP A N 1
ATOM 2878 C CA . ASP A 1 384 ? 10.567 -17.112 7.250 1.00 87.81 384 ASP A CA 1
ATOM 2879 C C . ASP A 1 384 ? 10.545 -17.281 8.782 1.00 87.81 384 ASP A C 1
ATOM 2881 O O . ASP A 1 384 ? 10.465 -18.397 9.286 1.00 87.81 384 ASP A O 1
ATOM 2885 N N . MET A 1 385 ? 10.619 -16.177 9.536 1.00 90.12 385 MET A N 1
ATOM 2886 C CA . MET A 1 385 ? 10.725 -16.176 10.997 1.00 90.12 385 MET A CA 1
ATOM 2887 C C . MET A 1 385 ? 9.521 -15.575 11.729 1.00 90.12 385 MET A C 1
ATOM 2889 O O . MET A 1 385 ? 9.432 -15.708 12.947 1.00 90.12 385 MET A O 1
ATOM 2893 N N . SER A 1 386 ? 8.645 -14.832 11.050 1.00 93.25 386 SER A N 1
ATOM 2894 C CA . SER A 1 386 ? 7.573 -14.090 11.724 1.00 93.25 386 SER A CA 1
ATOM 2895 C C . SER A 1 386 ? 6.439 -13.692 10.794 1.00 93.25 386 SER A C 1
ATOM 2897 O O . SER A 1 386 ? 6.665 -13.391 9.620 1.00 93.25 386 SER A O 1
ATOM 2899 N N . MET A 1 387 ? 5.237 -13.607 11.360 1.00 96.38 387 MET A N 1
ATOM 2900 C CA . MET A 1 387 ? 4.067 -13.007 10.720 1.00 96.38 387 MET A CA 1
ATOM 2901 C C . MET A 1 387 ? 3.715 -11.703 11.430 1.00 96.38 387 MET A C 1
ATOM 2903 O O . MET A 1 387 ? 3.826 -11.606 12.652 1.00 96.38 387 MET A O 1
ATOM 2907 N N . ARG A 1 388 ? 3.281 -10.697 10.675 1.00 97.62 388 ARG A N 1
ATOM 2908 C CA . ARG A 1 388 ? 2.760 -9.436 11.205 1.00 97.62 388 ARG A CA 1
ATOM 2909 C C . ARG A 1 388 ? 1.457 -9.093 10.506 1.00 97.62 388 ARG A C 1
ATOM 2911 O O . ARG A 1 388 ? 1.432 -8.974 9.282 1.00 97.62 388 ARG A O 1
ATOM 2918 N N . GLY A 1 389 ? 0.400 -8.931 11.289 1.00 97.75 389 GLY A N 1
ATOM 2919 C CA . GLY A 1 389 ? -0.910 -8.494 10.829 1.00 97.75 389 GLY A CA 1
ATOM 2920 C C . GLY A 1 389 ? -1.276 -7.152 11.443 1.00 97.75 389 GLY A 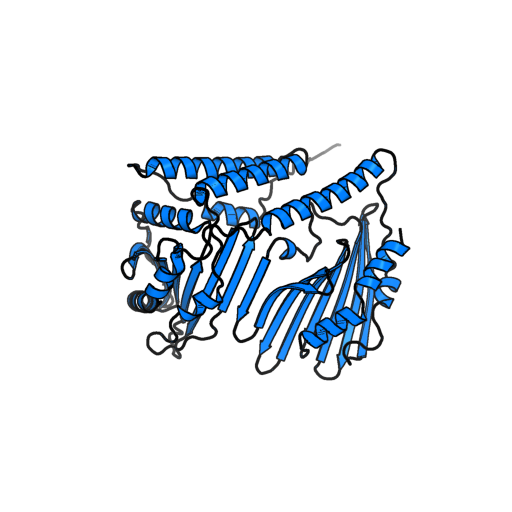C 1
ATOM 2921 O O . GLY A 1 389 ? -0.946 -6.878 12.593 1.00 97.75 389 GLY A O 1
ATOM 2922 N N . GLU A 1 390 ? -1.969 -6.325 10.678 1.00 98.38 390 GLU A N 1
ATOM 2923 C CA . GLU A 1 390 ? -2.568 -5.081 11.136 1.00 98.38 390 GLU A CA 1
ATOM 2924 C C . GLU A 1 390 ? -3.955 -4.940 10.511 1.00 98.38 390 GLU A C 1
ATOM 2926 O O . GLU A 1 390 ? -4.131 -5.184 9.313 1.00 98.38 390 GLU A O 1
ATOM 2931 N N . VAL A 1 391 ? -4.933 -4.546 11.319 1.00 98.50 391 VAL A N 1
ATOM 2932 C CA . VAL A 1 391 ? -6.271 -4.172 10.867 1.00 98.50 391 VAL A CA 1
ATOM 2933 C C . VAL A 1 391 ? -6.614 -2.808 11.437 1.00 98.50 391 VAL A C 1
ATOM 2935 O O . VAL A 1 391 ? -6.619 -2.631 12.650 1.00 98.50 391 VAL A O 1
ATOM 2938 N N . GLN A 1 392 ? -6.952 -1.870 10.562 1.00 97.56 392 GLN A N 1
ATOM 2939 C CA . GLN A 1 392 ? -7.528 -0.576 10.919 1.00 97.56 392 GLN A CA 1
ATOM 2940 C C . GLN A 1 392 ? -8.977 -0.561 10.442 1.00 97.56 392 GLN A C 1
ATOM 2942 O O . GLN A 1 392 ? -9.235 -0.894 9.292 1.00 97.56 392 GLN A O 1
ATOM 2947 N N . MET A 1 393 ? -9.931 -0.202 11.291 1.00 95.31 393 MET A N 1
ATOM 2948 C CA . MET A 1 393 ? -11.361 -0.287 10.988 1.00 95.31 393 MET A CA 1
ATOM 2949 C C . MET A 1 393 ? -12.101 0.922 11.549 1.00 95.31 393 MET A C 1
ATOM 2951 O O . MET A 1 393 ? -11.805 1.382 12.652 1.00 95.31 393 MET A O 1
ATOM 2955 N N . VAL A 1 394 ? -13.085 1.422 10.801 1.00 89.62 394 VAL A N 1
ATOM 2956 C CA . VAL A 1 394 ? -13.971 2.500 11.251 1.00 89.62 394 VAL A CA 1
ATOM 2957 C C . VAL A 1 394 ? -15.362 1.945 11.525 1.00 89.62 394 VAL A C 1
ATOM 2959 O O . VAL A 1 394 ? -16.008 1.389 10.641 1.00 89.62 394 VAL A O 1
ATOM 2962 N N . VAL A 1 395 ? -15.842 2.130 12.753 1.00 89.50 395 VAL A N 1
ATOM 2963 C CA . VAL A 1 395 ? -17.157 1.665 13.208 1.00 89.50 395 VAL A CA 1
ATOM 2964 C C . VAL A 1 395 ? -18.044 2.876 13.496 1.00 89.50 395 VAL A C 1
ATOM 2966 O O . VAL A 1 395 ? -17.634 3.811 14.186 1.00 89.50 395 VAL A O 1
ATOM 2969 N N . ASP A 1 396 ? -19.264 2.871 12.949 1.00 83.00 396 ASP A N 1
ATOM 2970 C CA . ASP A 1 396 ? -20.279 3.929 13.131 1.00 83.00 396 ASP A CA 1
ATOM 2971 C C . ASP A 1 396 ? -19.802 5.352 12.743 1.00 83.00 396 ASP A C 1
ATOM 2973 O O . ASP A 1 396 ? -20.300 6.357 13.246 1.00 83.00 396 ASP A O 1
ATOM 2977 N N . GLY A 1 397 ? -18.773 5.455 11.888 1.00 76.94 397 GLY A N 1
ATOM 2978 C CA . GLY A 1 397 ? -18.166 6.733 11.482 1.00 76.94 397 GLY A CA 1
ATOM 2979 C C . GLY A 1 397 ? -17.520 7.529 12.626 1.00 76.94 397 GLY A C 1
ATOM 2980 O O . GLY A 1 397 ? -17.216 8.708 12.455 1.00 76.94 397 GLY A O 1
ATOM 2981 N N . ARG A 1 398 ? -17.335 6.910 13.799 1.00 83.88 398 ARG A N 1
ATOM 2982 C CA . ARG A 1 398 ? -16.934 7.575 15.051 1.00 83.88 398 ARG A CA 1
ATOM 2983 C C . ARG A 1 398 ? -15.806 6.846 15.769 1.00 83.88 398 ARG A C 1
ATOM 2985 O O . ARG A 1 398 ? -14.916 7.487 16.326 1.00 83.88 398 ARG A O 1
ATOM 2992 N N . PHE A 1 399 ? -15.849 5.518 15.759 1.00 90.31 399 PHE A N 1
ATOM 2993 C CA . PHE A 1 399 ? -14.861 4.700 16.440 1.00 90.31 399 PHE A CA 1
ATOM 2994 C C . PHE A 1 399 ? -13.791 4.251 15.461 1.00 90.31 399 PHE A C 1
ATOM 2996 O O . PHE A 1 399 ? -14.099 3.745 14.383 1.00 90.31 399 PHE A O 1
ATOM 3003 N N . PHE A 1 400 ? -12.538 4.398 15.867 1.00 93.31 400 PHE A N 1
ATOM 3004 C CA . PHE A 1 400 ? -11.397 3.826 15.176 1.00 93.31 400 PHE A CA 1
ATOM 3005 C C . PHE A 1 400 ? -10.889 2.630 15.973 1.00 93.31 400 PHE A C 1
ATOM 3007 O O . PHE A 1 400 ? -10.553 2.757 17.152 1.00 93.31 400 PHE A O 1
ATOM 3014 N N . VAL A 1 401 ? -10.869 1.467 15.333 1.00 96.75 401 VAL A N 1
ATOM 3015 C CA . VAL A 1 401 ? -10.353 0.223 15.899 1.00 96.75 401 VAL A CA 1
ATOM 3016 C C . VAL A 1 401 ? -9.064 -0.124 15.173 1.00 96.75 401 VAL A C 1
ATOM 3018 O O . VAL A 1 401 ? -9.053 -0.224 13.950 1.00 96.75 401 VAL A O 1
ATOM 3021 N N . GLU A 1 402 ? -7.989 -0.322 15.923 1.00 97.94 402 GLU A N 1
ATOM 3022 C CA . GLU A 1 402 ? -6.695 -0.739 15.393 1.00 97.94 402 GLU A CA 1
ATOM 3023 C C . GLU A 1 402 ? -6.245 -2.008 16.107 1.00 97.94 402 GLU A C 1
ATOM 3025 O O . GLU A 1 402 ? -6.194 -2.056 17.334 1.00 97.94 402 GLU A O 1
ATOM 3030 N N . VAL A 1 403 ? -5.931 -3.044 15.338 1.00 98.44 403 VAL A N 1
ATOM 3031 C CA . VAL A 1 403 ? -5.401 -4.307 15.843 1.00 98.44 403 VAL A CA 1
ATOM 3032 C C . VAL A 1 403 ? -4.053 -4.536 15.201 1.00 98.44 403 VAL A C 1
ATOM 3034 O O . VAL A 1 403 ? -3.962 -4.578 13.979 1.00 98.44 403 VAL A O 1
ATOM 3037 N N . THR A 1 404 ? -3.018 -4.723 16.009 1.00 98.44 404 THR A N 1
ATOM 3038 C CA . THR A 1 404 ? -1.702 -5.175 15.550 1.00 98.44 404 THR A CA 1
ATOM 3039 C C . THR A 1 404 ? -1.429 -6.553 16.126 1.00 98.44 404 THR A C 1
ATOM 3041 O O . THR A 1 404 ? -1.790 -6.846 17.264 1.00 98.44 404 THR A O 1
ATOM 3044 N N . ALA A 1 405 ? -0.823 -7.424 15.331 1.00 98.12 405 ALA A N 1
ATOM 3045 C CA . ALA A 1 405 ? -0.604 -8.808 15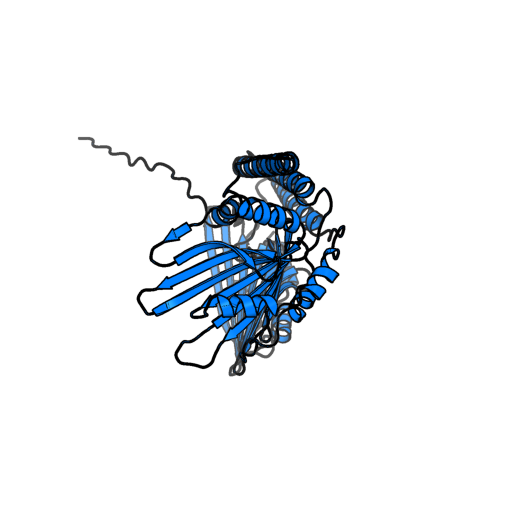.701 1.00 98.12 405 ALA A CA 1
ATOM 3046 C C . ALA A 1 405 ? 0.753 -9.307 15.210 1.00 98.12 405 ALA A C 1
ATOM 3048 O O . ALA A 1 405 ? 1.183 -8.999 14.096 1.00 98.12 405 ALA A O 1
ATOM 3049 N N . GLN A 1 406 ? 1.402 -10.123 16.033 1.00 98.00 406 GLN A N 1
ATOM 3050 C CA . GLN A 1 406 ? 2.640 -10.820 15.723 1.00 98.00 406 GLN A CA 1
ATOM 3051 C C . GLN A 1 406 ? 2.439 -12.326 15.878 1.00 98.00 406 GLN A C 1
ATOM 3053 O O . GLN A 1 406 ? 1.939 -12.791 16.898 1.00 98.00 406 GLN A O 1
ATOM 3058 N N . ASN A 1 407 ? 2.855 -13.079 14.860 1.00 97.50 407 ASN A N 1
ATOM 3059 C CA . ASN A 1 407 ? 2.747 -14.538 14.788 1.00 97.50 407 ASN A CA 1
ATOM 3060 C C . ASN A 1 407 ? 1.301 -15.067 14.885 1.00 97.50 407 ASN A C 1
ATOM 3062 O O . ASN A 1 407 ? 1.080 -16.226 15.229 1.00 97.50 407 ASN A O 1
ATOM 3066 N N . LEU A 1 408 ? 0.325 -14.240 14.494 1.00 97.25 408 LEU A N 1
ATOM 3067 C CA . LEU A 1 408 ? -1.052 -14.652 14.222 1.00 97.25 408 LEU A CA 1
ATOM 3068 C C . LEU A 1 408 ? -1.363 -14.554 12.729 1.00 97.25 408 LEU A C 1
ATOM 3070 O O . LEU A 1 408 ? -0.880 -13.664 12.024 1.00 97.25 408 LEU A O 1
ATOM 3074 N N . THR A 1 409 ? -2.208 -15.463 12.265 1.00 96.38 409 THR A N 1
ATOM 3075 C CA . THR A 1 409 ? -2.843 -15.407 10.949 1.00 96.38 409 THR A CA 1
ATOM 3076 C C . THR A 1 409 ? -3.878 -14.281 10.900 1.00 96.38 409 THR A C 1
ATOM 3078 O O . THR A 1 409 ? -4.452 -13.896 11.918 1.00 96.38 409 THR A O 1
ATOM 3081 N N . MET A 1 410 ? -4.180 -13.766 9.704 1.00 96.81 410 MET A N 1
ATOM 3082 C CA . MET A 1 410 ? -5.233 -12.750 9.562 1.00 96.81 410 MET A CA 1
ATOM 3083 C C . MET A 1 410 ? -6.620 -13.277 9.978 1.00 96.81 410 MET A C 1
ATOM 3085 O O . MET A 1 410 ? -7.468 -12.506 10.419 1.00 96.81 410 MET A O 1
ATOM 3089 N N . GLU A 1 411 ? -6.866 -14.584 9.870 1.00 96.31 411 GLU A N 1
ATOM 3090 C CA . GLU A 1 411 ? -8.111 -15.198 10.341 1.00 96.31 411 GLU A CA 1
ATOM 3091 C C . GLU A 1 411 ? -8.239 -15.121 11.868 1.00 96.31 411 GLU A C 1
ATOM 3093 O O . GLU A 1 411 ? -9.274 -14.683 12.369 1.00 96.31 411 GLU A O 1
ATOM 3098 N N . GLU A 1 412 ? -7.168 -15.433 12.608 1.00 97.12 412 GLU A N 1
ATOM 3099 C CA . GLU A 1 412 ? -7.130 -15.258 14.067 1.00 97.12 412 GLU A CA 1
ATOM 3100 C C . GLU A 1 412 ? -7.331 -13.782 14.461 1.00 97.12 412 GLU A C 1
ATOM 3102 O O . GLU A 1 412 ? -8.095 -13.489 15.381 1.00 97.12 412 GLU A O 1
ATOM 3107 N N . VAL A 1 413 ? -6.721 -12.839 13.730 1.00 97.56 413 VAL A N 1
ATOM 3108 C CA . VAL A 1 413 ? -6.911 -11.391 13.956 1.00 97.56 413 VAL A CA 1
ATOM 3109 C C . VAL A 1 413 ? -8.367 -10.972 13.727 1.00 97.56 413 VAL A C 1
ATOM 3111 O O . VAL A 1 413 ? -8.938 -10.235 14.530 1.00 97.56 413 VAL A O 1
ATOM 3114 N N . LYS A 1 414 ? -9.013 -11.461 12.665 1.00 96.50 414 LYS A N 1
ATOM 3115 C CA . LYS A 1 414 ? -10.432 -11.179 12.394 1.00 96.50 414 LYS A CA 1
ATOM 3116 C C . LYS A 1 414 ? -11.359 -11.808 13.425 1.00 96.50 414 LYS A C 1
ATOM 3118 O O . LYS A 1 414 ? -12.347 -11.180 13.800 1.00 96.50 414 LYS A O 1
ATOM 3123 N N . SER A 1 415 ? -11.036 -13.007 13.908 1.00 95.00 415 SER A N 1
ATOM 3124 C CA . SER A 1 415 ? -11.761 -13.633 15.015 1.00 95.00 415 SER A CA 1
ATOM 3125 C C . SER A 1 415 ? -11.660 -12.786 16.285 1.00 95.00 415 SER A C 1
ATOM 3127 O O . SER A 1 415 ? -12.671 -12.553 16.938 1.00 95.00 415 SER A O 1
ATOM 3129 N N . ALA A 1 416 ? -10.476 -12.243 16.592 1.00 95.69 416 ALA A N 1
ATOM 3130 C CA . ALA A 1 416 ? -10.291 -11.325 17.717 1.00 95.69 416 ALA A CA 1
ATOM 3131 C C . ALA A 1 416 ? -11.187 -10.075 17.599 1.00 95.69 416 ALA A C 1
ATOM 3133 O O . ALA A 1 416 ? -11.816 -9.652 18.567 1.00 95.69 416 ALA A O 1
ATOM 3134 N N . ILE A 1 417 ? -11.290 -9.493 16.401 1.00 96.06 417 ILE A N 1
ATOM 3135 C CA . ILE A 1 417 ? -12.186 -8.353 16.145 1.00 96.06 417 ILE A CA 1
ATOM 3136 C C . ILE A 1 417 ? -13.652 -8.751 16.351 1.00 96.06 417 ILE A C 1
ATOM 3138 O O . ILE A 1 417 ? -14.412 -8.003 16.968 1.00 96.06 417 ILE A O 1
ATOM 3142 N N . ALA A 1 418 ? -14.046 -9.932 15.870 1.00 93.25 418 ALA A N 1
ATOM 3143 C CA . ALA A 1 418 ? -15.404 -10.446 16.009 1.00 93.25 418 ALA A CA 1
ATOM 3144 C C . ALA A 1 418 ? -15.820 -10.633 17.477 1.00 93.25 418 ALA A C 1
ATOM 3146 O O . ALA A 1 418 ? -16.942 -10.278 17.835 1.00 93.25 418 ALA A O 1
ATOM 3147 N N . ASP A 1 419 ? -14.915 -11.136 18.319 1.00 90.75 419 ASP A N 1
ATOM 3148 C CA . ASP A 1 419 ? -15.160 -11.376 19.746 1.00 90.75 419 ASP A CA 1
ATOM 3149 C C . ASP A 1 419 ? -15.333 -10.070 20.539 1.00 90.75 419 ASP A 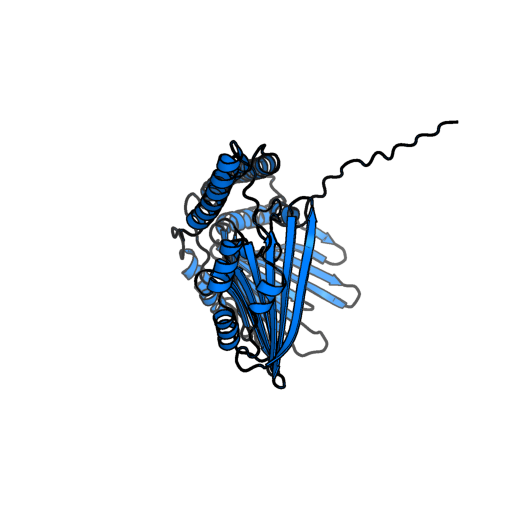C 1
ATOM 3151 O O . ASP A 1 419 ? -16.197 -9.962 21.415 1.00 90.75 419 ASP A O 1
ATOM 3155 N N . VAL A 1 420 ? -14.540 -9.040 20.218 1.00 90.12 420 VAL A N 1
ATOM 3156 C CA . VAL A 1 420 ? -14.732 -7.694 20.786 1.00 90.12 420 VAL A CA 1
ATOM 3157 C C . VAL A 1 420 ? -16.053 -7.096 20.299 1.00 90.12 420 VAL A C 1
ATOM 3159 O O . VAL A 1 420 ? -16.790 -6.512 21.097 1.00 90.12 4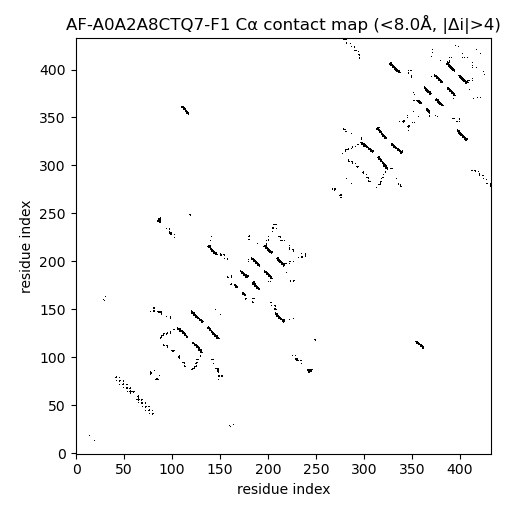20 VAL A O 1
ATOM 3162 N N . GLY A 1 421 ? -16.405 -7.350 19.038 1.00 87.31 421 GLY A N 1
ATOM 3163 C CA . GLY A 1 421 ? -17.736 -7.140 18.483 1.00 87.31 421 GLY A CA 1
ATOM 3164 C C . GLY A 1 421 ? -17.989 -5.690 18.062 1.00 87.31 421 GLY A C 1
ATOM 3165 O O . GLY A 1 421 ? -18.419 -4.884 18.889 1.00 87.31 421 GLY A O 1
ATOM 3166 N N . PRO A 1 422 ? -17.852 -5.347 16.769 1.00 85.62 422 PRO A N 1
ATOM 3167 C CA . PRO A 1 422 ? -18.218 -4.037 16.224 1.00 85.62 422 PRO A CA 1
ATOM 3168 C C . PRO A 1 422 ? -19.648 -3.614 16.582 1.00 85.62 422 PRO A C 1
ATOM 3170 O O . PRO A 1 422 ? -19.883 -2.468 16.947 1.00 85.62 422 PRO A O 1
ATOM 3173 N N . THR A 1 423 ? -20.599 -4.554 16.621 1.00 84.50 423 THR A N 1
ATOM 3174 C CA . THR A 1 423 ? -21.973 -4.274 17.070 1.00 84.50 423 THR A CA 1
ATOM 3175 C C . THR A 1 423 ? -22.045 -3.834 18.539 1.00 84.50 423 THR A C 1
ATOM 3177 O O . THR A 1 423 ? -22.870 -2.987 18.881 1.00 84.50 423 THR A O 1
ATOM 3180 N N . ARG A 1 424 ? -21.184 -4.362 19.425 1.00 87.06 424 ARG A N 1
ATOM 3181 C CA . ARG A 1 424 ? -21.099 -3.911 20.829 1.00 87.06 424 ARG A CA 1
ATOM 3182 C C . ARG A 1 424 ? -20.589 -2.473 20.896 1.00 87.06 424 ARG A C 1
ATOM 3184 O O . ARG A 1 424 ? -21.156 -1.681 21.642 1.00 87.06 424 ARG A O 1
ATOM 3191 N N . ILE A 1 425 ? -19.598 -2.129 20.069 1.00 86.69 425 ILE A N 1
ATOM 3192 C CA . ILE A 1 425 ? -19.083 -0.757 19.928 1.00 86.69 425 ILE A CA 1
ATOM 3193 C C . ILE A 1 425 ? -20.202 0.188 19.463 1.00 86.69 425 ILE A C 1
ATOM 3195 O O . ILE A 1 425 ? -20.442 1.215 20.096 1.00 86.69 425 ILE A O 1
ATOM 3199 N N . THR A 1 426 ? -20.962 -0.187 18.428 1.00 80.88 426 THR A N 1
ATOM 3200 C CA . THR A 1 426 ? -22.115 0.599 17.954 1.00 80.88 426 THR A CA 1
ATOM 3201 C C . THR A 1 426 ? -23.186 0.779 19.034 1.00 80.88 426 THR A C 1
ATOM 3203 O O . THR A 1 426 ? -23.803 1.838 19.124 1.00 80.88 426 THR A O 1
ATOM 3206 N N . ASN A 1 427 ? -23.422 -0.226 19.881 1.00 83.88 427 ASN A N 1
ATOM 3207 C CA . ASN A 1 427 ? -24.407 -0.120 20.958 1.00 83.88 427 ASN A CA 1
ATOM 3208 C C . ASN A 1 427 ? -23.967 0.845 22.070 1.00 83.88 427 ASN A C 1
ATOM 3210 O O . ASN A 1 427 ? -24.813 1.590 22.561 1.00 83.88 427 ASN A O 1
ATOM 3214 N N . LEU A 1 428 ? -22.672 0.895 22.410 1.00 81.56 428 LEU A N 1
ATOM 3215 C CA . LEU A 1 428 ? -22.136 1.882 23.361 1.00 81.56 428 LEU A CA 1
ATOM 3216 C C . LEU A 1 428 ? -22.330 3.320 22.862 1.00 81.56 428 LEU A C 1
ATOM 3218 O O . LEU A 1 428 ? -22.660 4.218 23.633 1.00 81.56 428 LEU A O 1
ATOM 3222 N N . ALA A 1 429 ? -22.208 3.528 21.549 1.00 68.88 429 ALA A N 1
ATOM 3223 C CA . ALA A 1 429 ? -22.464 4.821 20.917 1.00 68.88 429 ALA A CA 1
ATOM 3224 C C . ALA A 1 429 ? -23.904 5.319 21.127 1.00 68.88 429 ALA A C 1
ATOM 3226 O O . ALA A 1 429 ? -24.140 6.526 21.172 1.00 68.88 429 ALA A O 1
ATOM 3227 N N . ARG A 1 430 ? -24.859 4.384 21.228 1.00 69.81 430 ARG A N 1
ATOM 3228 C CA . ARG A 1 430 ? -26.298 4.653 21.348 1.00 69.81 430 ARG A CA 1
ATOM 3229 C C . ARG A 1 430 ? -26.772 4.744 22.794 1.00 69.81 430 ARG A C 1
ATOM 3231 O O . ARG A 1 430 ? -27.747 5.436 23.042 1.00 69.81 430 ARG A O 1
ATOM 3238 N N . SER A 1 431 ? -26.118 4.060 23.734 1.00 59.16 431 SER A N 1
ATOM 3239 C CA . SER A 1 431 ? -26.481 4.107 25.158 1.00 59.16 431 SER A CA 1
ATOM 3240 C C . SER A 1 431 ? -26.031 5.385 25.867 1.00 59.16 431 SER A C 1
ATOM 3242 O O . SER A 1 431 ? -26.551 5.683 26.937 1.00 59.16 431 SER A O 1
ATOM 3244 N N . GLY A 1 432 ? -25.082 6.128 25.288 1.00 50.19 432 GLY A N 1
ATOM 3245 C CA . GLY A 1 432 ? -24.693 7.458 25.767 1.00 50.19 432 GLY A CA 1
ATOM 3246 C C . GLY A 1 432 ? -25.529 8.617 25.198 1.00 50.19 432 GLY A C 1
ATOM 3247 O O . GLY A 1 432 ? -25.388 9.741 25.678 1.00 50.19 432 GLY A O 1
ATOM 3248 N N . ALA A 1 433 ? -26.355 8.382 24.173 1.00 41.56 433 ALA A N 1
ATOM 3249 C CA . ALA A 1 433 ? -27.125 9.425 23.484 1.00 41.56 433 ALA A CA 1
ATOM 3250 C C . ALA A 1 433 ? -28.388 9.859 24.242 1.00 41.56 433 ALA A C 1
ATOM 3252 O O . ALA A 1 433 ? -29.038 8.989 24.868 1.00 41.56 433 ALA A O 1
#

pLDDT: mean 76.23, std 21.77, range [26.48, 98.56]

Organism: NCBI:txid1850348

Sequence (433 aa):
MSRSNPLFQTKAARLHPVLTLLLSFALLFVAGAGSGCQKVSDMKKAAEDASKALEQAENAANSQEAGERMGEAFQKLRETAGGGKVVQAIDFRKLKPVLPASIDGMEAGDVKGSRSSQMGFSTSKAEAHFKADGEQRQSLTIAVTDMGSMSGLSSLSSRMSAWTESETESTDGYERSAEIAGYDGREKFRSYGNGGSTGQLQFIVAERFQVQVDGRNVPMDKMKAAARSVDFDALEGMKDEGVGVDDGKQEEVADMYKEFREAEKKNAASSAEGEPVSRTPVDANELKALFPATLAGLTQSASSSKTQALGENASVVRAEAEYADGDKQLSMHVIDYVQVVPETGVLPGATWMMFDVNKESDNGYEKTTEIQGHPAKETFRTTDMSMRGEVQMVVDGRFFVEVTAQNLTMEEVKSAIADVGPTRITNLARSGA

Foldseek 3Di:
DDDDDDPPPDPPPDDDVVVVVVVVVPDDDDDDDDPVVPLVVLLVVLVVQLVVLCVCLVVPPDNVSNLVSNVVSLQSNLCSLQVHKFFAFDFLVLVQVLAFQDAPPFGWDKWKWKWKDFLSWIKIKIKTKTFDPDDLGKIKMKMKMFRTSNLLVVLVVLVSQLVVFDWDDDPFWIKGWDQALNFTWIKIKGADPVGKIKIKTWGDALSGMIIMMIIISDDPVSSSSSSNSGNSVSVNVCSCPRIRDDPCVNVVVVVVVVVLVVVVVVQVVCPVVHPRPQQDDQDFVLLQVLADCAALNWGWPDKDWDWDDPDPRWIKIKIKIWTDDDQKIKIKMKIFTGVPQPPVRADVVRPCVSMAIWMDIPFWIWGWDDQPNWTKIWTWGHDPVKIWIWMWTDAPRGMIMIMIIIRDDVVSVSRRVVSSNSVSVVVSSVVSD

Secondary structure (DSSP, 8-state):
----------------HHHHHHHTTT-S-----SSSHHHHHHHHHHHHHHHHHHHHHHT-SSHHHHHHHHHHHHHHHHHHHTTT--BPPPPHHHHGGGS-SEETTEEEEEEEEEEEEETTEEEEEEEEEEE--STT--EEEEEEEE-GGGHHHHHHHHHHHHHS---EEETTEEEEEEEETTEEEEEEEEE-TTS-EEEEEEEEETTTEEEEEEEES--HHHHHHHHTTS-HHHHHHTTTTTBT---SHHHHHHHHHHHHHHHHHHHHHTTSSS-----PPPPHHHHHTTS-SEETTEEEEEEEEEEEE-SSS-EEEEEEEEEEETTEEEEEEEEEEES---TTSS-TT-GGGGSEEEEEETTEEEEEEEETTEEEEEEEEEETTEEEEEEEEEETTTEEEEEEEES--HHHHHHHHHHH-HHHHHHHHHHT-